Protein AF-A0A1W6BXL9-F1 (afdb_monomer_lite)

Secondary structure (DSSP, 8-state):
--S------GGGS-HHHHHHTHHHHB-TTSPBPTHHHHTTHHHHHHHHHHHHSPTTPEEEEE-BTEEE-GGGHHHHHHHHHHHHHHSEEEEEEEEEGGGTS-HHHHHHTT-TT-HHHHHSEEEPTTEEEEE--HHHHHHHHHHHHHHHH-GGGTSSSPPSSPPPTT-----THHHHHHHHHHHTT-EEE-THHHHSGGGSSEEE----S---S-HHHHHHHHHHHHTT-TTTTS--TTTTSSTTGGG-THHHHHHHHHHHH--SS-HHHHHHHHHHHHHHHHHHHHHHHHHHHTT--GGG----------TTSHHHHHHTSHHHHHHHHHHHHTSSHHHHHHHHHHHHHHHHHHHHHHHHHTTS-PPPGGGSTTHHHHHHHHTSHHHHHHHHHHHHHHTGGGTHHHHIIIIIHHHHHHHHHHHT--

pLDDT: mean 76.91, std 20.84, range [31.7, 98.75]

InterPro domains:
  IPR059418 Repeat of unknown function DUF8374 [PF28160] (266-421)

Structure (mmCIF, N/CA/C/O backbone):
data_AF-A0A1W6BXL9-F1
#
_entry.id   AF-A0A1W6BXL9-F1
#
loop_
_atom_site.group_PDB
_atom_site.id
_atom_site.type_symbol
_atom_site.label_atom_id
_atom_site.label_alt_id
_atom_site.label_comp_id
_atom_site.label_asym_id
_atom_site.label_entity_id
_atom_site.label_seq_id
_atom_site.pdbx_PDB_ins_code
_atom_site.Cartn_x
_atom_site.Cartn_y
_atom_site.Cartn_z
_atom_site.occupancy
_atom_site.B_iso_or_equiv
_atom_site.auth_seq_id
_atom_site.auth_comp_id
_atom_site.auth_asym_id
_atom_site.auth_atom_id
_atom_site.pdbx_PDB_model_num
ATOM 1 N N . MET A 1 1 ? -16.099 10.843 4.651 1.00 71.12 1 MET A N 1
ATOM 2 C CA . MET A 1 1 ? -16.150 9.997 3.437 1.00 71.12 1 MET A CA 1
ATOM 3 C C . MET A 1 1 ? -15.280 8.773 3.623 1.00 71.12 1 MET A C 1
ATOM 5 O O . MET A 1 1 ? -15.787 7.690 3.412 1.00 71.12 1 MET A O 1
ATOM 9 N N . PHE A 1 2 ? -14.034 8.928 4.072 1.00 81.69 2 PHE A N 1
ATOM 10 C CA . PHE A 1 2 ? -13.216 7.807 4.539 1.00 81.69 2 PHE A CA 1
ATOM 11 C C . PHE A 1 2 ? -13.452 7.563 6.031 1.00 81.69 2 PHE A C 1
ATOM 13 O O . PHE A 1 2 ? -13.534 8.529 6.792 1.00 81.69 2 PHE A O 1
ATOM 20 N N . GLU A 1 3 ? -13.597 6.300 6.421 1.00 78.62 3 GLU A N 1
ATOM 21 C CA . GLU A 1 3 ? -13.802 5.892 7.819 1.00 78.62 3 GLU A CA 1
ATOM 22 C C . GLU A 1 3 ? -12.474 5.594 8.519 1.00 78.62 3 GLU A C 1
ATOM 24 O O . GLU A 1 3 ? -12.292 5.942 9.686 1.00 78.62 3 GLU A O 1
ATOM 29 N N . GLU A 1 4 ? -11.523 5.009 7.788 1.00 83.12 4 GLU A N 1
ATOM 30 C CA . GLU A 1 4 ? -10.223 4.591 8.305 1.00 83.12 4 GLU A CA 1
ATOM 31 C C . GLU A 1 4 ? -9.089 4.999 7.352 1.00 83.12 4 GLU A C 1
ATOM 33 O O . GLU A 1 4 ? -9.287 5.159 6.146 1.00 83.12 4 GLU A O 1
ATOM 38 N N . ILE A 1 5 ? -7.892 5.201 7.911 1.00 83.50 5 ILE A N 1
ATOM 39 C CA . ILE A 1 5 ? -6.663 5.498 7.165 1.00 83.50 5 ILE A CA 1
ATOM 40 C C . ILE A 1 5 ? -5.574 4.557 7.674 1.00 83.50 5 ILE A C 1
ATOM 42 O O . ILE A 1 5 ? -5.190 4.618 8.845 1.00 83.50 5 ILE A O 1
ATOM 46 N N . PHE A 1 6 ? -5.053 3.720 6.779 1.00 76.81 6 PHE A N 1
ATOM 47 C CA . PHE A 1 6 ? -3.957 2.804 7.072 1.00 76.81 6 PHE A CA 1
ATOM 48 C C . PHE A 1 6 ? -2.624 3.438 6.680 1.00 76.81 6 PHE A C 1
ATOM 50 O O . PHE A 1 6 ? -2.428 3.854 5.539 1.00 76.81 6 PHE A O 1
ATOM 57 N N . ILE A 1 7 ? -1.692 3.509 7.631 1.00 77.44 7 ILE A N 1
ATOM 58 C CA . ILE A 1 7 ? -0.320 3.964 7.388 1.00 77.44 7 ILE A CA 1
ATOM 59 C C . ILE A 1 7 ? 0.612 2.816 7.750 1.00 77.44 7 ILE A C 1
ATOM 61 O O . ILE A 1 7 ? 0.683 2.405 8.910 1.00 77.44 7 ILE A O 1
ATOM 65 N N . HIS A 1 8 ? 1.339 2.316 6.754 1.00 73.56 8 HIS A N 1
ATOM 66 C CA . HIS A 1 8 ? 2.294 1.230 6.925 1.00 73.56 8 HIS A CA 1
ATOM 67 C C . HIS A 1 8 ? 3.727 1.750 6.857 1.00 73.56 8 HIS A C 1
ATOM 69 O O . HIS A 1 8 ? 4.070 2.595 6.032 1.00 73.56 8 HIS A O 1
ATOM 75 N N . THR A 1 9 ? 4.572 1.213 7.727 1.00 77.94 9 THR A N 1
ATOM 76 C CA . THR A 1 9 ? 6.028 1.365 7.664 1.00 77.94 9 THR A CA 1
ATOM 77 C C . THR A 1 9 ? 6.659 -0.013 7.495 1.00 77.94 9 THR A C 1
ATOM 79 O O . THR A 1 9 ? 5.967 -1.030 7.558 1.00 77.94 9 THR A O 1
ATOM 82 N N . GLU A 1 10 ? 7.980 -0.082 7.330 1.00 76.50 10 GLU A N 1
ATOM 83 C CA . GLU A 1 10 ? 8.687 -1.367 7.316 1.00 76.50 10 GLU A CA 1
ATOM 84 C C . GLU A 1 10 ? 8.339 -2.221 8.551 1.00 76.50 10 GLU A C 1
ATOM 86 O O . GLU A 1 10 ? 8.082 -3.416 8.431 1.00 76.50 10 GLU A O 1
ATOM 91 N N . ALA A 1 11 ? 8.231 -1.607 9.734 1.00 72.44 11 ALA A N 1
ATOM 92 C CA . ALA A 1 11 ? 7.893 -2.307 10.973 1.00 72.44 11 ALA A CA 1
ATOM 93 C C . ALA A 1 11 ? 6.473 -2.904 10.980 1.00 72.44 11 ALA A C 1
ATOM 95 O O . ALA A 1 11 ? 6.205 -3.819 11.760 1.00 72.44 11 ALA A O 1
ATOM 96 N N . SER A 1 12 ? 5.573 -2.404 10.128 1.00 79.06 12 SER A N 1
ATOM 97 C CA . SER A 1 12 ? 4.228 -2.957 9.954 1.00 79.06 12 SER A CA 1
ATOM 98 C C . SER A 1 12 ? 4.239 -4.291 9.203 1.00 79.06 12 SER A C 1
ATOM 100 O O . SER A 1 12 ? 3.307 -5.075 9.364 1.00 79.06 12 SER A O 1
ATOM 102 N N . LEU A 1 13 ? 5.265 -4.563 8.389 1.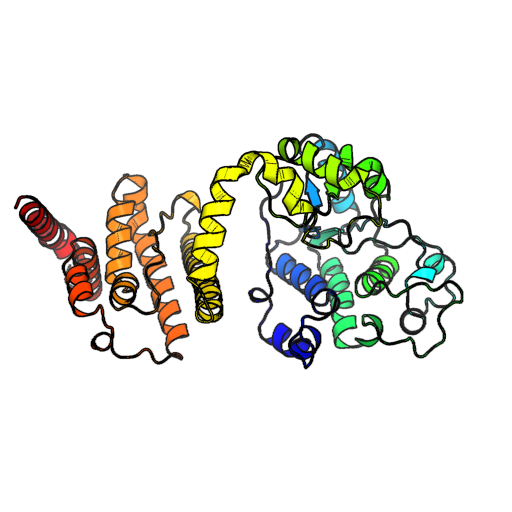00 80.38 13 LEU A N 1
ATOM 103 C CA . LEU A 1 13 ? 5.328 -5.774 7.573 1.00 80.38 13 LEU A CA 1
ATOM 104 C C . LEU A 1 13 ? 5.541 -7.030 8.445 1.00 80.38 13 LEU A C 1
ATOM 106 O O . LEU A 1 13 ? 6.387 -7.012 9.356 1.00 80.38 13 LEU A O 1
ATOM 110 N N . PRO A 1 14 ? 4.847 -8.151 8.145 1.00 83.19 14 PRO A N 1
ATOM 111 C CA . PRO A 1 14 ? 5.012 -9.403 8.877 1.00 83.19 14 PRO A CA 1
ATOM 112 C C . PRO A 1 14 ? 6.471 -9.855 8.940 1.00 83.19 14 PRO A C 1
ATOM 114 O O . PRO A 1 14 ? 7.231 -9.685 7.985 1.00 83.19 14 PRO A O 1
ATOM 117 N N . LEU A 1 15 ? 6.866 -10.460 10.063 1.00 78.69 15 LEU A N 1
ATOM 118 C CA . LEU A 1 15 ? 8.254 -10.875 10.286 1.00 78.69 15 LEU A CA 1
ATOM 119 C C . LEU A 1 15 ? 8.756 -11.827 9.191 1.00 78.69 15 LEU A C 1
ATOM 121 O O . LEU A 1 15 ? 9.838 -11.611 8.656 1.00 78.69 15 LEU A O 1
ATOM 125 N N . GLU A 1 16 ? 7.952 -12.824 8.821 1.00 84.69 16 GLU A N 1
ATOM 126 C CA . GLU A 1 16 ? 8.302 -13.790 7.772 1.00 84.69 16 GLU A CA 1
ATOM 127 C C . GLU A 1 16 ? 8.437 -13.137 6.392 1.00 84.69 16 GLU A C 1
ATOM 129 O O . GLU A 1 16 ? 9.354 -13.456 5.637 1.00 84.69 16 GLU A O 1
ATOM 134 N N . PHE A 1 17 ? 7.601 -12.141 6.088 1.00 89.81 17 PHE A N 1
ATOM 135 C CA . PHE A 1 17 ? 7.720 -11.361 4.856 1.00 89.81 17 PHE A CA 1
ATOM 136 C C . PHE A 1 17 ? 9.050 -10.600 4.806 1.00 89.81 17 PHE A C 1
ATOM 138 O O . PHE A 1 17 ? 9.788 -10.685 3.825 1.00 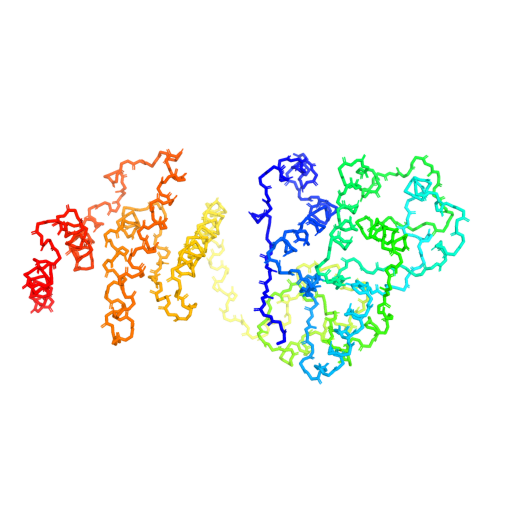89.81 17 PHE A O 1
ATOM 145 N N . ARG A 1 18 ? 9.401 -9.911 5.900 1.00 87.56 18 ARG A N 1
ATOM 146 C CA . ARG A 1 18 ? 10.674 -9.183 6.004 1.00 87.56 18 ARG A CA 1
ATOM 147 C C . ARG A 1 18 ? 11.885 -10.103 5.956 1.00 87.56 18 ARG A C 1
ATOM 149 O O . ARG A 1 18 ? 12.902 -9.712 5.398 1.00 87.56 18 ARG A O 1
ATOM 156 N N . ARG A 1 19 ? 11.792 -11.307 6.527 1.00 87.31 19 ARG A N 1
ATOM 157 C CA . ARG A 1 19 ? 12.846 -12.328 6.436 1.00 87.31 19 ARG A CA 1
ATOM 158 C C . ARG A 1 19 ? 13.033 -12.796 5.000 1.00 87.31 19 ARG A C 1
ATOM 160 O O . ARG A 1 19 ? 14.158 -12.779 4.516 1.00 87.31 19 ARG A O 1
ATOM 167 N N . THR A 1 20 ? 11.937 -13.124 4.320 1.00 91.94 20 THR A N 1
ATOM 168 C CA . THR A 1 20 ? 11.957 -13.619 2.937 1.00 91.94 20 THR A CA 1
ATOM 169 C C . THR A 1 20 ? 12.590 -12.609 1.980 1.00 91.94 20 THR A C 1
ATOM 171 O O . THR A 1 20 ? 13.471 -12.955 1.199 1.00 91.94 20 THR A O 1
ATOM 174 N N . PHE A 1 21 ? 12.212 -11.333 2.087 1.00 92.62 21 PHE A N 1
ATOM 175 C CA . PHE A 1 21 ? 12.704 -10.275 1.198 1.00 92.62 21 PHE A CA 1
ATOM 176 C C . PHE A 1 21 ? 13.869 -9.462 1.777 1.00 92.62 21 PHE A C 1
ATOM 178 O O . PHE A 1 21 ? 14.228 -8.425 1.221 1.00 92.62 21 PHE A O 1
ATOM 185 N N . LYS A 1 22 ? 14.517 -9.917 2.860 1.00 88.19 22 LYS A N 1
ATOM 186 C CA . LYS A 1 22 ? 15.580 -9.156 3.547 1.00 88.19 22 LYS A CA 1
ATOM 187 C C . LYS A 1 22 ? 16.692 -8.715 2.592 1.00 88.19 22 LYS A C 1
ATOM 189 O O . LYS A 1 22 ? 17.056 -7.543 2.562 1.00 88.19 22 LYS A O 1
ATOM 194 N N . HIS A 1 23 ? 17.182 -9.654 1.785 1.00 88.62 23 HIS A N 1
ATOM 195 C CA . HIS A 1 23 ? 18.248 -9.445 0.795 1.00 88.62 23 HIS A CA 1
ATOM 196 C C . HIS A 1 23 ? 17.790 -8.637 -0.426 1.00 88.62 23 HIS A C 1
ATOM 198 O O . HIS A 1 23 ? 18.589 -8.277 -1.284 1.00 88.62 23 HIS A O 1
ATOM 204 N N . LYS A 1 24 ? 16.482 -8.396 -0.537 1.00 92.62 24 LYS A N 1
ATOM 205 C CA . LYS A 1 24 ? 15.890 -7.568 -1.579 1.00 92.62 24 LYS A CA 1
ATOM 206 C C . LYS A 1 24 ? 15.662 -6.141 -1.097 1.00 92.62 24 LYS A C 1
ATOM 208 O O . LYS A 1 24 ? 15.741 -5.232 -1.914 1.00 92.62 24 LYS A O 1
ATOM 213 N N . PHE A 1 25 ? 15.416 -5.927 0.196 1.00 85.88 25 PHE A N 1
ATOM 214 C CA . PHE A 1 25 ? 15.291 -4.596 0.805 1.00 85.88 25 PHE A CA 1
ATOM 215 C C . PHE A 1 25 ? 16.631 -3.888 0.967 1.00 85.88 25 PHE A C 1
ATOM 217 O O . PHE A 1 25 ? 16.742 -2.685 0.721 1.00 85.88 25 PHE A O 1
ATOM 224 N N . TYR A 1 26 ? 17.656 -4.649 1.343 1.00 85.19 26 TYR A N 1
ATOM 225 C CA . TYR A 1 26 ? 18.991 -4.127 1.592 1.00 85.19 26 TYR A CA 1
ATOM 226 C C . TYR A 1 26 ? 20.006 -4.844 0.722 1.00 85.19 26 TYR A C 1
ATOM 228 O O . TYR A 1 26 ? 19.988 -6.072 0.612 1.00 85.19 26 TYR A O 1
ATOM 236 N N . LYS A 1 27 ? 20.898 -4.060 0.122 1.00 81.38 27 LYS A N 1
ATOM 237 C CA . LYS A 1 27 ? 22.081 -4.568 -0.566 1.00 81.38 27 LYS A CA 1
ATOM 238 C C . LYS A 1 27 ? 23.117 -5.043 0.459 1.00 81.38 27 LYS A C 1
ATOM 240 O O . LYS A 1 27 ? 23.005 -4.754 1.651 1.00 81.38 27 LYS A O 1
ATOM 245 N N . GLU A 1 28 ? 24.136 -5.758 -0.008 1.00 81.69 28 GLU A N 1
ATOM 246 C CA . GLU A 1 28 ? 25.209 -6.299 0.844 1.00 81.69 28 GLU A CA 1
ATOM 247 C C . GLU A 1 28 ? 25.963 -5.212 1.626 1.00 81.69 28 GLU A C 1
ATOM 249 O O . GLU A 1 28 ? 26.356 -5.430 2.768 1.00 81.69 28 GLU A O 1
ATOM 254 N N . ASP A 1 29 ? 26.086 -4.014 1.050 1.00 78.00 29 ASP A N 1
ATOM 255 C CA . ASP A 1 29 ? 26.695 -2.835 1.679 1.00 78.00 29 ASP A CA 1
ATOM 256 C C . ASP A 1 29 ? 25.786 -2.138 2.713 1.00 78.00 29 ASP A C 1
ATOM 258 O O . ASP A 1 29 ? 26.145 -1.103 3.278 1.00 78.00 29 ASP A O 1
ATOM 262 N N . GLY A 1 30 ? 24.594 -2.687 2.965 1.00 72.25 30 GLY A N 1
ATOM 263 C CA . GLY A 1 30 ? 23.598 -2.136 3.880 1.00 72.25 30 GLY A CA 1
ATOM 264 C C . GLY A 1 30 ? 22.793 -0.967 3.308 1.00 72.25 30 GLY A C 1
ATOM 265 O O . GLY A 1 30 ? 21.942 -0.420 4.015 1.00 72.25 30 GLY A O 1
ATOM 266 N N . THR A 1 31 ? 23.012 -0.577 2.048 1.00 74.88 31 THR A N 1
ATOM 267 C CA . THR A 1 31 ? 22.200 0.456 1.397 1.00 74.88 31 THR A CA 1
ATOM 268 C C . THR A 1 31 ? 20.825 -0.074 1.010 1.00 74.88 31 THR A C 1
ATOM 270 O O . THR A 1 31 ? 20.621 -1.253 0.716 1.00 74.88 31 THR A O 1
ATOM 273 N N . VAL A 1 32 ? 19.850 0.831 1.011 1.00 74.62 32 VAL A N 1
ATOM 274 C CA . VAL A 1 32 ? 18.477 0.537 0.604 1.00 74.62 32 VAL A CA 1
ATOM 275 C C . VAL A 1 32 ? 18.417 0.288 -0.904 1.00 74.62 32 VAL A C 1
ATOM 277 O O . VAL A 1 32 ? 18.967 1.054 -1.701 1.00 74.62 32 VAL A O 1
ATOM 280 N N . SER A 1 33 ? 17.721 -0.772 -1.308 1.00 84.25 33 SER A N 1
ATOM 281 C CA . SER A 1 33 ? 17.482 -1.066 -2.718 1.00 84.25 33 SER A CA 1
ATOM 282 C C . SER A 1 33 ? 16.438 -0.127 -3.342 1.00 84.25 33 SER A C 1
ATOM 284 O O . SER A 1 33 ? 15.679 0.572 -2.662 1.00 84.25 33 SER A O 1
ATOM 286 N N . ARG A 1 34 ? 16.399 -0.089 -4.679 1.00 87.56 34 ARG A N 1
ATOM 287 C CA . ARG A 1 34 ? 15.476 0.764 -5.444 1.00 87.56 34 ARG A CA 1
ATOM 288 C C . ARG A 1 34 ? 14.029 0.521 -5.002 1.00 87.56 34 ARG A C 1
ATOM 290 O O . ARG A 1 34 ? 13.615 -0.621 -4.826 1.00 87.56 34 ARG A O 1
ATOM 297 N N . GLY A 1 35 ? 13.258 1.593 -4.800 1.00 84.12 35 GLY A N 1
ATOM 298 C CA . GLY A 1 35 ? 11.846 1.478 -4.405 1.00 84.12 35 GLY A CA 1
ATOM 299 C C . GLY A 1 35 ? 11.611 0.797 -3.047 1.00 84.12 35 GLY A C 1
ATOM 300 O O . GLY A 1 35 ? 10.488 0.388 -2.753 1.00 84.12 35 GLY A O 1
ATOM 301 N N . PHE A 1 36 ? 12.681 0.663 -2.248 1.00 80.31 36 PHE A N 1
ATOM 302 C CA . PHE A 1 36 ? 12.841 -0.145 -1.031 1.00 80.31 36 PHE A CA 1
ATOM 303 C C . PHE A 1 36 ? 12.860 -1.674 -1.213 1.00 80.31 36 PHE A C 1
ATOM 305 O O . PHE A 1 36 ? 12.878 -2.418 -0.253 1.00 80.31 36 PHE A O 1
ATOM 312 N N . GLY A 1 37 ? 12.891 -2.201 -2.422 1.00 92.38 37 GLY A N 1
ATOM 313 C CA . GLY A 1 37 ? 12.796 -3.648 -2.659 1.00 92.38 37 GLY A CA 1
ATOM 314 C C . GLY A 1 37 ? 12.002 -3.910 -3.905 1.00 92.38 37 GLY A C 1
ATOM 315 O O . GLY A 1 37 ? 11.149 -4.790 -3.916 1.00 92.38 37 GLY A O 1
ATOM 316 N N . TYR A 1 38 ? 12.195 -3.042 -4.896 1.00 95.25 38 TYR A N 1
ATOM 317 C CA . TYR A 1 38 ? 11.413 -2.997 -6.118 1.00 95.25 38 TYR A CA 1
ATOM 318 C C . TYR A 1 38 ? 9.908 -3.004 -5.828 1.00 95.25 38 TYR A C 1
ATOM 320 O O . TYR A 1 38 ? 9.136 -3.672 -6.499 1.00 95.25 38 TYR A O 1
ATOM 328 N N . TRP A 1 39 ? 9.509 -2.256 -4.789 1.00 96.56 39 TRP A N 1
ATOM 329 C CA . TRP A 1 39 ? 8.121 -2.093 -4.354 1.00 96.56 39 TRP A CA 1
ATOM 330 C C . TRP A 1 39 ? 7.380 -3.397 -4.001 1.00 96.56 39 TRP A C 1
ATOM 332 O O . TRP A 1 39 ? 6.159 -3.375 -3.885 1.00 96.56 39 TRP A O 1
ATOM 342 N N . VAL A 1 40 ? 8.079 -4.505 -3.712 1.00 96.69 40 VAL A N 1
ATOM 343 C CA . VAL A 1 40 ? 7.459 -5.793 -3.308 1.00 96.69 40 VAL A CA 1
ATOM 344 C C . VAL A 1 40 ? 6.509 -5.676 -2.109 1.00 96.69 40 VAL A C 1
ATOM 346 O O . VAL A 1 40 ? 5.555 -6.437 -1.960 1.00 96.69 40 VAL A O 1
ATOM 349 N N . TRP A 1 41 ? 6.734 -4.685 -1.247 1.00 95.31 41 TRP A N 1
ATOM 350 C CA . TRP A 1 41 ? 5.880 -4.388 -0.100 1.00 95.31 41 TRP A CA 1
ATOM 351 C C . TRP A 1 41 ? 4.490 -3.867 -0.497 1.00 95.31 41 TRP A C 1
ATOM 353 O O . TRP A 1 41 ? 3.566 -3.967 0.307 1.00 95.31 41 TRP A O 1
ATOM 363 N N . LYS A 1 42 ? 4.314 -3.324 -1.707 1.00 96.50 42 LYS A N 1
ATOM 364 C CA . LYS A 1 42 ? 3.082 -2.668 -2.163 1.00 96.50 42 LYS A CA 1
ATOM 365 C C . LYS A 1 42 ? 1.876 -3.615 -2.234 1.00 96.50 42 LYS A C 1
ATOM 367 O O . LYS A 1 42 ? 0.915 -3.368 -1.503 1.00 96.50 42 LYS A O 1
ATOM 372 N N . PRO A 1 43 ? 1.896 -4.716 -3.013 1.00 97.94 43 PRO A N 1
ATOM 373 C CA . PRO A 1 43 ? 0.801 -5.686 -2.975 1.00 97.94 43 PRO A CA 1
ATOM 374 C C . PRO A 1 43 ? 0.595 -6.247 -1.563 1.00 97.94 43 PRO A C 1
ATOM 376 O O . PRO A 1 43 ? -0.541 -6.465 -1.144 1.00 97.94 43 PRO A O 1
ATOM 379 N N . LYS A 1 44 ? 1.671 -6.402 -0.774 1.00 97.06 44 LYS A N 1
ATOM 380 C CA . LYS A 1 44 ? 1.562 -6.903 0.599 1.00 97.06 44 LYS A CA 1
ATOM 381 C C . LYS A 1 44 ? 0.767 -5.972 1.516 1.00 97.06 44 LYS A C 1
ATOM 383 O O . LYS A 1 44 ? -0.082 -6.463 2.256 1.00 97.06 44 LYS A O 1
ATOM 388 N N . VAL A 1 45 ? 1.014 -4.662 1.485 1.00 95.88 45 VAL A N 1
ATOM 389 C CA . VAL A 1 45 ? 0.263 -3.712 2.326 1.00 95.88 45 VAL A CA 1
ATOM 390 C C . VAL A 1 45 ? -1.189 -3.571 1.874 1.00 95.88 45 VAL A C 1
ATOM 392 O O . VAL A 1 45 ? -2.063 -3.421 2.721 1.00 95.88 45 VAL A O 1
ATOM 395 N N . ILE A 1 46 ? -1.468 -3.704 0.572 1.00 98.06 46 ILE A N 1
ATOM 396 C CA . ILE A 1 46 ? -2.846 -3.752 0.059 1.00 98.06 46 ILE A CA 1
ATOM 397 C C . ILE A 1 46 ? -3.572 -4.980 0.620 1.00 98.06 46 ILE A C 1
ATOM 399 O O . ILE A 1 46 ? -4.676 -4.848 1.139 1.00 98.06 46 ILE A O 1
ATOM 403 N N . LEU A 1 47 ? -2.943 -6.161 0.587 1.00 98.00 47 LEU A N 1
ATOM 404 C CA . LEU A 1 47 ? -3.517 -7.382 1.169 1.00 98.00 47 LEU A CA 1
ATOM 405 C C . LEU A 1 47 ? -3.751 -7.250 2.677 1.00 98.00 47 LEU A C 1
ATOM 407 O O . LEU A 1 47 ? -4.814 -7.627 3.156 1.00 98.00 47 LEU A O 1
ATOM 411 N N . MET A 1 48 ? -2.800 -6.668 3.412 1.00 94.38 48 MET A N 1
ATOM 412 C CA . MET A 1 48 ? -2.961 -6.412 4.848 1.00 94.38 48 MET A CA 1
ATOM 413 C C . MET A 1 48 ? -4.136 -5.470 5.135 1.00 94.38 48 MET A C 1
ATOM 415 O O . MET A 1 48 ? -4.923 -5.744 6.032 1.00 94.38 48 MET A O 1
ATOM 419 N N . ALA A 1 49 ? -4.295 -4.394 4.360 1.00 95.00 49 ALA A N 1
ATOM 420 C CA . ALA A 1 49 ? -5.437 -3.496 4.512 1.00 95.00 49 ALA A CA 1
ATOM 421 C C . ALA A 1 49 ? -6.760 -4.219 4.204 1.00 95.00 49 ALA A C 1
ATOM 423 O O . ALA A 1 49 ? -7.722 -4.095 4.957 1.00 95.00 49 ALA A O 1
ATOM 424 N N . LEU A 1 50 ? -6.803 -5.038 3.147 1.00 95.06 50 LEU A N 1
ATOM 425 C CA . LEU A 1 50 ? -7.981 -5.846 2.819 1.00 95.06 50 LEU A CA 1
ATOM 426 C C . LEU A 1 50 ? -8.334 -6.848 3.928 1.00 95.06 50 LEU A C 1
ATOM 428 O O . LEU A 1 50 ? -9.513 -7.122 4.117 1.00 95.06 50 LEU A O 1
ATOM 432 N N . GLU A 1 51 ? -7.378 -7.389 4.687 1.00 91.81 51 GLU A N 1
ATOM 433 C CA . GLU A 1 51 ? -7.671 -8.271 5.832 1.00 91.81 51 GLU A CA 1
ATOM 434 C C . GLU A 1 51 ? -8.475 -7.554 6.933 1.00 91.81 51 GLU A C 1
ATOM 436 O O . GLU A 1 51 ? -9.330 -8.180 7.561 1.00 91.81 51 GLU A O 1
ATOM 441 N N . GLU A 1 52 ? -8.257 -6.249 7.126 1.00 88.88 52 GLU A N 1
ATOM 442 C CA . GLU A 1 52 ? -8.928 -5.438 8.156 1.00 88.88 52 GLU A CA 1
ATOM 443 C C . GLU A 1 52 ? -10.333 -4.960 7.744 1.00 88.88 52 GLU A C 1
ATOM 445 O O . GLU A 1 52 ? -11.172 -4.690 8.605 1.00 88.88 52 GLU A O 1
ATOM 450 N N . LEU A 1 53 ? -10.612 -4.896 6.439 1.00 89.31 53 LEU A N 1
ATOM 451 C CA . LEU A 1 53 ? -11.887 -4.427 5.890 1.00 89.31 53 LEU A CA 1
ATOM 452 C C . LEU A 1 53 ? -13.006 -5.479 5.956 1.00 89.31 53 LEU A C 1
ATOM 454 O O . LEU A 1 53 ? -12.756 -6.686 6.018 1.00 89.31 53 LEU A O 1
ATOM 458 N N . LYS A 1 54 ? -14.266 -5.050 5.885 1.00 93.31 54 LYS A N 1
ATOM 459 C CA . LYS A 1 54 ? -15.418 -5.946 5.707 1.00 93.31 54 LYS A CA 1
ATOM 460 C C . LYS A 1 54 ? -15.643 -6.238 4.227 1.00 93.31 54 LYS A C 1
ATOM 462 O O . LYS A 1 54 ? -15.210 -5.492 3.352 1.00 93.31 54 LYS A O 1
ATOM 467 N N . GLU A 1 55 ? -16.309 -7.355 3.946 1.00 96.19 55 GLU A N 1
ATOM 468 C CA . GLU A 1 55 ? -16.732 -7.675 2.581 1.00 96.19 55 GLU A CA 1
ATOM 469 C C . GLU A 1 55 ? -17.521 -6.497 1.998 1.00 96.19 55 GLU A C 1
ATOM 471 O O . GLU A 1 55 ? -18.371 -5.929 2.683 1.00 96.19 55 GLU A O 1
ATOM 476 N N . ASN A 1 56 ? -17.251 -6.161 0.736 1.00 95.62 56 ASN A N 1
ATOM 477 C CA . ASN A 1 56 ? -17.809 -5.024 0.007 1.00 95.62 56 ASN A CA 1
ATOM 478 C C . ASN A 1 56 ? -17.310 -3.615 0.381 1.00 95.62 56 ASN A C 1
ATOM 480 O O . ASN A 1 56 ? -17.718 -2.665 -0.292 1.00 95.62 56 ASN A O 1
ATOM 484 N N . ASP A 1 57 ? -16.407 -3.454 1.352 1.00 96.19 57 ASP A N 1
ATOM 485 C CA . ASP A 1 57 ? -15.765 -2.156 1.613 1.00 96.19 57 ASP A CA 1
ATOM 486 C C . ASP A 1 57 ? -14.845 -1.746 0.452 1.00 96.19 57 ASP A C 1
ATOM 488 O O . ASP A 1 57 ? -14.266 -2.597 -0.221 1.00 96.19 57 ASP A O 1
ATOM 492 N N . ILE A 1 58 ? -14.667 -0.441 0.227 1.00 96.44 58 ILE A N 1
ATOM 493 C CA . ILE A 1 58 ? -13.774 0.090 -0.814 1.00 96.44 58 ILE A CA 1
ATOM 494 C C . ILE A 1 58 ? -12.462 0.566 -0.190 1.00 96.44 58 ILE A C 1
ATOM 496 O O . ILE A 1 58 ? -12.447 1.452 0.664 1.00 96.44 58 ILE A O 1
ATOM 500 N N . LEU A 1 59 ? -11.354 0.030 -0.690 1.00 97.38 59 LEU A N 1
ATOM 501 C CA . LEU A 1 59 ? -10.000 0.475 -0.402 1.00 97.38 59 LEU A CA 1
ATOM 502 C C . LEU A 1 59 ? -9.502 1.402 -1.514 1.00 97.38 59 LEU A C 1
ATOM 504 O O . LEU A 1 59 ? -9.574 1.063 -2.693 1.00 97.38 59 LEU A O 1
ATOM 508 N N . PHE A 1 60 ? -8.932 2.542 -1.130 1.00 95.56 60 PHE A N 1
ATOM 509 C CA . PHE A 1 60 ? -8.104 3.371 -2.004 1.00 95.56 60 PHE A CA 1
ATOM 510 C C . PHE A 1 60 ? -6.642 3.219 -1.581 1.00 95.56 60 PHE A C 1
ATOM 512 O O . PHE A 1 60 ? -6.246 3.716 -0.527 1.00 95.56 60 PHE A O 1
ATOM 519 N N . TYR A 1 61 ? -5.835 2.549 -2.400 1.00 96.19 61 TYR A N 1
ATOM 520 C CA . TYR A 1 61 ? -4.382 2.582 -2.282 1.00 96.19 61 TYR A CA 1
ATOM 521 C C . TYR A 1 61 ? -3.832 3.798 -3.022 1.00 96.19 61 TYR A C 1
ATOM 523 O O . TYR A 1 61 ? -4.122 3.986 -4.205 1.00 96.19 61 TYR A O 1
ATOM 531 N N . LEU A 1 62 ? -3.019 4.590 -2.324 1.00 91.25 62 LEU A N 1
ATOM 532 C CA . LEU A 1 62 ? -2.415 5.816 -2.828 1.00 91.25 62 LEU A CA 1
ATOM 533 C C . LEU A 1 62 ? -0.945 5.890 -2.405 1.00 91.25 62 LEU A C 1
ATOM 535 O O . LEU A 1 62 ? -0.632 5.731 -1.223 1.00 91.25 62 LEU A O 1
ATOM 539 N N . ASP A 1 63 ? -0.052 6.195 -3.346 1.00 87.44 63 ASP A N 1
ATOM 540 C CA . ASP A 1 63 ? 1.318 6.586 -3.004 1.00 87.44 63 ASP A CA 1
ATOM 541 C C . ASP A 1 63 ? 1.322 7.853 -2.126 1.00 87.44 63 ASP A C 1
ATOM 543 O O . ASP A 1 63 ? 0.445 8.719 -2.196 1.00 87.44 63 ASP A O 1
ATOM 547 N N . ILE A 1 64 ? 2.371 8.029 -1.325 1.00 78.50 64 ILE A N 1
ATOM 548 C CA . ILE A 1 64 ? 2.553 9.300 -0.622 1.00 78.50 64 ILE A CA 1
ATOM 549 C C . ILE A 1 64 ? 2.767 10.445 -1.630 1.00 78.50 64 ILE A C 1
ATOM 551 O O . ILE A 1 64 ? 3.582 10.345 -2.554 1.00 78.50 64 ILE A O 1
ATOM 555 N N . GLY A 1 65 ? 2.021 11.537 -1.452 1.00 77.00 65 GLY A N 1
ATOM 556 C CA . GLY A 1 65 ? 1.999 12.689 -2.361 1.00 77.00 65 GLY A CA 1
ATOM 557 C C . GLY A 1 65 ? 0.740 12.800 -3.230 1.00 77.00 65 GLY A C 1
ATOM 558 O O . GLY A 1 65 ? 0.667 13.713 -4.058 1.00 77.00 65 GLY A O 1
ATOM 559 N N . PHE A 1 66 ? -0.230 11.900 -3.051 1.00 82.69 66 PHE A N 1
ATOM 560 C CA . PHE A 1 66 ? -1.622 12.145 -3.423 1.00 82.69 66 PHE A CA 1
ATOM 561 C C . PHE A 1 66 ? -2.342 12.955 -2.331 1.00 82.69 66 PHE A C 1
ATOM 563 O O . PHE A 1 66 ? -2.146 12.715 -1.141 1.00 82.69 66 PHE A O 1
ATOM 570 N N . GLU A 1 67 ? -3.201 13.887 -2.736 1.00 82.44 67 GLU A N 1
ATOM 571 C CA . GLU A 1 67 ? -3.995 14.745 -1.852 1.00 82.44 67 GLU A CA 1
ATOM 572 C C . GLU A 1 67 ? -5.447 14.794 -2.341 1.00 82.44 67 GLU A C 1
ATOM 574 O O . GLU A 1 67 ? -5.704 14.813 -3.543 1.00 82.44 67 GLU A O 1
ATOM 579 N N . PHE A 1 68 ? -6.417 14.799 -1.428 1.00 84.38 68 PHE A N 1
ATOM 580 C CA . PHE A 1 68 ? -7.830 14.911 -1.794 1.00 84.38 68 PHE A CA 1
ATOM 581 C C . PHE A 1 68 ? -8.265 16.371 -1.866 1.00 84.38 68 PHE A C 1
ATOM 583 O O . PHE A 1 68 ? -8.056 17.140 -0.928 1.00 84.38 68 PHE A O 1
ATOM 590 N N . ASN A 1 69 ? -8.956 16.728 -2.946 1.00 84.19 69 ASN A N 1
ATOM 591 C CA . ASN A 1 69 ? -9.549 18.045 -3.107 1.00 84.19 69 ASN A CA 1
ATOM 592 C C . ASN A 1 69 ? -10.978 18.052 -2.547 1.00 84.19 69 ASN A C 1
ATOM 594 O O . ASN A 1 69 ? -11.920 17.566 -3.180 1.00 84.19 69 ASN A O 1
ATOM 598 N N . SER A 1 70 ? -11.156 18.638 -1.361 1.00 83.56 70 SER A N 1
ATOM 599 C CA . SER A 1 70 ? -12.456 18.706 -0.678 1.00 83.56 70 SER A CA 1
ATOM 600 C C . SER A 1 70 ? -13.536 19.418 -1.504 1.00 83.56 70 SER A C 1
ATOM 602 O O . SER A 1 70 ? -14.701 19.008 -1.466 1.00 83.56 70 SER A O 1
ATOM 604 N N . SER A 1 71 ? -13.157 20.411 -2.318 1.00 86.00 71 SER A N 1
ATOM 605 C CA . SER A 1 71 ? -14.082 21.147 -3.197 1.00 86.00 71 SER A CA 1
ATOM 606 C C . SER A 1 71 ? -14.670 20.291 -4.328 1.00 86.00 71 SER A C 1
ATOM 608 O O . SER A 1 71 ? -15.683 20.654 -4.920 1.00 86.00 71 SER A O 1
ATOM 610 N N . LYS A 1 72 ? -14.073 19.127 -4.610 1.00 88.56 72 LYS A N 1
ATOM 611 C CA . LYS A 1 72 ? -14.479 18.185 -5.666 1.00 88.56 72 LYS A CA 1
ATOM 612 C C . LYS A 1 72 ? -15.071 16.890 -5.108 1.00 88.56 72 LYS A C 1
ATOM 614 O O . LYS A 1 72 ? -15.076 15.851 -5.765 1.00 88.56 72 LYS A O 1
ATOM 619 N N . SER A 1 73 ? -15.614 16.945 -3.891 1.00 86.75 73 SER A N 1
ATOM 620 C CA . SER A 1 73 ? -16.220 15.785 -3.225 1.00 86.75 73 SER A CA 1
ATOM 621 C C . SER A 1 73 ? -17.381 15.149 -4.001 1.00 86.75 73 SER A C 1
ATOM 623 O O . SER A 1 73 ? -17.590 13.946 -3.873 1.00 86.75 73 SER A O 1
ATOM 625 N N . HIS A 1 74 ? -18.111 15.910 -4.827 1.00 89.19 74 HIS A N 1
ATOM 626 C CA . HIS A 1 74 ? -19.154 15.362 -5.702 1.00 89.19 74 HIS A CA 1
ATOM 627 C C . HIS A 1 74 ? -18.571 14.406 -6.754 1.00 89.19 74 HIS A C 1
ATOM 629 O O . HIS A 1 74 ? -18.976 13.250 -6.812 1.00 89.19 74 HIS A O 1
ATOM 635 N N . THR A 1 75 ? -17.534 14.828 -7.481 1.00 89.00 75 THR A N 1
ATOM 636 C CA . THR A 1 75 ? -16.831 13.989 -8.468 1.00 89.00 75 THR A CA 1
ATOM 637 C C . THR A 1 75 ? -16.190 12.758 -7.827 1.00 89.00 75 THR A C 1
ATOM 639 O O . THR A 1 75 ? -16.185 11.673 -8.401 1.00 89.00 75 THR A O 1
ATOM 642 N N . LEU A 1 76 ? -15.705 12.873 -6.585 1.00 90.06 76 LEU A N 1
ATOM 643 C CA . LEU A 1 76 ? -15.203 11.708 -5.850 1.00 90.06 76 LEU A CA 1
ATOM 644 C C . LEU A 1 76 ? -16.308 10.677 -5.562 1.00 90.06 76 LEU A C 1
ATOM 646 O O . LEU A 1 76 ? -16.052 9.475 -5.583 1.00 90.06 76 LEU A O 1
ATOM 650 N N . ARG A 1 77 ? -17.553 11.114 -5.337 1.00 91.62 77 ARG A N 1
ATOM 651 C CA . ARG A 1 77 ? -18.696 10.196 -5.196 1.00 91.62 77 ARG A CA 1
ATOM 652 C C . ARG A 1 77 ? -19.036 9.510 -6.517 1.00 91.62 77 ARG A C 1
ATOM 654 O O . ARG A 1 77 ? -19.362 8.329 -6.503 1.00 91.62 77 ARG A O 1
ATOM 661 N N . GLU A 1 78 ? -18.902 10.201 -7.646 1.00 92.75 78 GLU A N 1
ATOM 662 C CA . GLU A 1 78 ? -19.053 9.586 -8.973 1.00 92.75 78 GLU A CA 1
ATOM 663 C C . GLU A 1 78 ? -17.993 8.502 -9.208 1.00 92.75 78 GLU A C 1
ATOM 665 O O . GLU A 1 78 ? -18.318 7.414 -9.683 1.00 92.75 78 GLU A O 1
ATOM 670 N N . TRP A 1 79 ? -16.743 8.751 -8.804 1.00 92.06 79 TRP A N 1
ATOM 671 C CA . TRP A 1 79 ? -15.681 7.741 -8.844 1.00 92.06 79 TRP A CA 1
ATOM 672 C C . TRP A 1 79 ? -16.023 6.526 -7.982 1.00 92.06 79 TRP A C 1
ATOM 674 O O . TRP A 1 79 ? -15.886 5.393 -8.437 1.00 92.06 79 TRP A O 1
ATOM 684 N N . ILE A 1 80 ? -16.522 6.745 -6.763 1.00 93.88 80 ILE A N 1
ATOM 685 C CA . ILE A 1 80 ? -16.975 5.665 -5.873 1.00 93.88 80 ILE A CA 1
ATOM 686 C C . ILE A 1 80 ? -18.107 4.853 -6.518 1.00 93.88 80 ILE A C 1
ATOM 688 O O . ILE A 1 80 ? -18.104 3.626 -6.426 1.00 93.88 80 ILE A O 1
ATOM 692 N N . ASN A 1 81 ? -19.043 5.497 -7.221 1.00 95.12 81 ASN A N 1
ATOM 693 C CA . ASN A 1 81 ? -20.100 4.793 -7.953 1.00 95.12 81 ASN A CA 1
ATOM 694 C C . ASN A 1 81 ? -19.529 3.919 -9.080 1.00 95.12 81 ASN A C 1
ATOM 696 O O . ASN A 1 81 ? -19.924 2.762 -9.210 1.00 95.12 81 ASN A O 1
ATOM 700 N N . GLN A 1 82 ? -18.558 4.426 -9.843 1.00 95.31 82 GLN A N 1
ATOM 701 C CA . GLN A 1 82 ? -17.872 3.637 -10.874 1.00 95.31 82 GLN A CA 1
ATOM 702 C C . GLN A 1 82 ? -17.087 2.463 -10.273 1.00 95.31 82 GLN A C 1
ATOM 704 O O . GLN A 1 82 ? -17.110 1.364 -10.828 1.00 95.31 82 GLN A O 1
ATOM 709 N N . ILE A 1 83 ? -16.438 2.655 -9.122 1.00 96.06 83 ILE A N 1
ATOM 710 C CA . ILE A 1 83 ? -15.749 1.575 -8.398 1.00 96.06 83 ILE A CA 1
ATOM 711 C C . ILE A 1 83 ? -16.754 0.525 -7.918 1.00 96.06 83 ILE A C 1
ATOM 713 O O . ILE A 1 83 ? -16.494 -0.662 -8.051 1.00 96.06 83 ILE A O 1
ATOM 717 N N . ASN A 1 84 ? -17.928 0.925 -7.425 1.00 95.81 84 ASN A N 1
ATOM 718 C CA . ASN A 1 84 ? -18.976 -0.024 -7.040 1.00 95.81 84 ASN A CA 1
ATOM 719 C C . ASN A 1 84 ? -19.492 -0.859 -8.221 1.00 95.81 84 ASN A C 1
ATOM 721 O O . ASN A 1 84 ? -19.821 -2.025 -8.026 1.00 95.81 84 ASN A O 1
ATOM 725 N N . GLN A 1 85 ? -19.554 -0.279 -9.422 1.00 96.31 85 GLN A N 1
ATOM 726 C CA . GLN A 1 85 ? -20.004 -0.972 -10.635 1.00 96.31 85 GLN A CA 1
ATOM 727 C C . GLN A 1 85 ? -18.951 -1.930 -11.205 1.00 96.31 85 GLN A C 1
ATOM 729 O O . GLN A 1 85 ? -19.306 -2.980 -11.727 1.00 96.31 85 GLN A O 1
ATOM 734 N N . ASN A 1 86 ? -17.667 -1.565 -11.133 1.00 97.31 86 ASN A N 1
ATOM 735 C CA . ASN A 1 86 ? -16.578 -2.333 -11.751 1.00 97.31 86 ASN A CA 1
ATOM 736 C C . ASN A 1 86 ? -15.765 -3.163 -10.745 1.00 97.31 86 ASN A C 1
ATOM 738 O O . ASN A 1 86 ? -14.897 -3.931 -11.147 1.00 97.31 86 ASN A O 1
ATOM 742 N N . GLU A 1 87 ? -16.036 -3.003 -9.449 1.00 97.38 87 GLU A N 1
ATOM 743 C CA . GLU A 1 87 ? -15.350 -3.581 -8.285 1.00 97.38 87 GLU A CA 1
ATOM 744 C C . GLU A 1 87 ? -13.886 -3.165 -8.111 1.00 97.38 87 GLU A C 1
ATOM 746 O O . GLU A 1 87 ? -13.426 -3.050 -6.981 1.00 97.38 87 GLU A O 1
ATOM 751 N N . ILE A 1 88 ? -13.142 -2.938 -9.188 1.00 98.12 88 ILE A N 1
ATOM 752 C CA . ILE A 1 88 ? -11.740 -2.532 -9.171 1.00 98.12 88 ILE A CA 1
ATOM 753 C C . ILE A 1 88 ? -11.461 -1.569 -10.321 1.00 98.12 88 ILE A C 1
ATOM 755 O O . ILE A 1 88 ? -11.898 -1.772 -11.453 1.00 98.12 88 ILE A O 1
ATOM 759 N N . MET A 1 89 ? -10.739 -0.498 -10.010 1.00 97.56 89 MET A N 1
ATOM 760 C CA . MET A 1 89 ? -10.392 0.565 -10.940 1.00 97.56 89 MET A CA 1
ATOM 761 C C . MET A 1 89 ? -8.922 0.951 -10.767 1.00 97.56 89 MET A C 1
ATOM 763 O O . MET A 1 89 ? -8.455 1.240 -9.660 1.00 97.56 89 MET A O 1
ATOM 767 N N . GLY A 1 90 ? -8.199 0.980 -11.883 1.00 96.00 90 GLY A N 1
ATOM 768 C CA . GLY A 1 90 ? -6.877 1.585 -11.996 1.00 96.00 90 GLY A CA 1
ATOM 769 C C . GLY A 1 90 ? -6.949 3.043 -12.451 1.00 96.00 90 GLY A C 1
ATOM 770 O O . GLY A 1 90 ? -8.006 3.676 -12.462 1.00 96.00 90 GLY A O 1
ATOM 771 N N . MET A 1 91 ? -5.809 3.571 -12.882 1.00 93.00 91 MET A N 1
ATOM 772 C CA . MET A 1 91 ? -5.706 4.902 -13.475 1.00 93.00 91 MET A CA 1
ATOM 773 C C . MET A 1 91 ? -4.710 4.880 -14.627 1.00 93.00 91 MET A C 1
ATOM 775 O O . MET A 1 91 ? -3.626 4.322 -14.477 1.00 93.00 91 MET A O 1
ATOM 779 N N . ILE A 1 92 ? -5.053 5.484 -15.763 1.00 93.62 92 ILE A N 1
ATOM 780 C CA . ILE A 1 92 ? -4.178 5.515 -16.940 1.00 93.62 92 ILE A CA 1
ATOM 781 C C . ILE A 1 92 ? -2.981 6.447 -16.687 1.00 93.62 92 ILE A C 1
ATOM 783 O O . ILE A 1 92 ? -3.149 7.592 -16.271 1.00 93.62 92 ILE A O 1
ATOM 787 N N . ALA A 1 93 ? -1.768 5.962 -16.970 1.00 88.00 93 ALA A N 1
ATOM 788 C CA . ALA A 1 93 ? -0.513 6.711 -16.859 1.00 88.00 93 ALA A CA 1
ATOM 789 C C . ALA A 1 93 ? -0.026 7.317 -18.195 1.00 88.00 93 ALA A C 1
ATOM 791 O O . ALA A 1 93 ? 0.933 8.084 -18.191 1.00 88.00 93 ALA A O 1
ATOM 792 N N . ASN A 1 94 ? -0.703 7.029 -19.317 1.00 87.50 94 ASN A N 1
ATOM 793 C CA . ASN A 1 94 ? -0.458 7.592 -20.658 1.00 87.50 94 ASN A CA 1
ATOM 794 C C . ASN A 1 94 ? 0.925 7.296 -21.265 1.00 87.50 94 ASN A C 1
ATOM 796 O O . ASN A 1 94 ? 1.503 8.131 -21.962 1.00 87.50 94 ASN A O 1
ATOM 800 N N . PHE A 1 95 ? 1.441 6.087 -21.051 1.00 90.81 95 PHE A N 1
ATOM 801 C CA . PHE A 1 95 ? 2.603 5.594 -21.792 1.00 90.81 95 PHE A CA 1
ATOM 802 C C . PHE A 1 95 ? 2.330 4.207 -22.389 1.00 90.81 95 PHE A C 1
ATOM 804 O O . PHE A 1 95 ? 1.764 3.396 -21.660 1.00 90.81 95 PHE A O 1
ATOM 811 N N . PRO A 1 96 ? 2.729 3.898 -23.638 1.00 95.81 96 PRO A N 1
ATOM 812 C CA . PRO A 1 96 ? 2.480 2.583 -24.244 1.00 95.81 96 PRO A CA 1
ATOM 813 C C . PRO A 1 96 ? 3.246 1.448 -23.548 1.00 95.81 96 PRO A C 1
ATOM 815 O O . PRO A 1 96 ? 4.430 1.610 -23.262 1.00 95.81 96 PRO A O 1
ATOM 818 N N . GLU A 1 97 ? 2.616 0.291 -23.324 1.00 97.69 97 GLU A N 1
ATOM 819 C CA . GLU A 1 97 ? 3.223 -0.864 -22.624 1.00 97.69 97 GLU A CA 1
ATOM 820 C C . GLU A 1 97 ? 4.567 -1.313 -23.217 1.00 97.69 97 GLU A C 1
ATOM 822 O O . GLU A 1 97 ? 5.527 -1.540 -22.479 1.00 97.69 97 GLU A O 1
ATOM 827 N N . LYS A 1 98 ? 4.674 -1.381 -24.550 1.00 96.12 98 LYS A N 1
ATOM 828 C CA . LYS A 1 98 ? 5.877 -1.852 -25.268 1.00 96.12 98 LYS A CA 1
ATOM 829 C C . LYS A 1 98 ? 7.173 -1.119 -24.915 1.00 96.12 98 LYS A C 1
ATOM 831 O O . LYS A 1 98 ? 8.261 -1.667 -25.076 1.00 96.12 98 LYS A O 1
ATOM 836 N N . ASN A 1 99 ? 7.069 0.119 -24.436 1.00 97.19 99 ASN A N 1
ATOM 837 C CA . ASN A 1 99 ? 8.221 0.921 -24.043 1.00 97.19 99 ASN A CA 1
ATOM 838 C C . ASN A 1 99 ? 8.719 0.600 -22.621 1.00 97.19 99 ASN A C 1
ATOM 840 O O . ASN A 1 99 ? 9.827 1.009 -22.277 1.00 97.19 99 ASN A O 1
ATOM 844 N N . TRP A 1 100 ? 7.920 -0.088 -21.795 1.00 96.69 100 TRP A N 1
ATOM 845 C CA . TRP A 1 100 ? 8.113 -0.149 -20.339 1.00 96.69 100 TRP A CA 1
ATOM 846 C C . TRP A 1 100 ? 8.100 -1.559 -19.726 1.00 96.69 100 TRP A C 1
ATOM 848 O O . TRP A 1 100 ? 8.146 -1.698 -18.501 1.00 96.69 100 TRP A O 1
ATOM 858 N N . GLN A 1 101 ? 8.035 -2.593 -20.566 1.00 96.25 101 GLN A N 1
ATOM 859 C CA . GLN A 1 101 ? 7.927 -4.002 -20.182 1.00 96.25 101 GLN A CA 1
ATOM 860 C C . GLN A 1 101 ? 9.156 -4.780 -20.661 1.00 96.25 101 GLN A C 1
ATOM 862 O O . GLN A 1 101 ? 9.536 -4.673 -21.828 1.00 96.25 101 GLN A O 1
ATOM 867 N N . LYS A 1 102 ? 9.775 -5.580 -19.784 1.00 97.75 102 LYS A N 1
ATOM 868 C CA . LYS A 1 102 ? 10.827 -6.522 -20.207 1.00 97.75 102 LYS A CA 1
ATOM 869 C C . LYS A 1 102 ? 10.235 -7.606 -21.109 1.00 97.75 102 LYS A C 1
ATOM 871 O O . LYS A 1 102 ? 9.126 -8.079 -20.860 1.00 97.75 102 LYS A O 1
ATOM 876 N N . MET A 1 103 ? 11.005 -8.054 -22.098 1.00 98.00 103 MET A N 1
ATOM 877 C CA . MET A 1 103 ? 10.566 -9.108 -23.013 1.00 98.00 103 MET A CA 1
ATOM 878 C C . MET A 1 103 ? 10.338 -10.444 -22.308 1.00 98.00 103 MET A C 1
ATOM 880 O O . MET A 1 103 ? 9.331 -11.086 -22.582 1.00 98.00 103 MET A O 1
ATOM 884 N N . ASP A 1 104 ? 11.195 -10.836 -21.362 1.00 98.00 104 ASP A N 1
ATOM 885 C CA . ASP A 1 104 ? 10.985 -12.060 -20.573 1.00 98.00 104 ASP A CA 1
ATOM 886 C C . ASP A 1 104 ? 9.615 -12.056 -19.880 1.00 98.00 104 ASP A C 1
ATOM 888 O O . ASP A 1 104 ? 8.903 -13.059 -19.899 1.00 98.00 104 ASP A O 1
ATOM 892 N N . THR A 1 105 ? 9.215 -10.904 -19.330 1.00 98.12 105 THR A N 1
ATOM 893 C CA . THR A 1 105 ? 7.899 -10.720 -18.716 1.00 98.12 105 THR A CA 1
ATOM 894 C C . THR A 1 105 ? 6.789 -10.872 -19.757 1.00 98.12 105 THR A C 1
ATOM 896 O O . THR A 1 105 ? 5.837 -11.613 -19.533 1.00 98.12 105 THR A O 1
ATOM 899 N N . LEU A 1 106 ? 6.906 -10.210 -20.914 1.00 98.44 106 LEU A N 1
ATOM 900 C CA . LEU A 1 106 ? 5.908 -10.302 -21.986 1.00 98.44 106 LEU A CA 1
ATOM 901 C C . LEU A 1 106 ? 5.733 -11.743 -22.481 1.00 98.44 106 LEU A C 1
ATOM 903 O O . LEU A 1 106 ? 4.604 -12.217 -22.576 1.00 98.44 106 LEU A O 1
ATOM 907 N N . VAL A 1 107 ? 6.833 -12.452 -22.740 1.00 98.44 107 VAL A N 1
ATOM 908 C CA . VAL A 1 107 ? 6.821 -13.845 -23.208 1.00 98.44 107 VAL A CA 1
ATOM 909 C C . VAL A 1 107 ? 6.220 -14.775 -22.156 1.00 98.44 107 VAL A C 1
ATOM 911 O O . VAL A 1 107 ? 5.397 -15.620 -22.500 1.00 98.44 107 VAL A O 1
ATOM 914 N N . HIS A 1 108 ? 6.562 -14.598 -20.875 1.00 98.31 108 HIS A N 1
ATOM 915 C CA . HIS A 1 108 ? 5.998 -15.404 -19.787 1.00 98.31 108 HIS A CA 1
ATOM 916 C C . HIS A 1 108 ? 4.465 -15.331 -19.734 1.00 98.31 108 HIS A C 1
ATOM 918 O O . HIS A 1 108 ? 3.808 -16.344 -19.507 1.00 98.31 108 HIS A O 1
ATOM 924 N N . PHE A 1 109 ? 3.892 -14.150 -19.983 1.00 98.19 109 PHE A N 1
ATOM 925 C CA . PHE A 1 109 ? 2.441 -13.944 -20.006 1.00 98.19 109 PHE A CA 1
ATOM 926 C C . PHE A 1 109 ? 1.803 -14.122 -21.399 1.00 98.19 109 PHE A C 1
ATOM 928 O O . PHE A 1 109 ? 0.600 -13.909 -21.538 1.00 98.19 109 PHE A O 1
ATOM 935 N N . GLY A 1 110 ? 2.569 -14.508 -22.428 1.00 98.12 110 GLY A N 1
ATOM 936 C CA . GLY A 1 110 ? 2.066 -14.675 -23.799 1.00 98.12 110 GLY A CA 1
ATOM 937 C C . GLY A 1 110 ? 1.615 -13.367 -24.466 1.00 98.12 110 GLY A C 1
ATOM 938 O O . GLY A 1 110 ? 0.673 -13.360 -25.258 1.00 98.12 110 GLY A O 1
ATOM 939 N N . LEU A 1 111 ? 2.248 -12.246 -24.111 1.00 98.38 111 LEU A N 1
ATOM 940 C CA . LEU A 1 111 ? 1.904 -10.889 -24.554 1.00 98.38 111 LEU A CA 1
ATOM 941 C C . LEU A 1 111 ? 2.916 -10.287 -25.541 1.00 98.38 111 LEU A C 1
ATOM 943 O O . LEU A 1 111 ? 2.713 -9.172 -26.017 1.00 98.38 111 LEU A O 1
ATOM 947 N N . ASP A 1 112 ? 3.983 -11.009 -25.879 1.00 96.88 112 ASP A N 1
ATOM 948 C CA . ASP A 1 112 ? 5.073 -10.558 -26.757 1.00 96.88 112 ASP A CA 1
ATOM 949 C C . ASP A 1 112 ? 4.623 -10.213 -28.185 1.00 96.88 112 ASP A C 1
ATOM 951 O O . ASP A 1 112 ? 5.257 -9.393 -28.847 1.00 96.88 112 ASP A O 1
ATOM 955 N N . LYS A 1 113 ? 3.505 -10.792 -28.641 1.00 97.00 113 LYS A N 1
ATOM 956 C CA . LYS A 1 113 ? 2.889 -10.530 -29.958 1.00 97.00 113 LYS A CA 1
ATOM 957 C C . LYS A 1 113 ? 1.497 -9.905 -29.869 1.00 97.00 113 LYS A C 1
ATOM 959 O O . LYS A 1 113 ? 0.798 -9.796 -30.874 1.00 97.00 113 LYS A O 1
ATOM 964 N N . ASN A 1 114 ? 1.056 -9.536 -28.669 1.00 98.06 114 ASN A N 1
ATOM 965 C CA . ASN A 1 114 ? -0.271 -8.972 -28.468 1.00 98.06 114 ASN A CA 1
ATOM 966 C C . ASN A 1 114 ? -0.248 -7.462 -28.760 1.00 98.06 114 ASN A C 1
ATOM 968 O O . ASN A 1 114 ? 0.001 -6.654 -27.868 1.00 98.06 114 ASN A O 1
ATOM 972 N N . GLU A 1 115 ? -0.510 -7.076 -30.011 1.00 97.56 115 GLU A N 1
ATOM 973 C CA . GLU A 1 115 ? -0.489 -5.668 -30.441 1.00 97.56 115 GLU A CA 1
ATOM 974 C C . GLU A 1 115 ? -1.475 -4.777 -29.671 1.00 97.56 115 GLU A C 1
ATOM 976 O O . GLU A 1 115 ? -1.177 -3.609 -29.417 1.00 97.56 115 GLU A O 1
ATOM 981 N N . GLU A 1 116 ? -2.625 -5.308 -29.252 1.00 97.81 116 GLU A N 1
ATOM 982 C CA . GLU A 1 116 ? -3.584 -4.557 -28.438 1.00 97.81 116 GLU A CA 1
ATOM 983 C C . GLU A 1 116 ? -2.963 -4.182 -27.087 1.00 97.81 116 GLU A C 1
ATOM 985 O O . GLU A 1 116 ? -2.932 -3.007 -26.713 1.00 97.81 116 GLU A O 1
ATOM 990 N N . PHE A 1 117 ? -2.387 -5.158 -26.382 1.00 98.06 117 PHE A N 1
ATOM 991 C CA . PHE A 1 117 ? -1.701 -4.922 -25.117 1.00 98.06 117 PHE A CA 1
ATOM 992 C C . PHE A 1 117 ? -0.490 -4.002 -25.304 1.00 98.06 117 PHE A C 1
ATOM 994 O O . PHE A 1 117 ? -0.381 -2.989 -24.614 1.00 98.06 117 PHE A O 1
ATOM 1001 N N . LEU A 1 118 ? 0.388 -4.306 -26.262 1.00 97.88 118 LEU A N 1
ATOM 1002 C CA . LEU A 1 118 ? 1.642 -3.582 -26.489 1.00 97.88 118 LEU A CA 1
ATOM 1003 C C . LEU A 1 118 ? 1.431 -2.092 -26.792 1.00 97.88 118 LEU A C 1
ATOM 1005 O O . LEU A 1 118 ? 2.242 -1.259 -26.370 1.00 97.88 118 LEU A O 1
ATOM 1009 N N . ASN A 1 119 ? 0.350 -1.748 -27.498 1.00 96.94 119 ASN A N 1
ATOM 1010 C CA . ASN A 1 119 ? 0.012 -0.364 -27.837 1.00 96.94 119 ASN A CA 1
ATOM 1011 C C . ASN A 1 119 ? -0.955 0.295 -26.840 1.00 96.94 119 ASN A C 1
ATOM 1013 O O . ASN A 1 119 ? -1.139 1.514 -26.884 1.00 96.94 119 ASN A O 1
ATOM 1017 N N . SER A 1 120 ? -1.544 -0.469 -25.917 1.00 96.75 120 SER A N 1
ATOM 1018 C CA . SER A 1 120 ? -2.392 0.085 -24.862 1.00 96.75 120 SER A CA 1
ATOM 1019 C C . SER A 1 120 ? -1.595 0.943 -23.871 1.00 96.75 120 SER A C 1
ATOM 1021 O O . SER A 1 120 ? -0.389 0.772 -23.677 1.00 96.75 120 SER A O 1
ATOM 1023 N N . MET A 1 121 ? -2.281 1.880 -23.212 1.00 96.38 121 MET A N 1
ATOM 1024 C CA . MET A 1 121 ? -1.653 2.743 -22.210 1.00 96.38 121 MET A CA 1
ATOM 1025 C C . MET A 1 121 ? -1.474 2.013 -20.879 1.00 96.38 121 MET A C 1
ATOM 1027 O O . MET A 1 121 ? -2.389 1.350 -20.391 1.00 96.38 121 MET A O 1
ATOM 1031 N N . THR A 1 122 ? -0.303 2.177 -20.274 1.00 96.19 122 THR A N 1
ATOM 1032 C CA . THR A 1 122 ? 0.044 1.715 -18.924 1.00 96.19 122 THR A CA 1
ATOM 1033 C C . THR A 1 122 ? -0.922 2.238 -17.868 1.00 96.19 122 THR A C 1
ATOM 1035 O O . THR A 1 122 ? -1.474 3.339 -17.989 1.00 96.19 122 THR A O 1
ATOM 1038 N N . TYR A 1 123 ? -1.097 1.464 -16.796 1.00 96.56 123 TYR A N 1
ATOM 1039 C CA . TYR A 1 123 ? -1.780 1.924 -15.588 1.00 96.56 123 TYR A CA 1
ATOM 1040 C C . TYR A 1 123 ? -0.764 2.389 -14.545 1.00 96.56 123 TYR A C 1
ATOM 1042 O O . TYR A 1 123 ? 0.300 1.798 -14.371 1.00 96.56 123 TYR A O 1
ATOM 1050 N N . ALA A 1 124 ? -1.097 3.428 -13.794 1.00 92.62 124 ALA A N 1
ATOM 1051 C CA . ALA A 1 124 ? -0.319 3.837 -12.642 1.00 92.62 124 ALA A CA 1
ATOM 1052 C C . ALA A 1 124 ? -0.448 2.804 -11.515 1.00 92.62 124 ALA A C 1
ATOM 1054 O O . ALA A 1 124 ? -1.556 2.428 -11.141 1.00 92.62 124 ALA A O 1
ATOM 1055 N N . ALA A 1 125 ? 0.676 2.401 -10.917 1.00 94.69 125 ALA A N 1
ATOM 1056 C CA . ALA A 1 125 ? 0.678 1.562 -9.709 1.00 94.69 125 ALA A CA 1
ATOM 1057 C C . ALA A 1 125 ? 0.698 2.378 -8.404 1.00 94.69 125 ALA A C 1
ATOM 1059 O O . ALA A 1 125 ? 0.869 1.817 -7.325 1.00 94.69 125 ALA A O 1
ATOM 1060 N N . GLY A 1 126 ? 0.587 3.707 -8.499 1.00 92.44 126 GLY A N 1
ATOM 1061 C CA . GLY A 1 126 ? 0.462 4.603 -7.346 1.00 92.44 126 GLY A CA 1
ATOM 1062 C C . GLY A 1 126 ? -0.988 4.887 -6.946 1.00 92.44 126 GLY A C 1
ATOM 1063 O O . GLY A 1 126 ? -1.210 5.507 -5.914 1.00 92.44 126 GLY A O 1
ATOM 1064 N N . PHE A 1 127 ? -1.961 4.454 -7.752 1.00 94.06 127 PHE A N 1
ATOM 1065 C CA . PHE A 1 127 ? -3.391 4.541 -7.465 1.00 94.06 127 PHE A CA 1
ATOM 1066 C C . PHE A 1 127 ? -4.044 3.206 -7.806 1.00 94.06 127 PHE A C 1
ATOM 1068 O O . PHE A 1 127 ? -3.970 2.761 -8.952 1.00 94.06 127 PHE A O 1
ATOM 1075 N N . ILE A 1 128 ? -4.702 2.589 -6.828 1.00 97.38 128 ILE A N 1
ATOM 1076 C CA . ILE A 1 128 ? -5.549 1.413 -7.045 1.00 97.38 128 ILE A CA 1
ATOM 1077 C C . ILE A 1 128 ? -6.769 1.565 -6.144 1.00 97.38 128 ILE A C 1
ATOM 1079 O O . ILE A 1 128 ? -6.625 1.681 -4.928 1.00 97.38 128 ILE A O 1
ATOM 1083 N N . ALA A 1 129 ? -7.965 1.564 -6.725 1.00 97.31 129 ALA A N 1
ATOM 1084 C CA . ALA A 1 129 ? -9.209 1.569 -5.968 1.00 97.31 129 ALA A CA 1
ATOM 1085 C C . ALA A 1 129 ? -9.922 0.234 -6.161 1.00 97.31 129 ALA A C 1
ATOM 1087 O O . ALA A 1 129 ? -10.166 -0.177 -7.293 1.00 97.31 129 ALA A O 1
ATOM 1088 N N . LEU A 1 130 ? -10.241 -0.458 -5.073 1.00 97.88 130 LEU A N 1
ATOM 1089 C CA . LEU A 1 130 ? -10.823 -1.791 -5.142 1.00 97.88 130 LEU A CA 1
ATOM 1090 C C . LEU A 1 130 ? -11.775 -2.067 -3.991 1.00 97.88 130 LEU A C 1
ATOM 1092 O O . LEU A 1 130 ? -11.517 -1.732 -2.839 1.00 97.88 130 LEU A O 1
ATOM 1096 N N . LYS A 1 131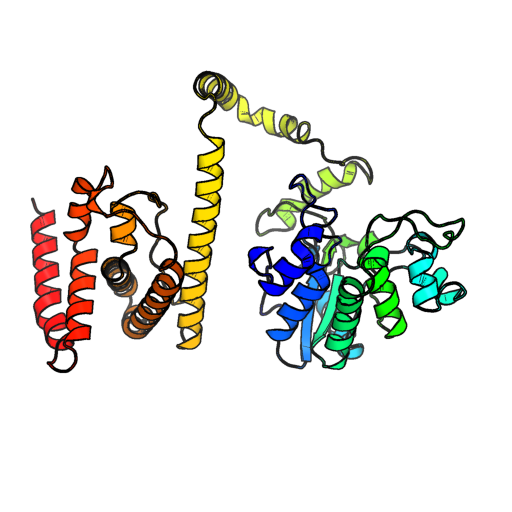 ? -12.869 -2.730 -4.325 1.00 98.12 131 LYS A N 1
ATOM 1097 C CA . LYS A 1 131 ? -13.828 -3.300 -3.400 1.00 98.12 131 LYS A CA 1
ATOM 1098 C C . LYS A 1 131 ? -13.279 -4.615 -2.853 1.00 98.12 131 LYS A C 1
ATOM 1100 O O . LYS A 1 131 ? -12.749 -5.424 -3.622 1.00 98.12 131 LYS A O 1
ATOM 1105 N N . LYS A 1 132 ? -13.409 -4.856 -1.548 1.00 97.88 132 LYS A N 1
ATOM 1106 C CA . LYS A 1 132 ? -13.051 -6.137 -0.939 1.00 97.88 132 LYS A CA 1
ATOM 1107 C C . LYS A 1 132 ? -14.025 -7.206 -1.422 1.00 97.88 132 LYS A C 1
ATOM 1109 O O . LYS A 1 132 ? -15.176 -7.232 -0.995 1.00 97.88 132 LYS A O 1
ATOM 1114 N N . THR A 1 133 ? -13.520 -8.060 -2.307 1.00 98.31 133 THR A N 1
ATOM 1115 C CA . THR A 1 133 ? -14.171 -9.277 -2.791 1.00 98.31 133 THR A CA 1
ATOM 1116 C C . THR A 1 133 ? -13.135 -10.387 -2.925 1.00 98.31 133 THR A C 1
ATOM 1118 O O . THR A 1 133 ? -11.944 -10.121 -3.126 1.00 98.31 133 THR A O 1
ATOM 1121 N N . ALA A 1 134 ? -13.569 -11.648 -2.868 1.00 98.12 134 ALA A N 1
ATOM 1122 C CA . ALA A 1 134 ? -12.674 -12.792 -3.070 1.00 98.12 134 ALA A CA 1
ATOM 1123 C C . ALA A 1 134 ? -11.936 -12.735 -4.423 1.00 98.12 134 ALA A C 1
ATOM 1125 O O . ALA A 1 134 ? -10.766 -13.107 -4.507 1.00 98.12 134 ALA A O 1
ATOM 1126 N N . LYS A 1 135 ? -12.601 -12.232 -5.472 1.00 98.12 135 LYS A N 1
ATOM 1127 C CA . LYS A 1 135 ? -12.013 -12.014 -6.800 1.00 98.12 135 LYS A CA 1
ATOM 1128 C C . LYS A 1 135 ? -10.885 -10.981 -6.746 1.00 98.12 135 LYS A C 1
ATOM 1130 O O . LYS A 1 135 ? -9.772 -11.276 -7.165 1.00 98.12 135 LYS A O 1
ATOM 1135 N N . ASN A 1 136 ? -11.139 -9.800 -6.185 1.00 98.44 136 ASN A N 1
ATOM 1136 C CA . ASN A 1 136 ? -10.145 -8.725 -6.160 1.00 98.44 136 ASN A CA 1
ATOM 1137 C C . ASN A 1 136 ? -8.953 -9.050 -5.253 1.00 98.44 136 ASN A C 1
ATOM 1139 O O . ASN A 1 136 ? -7.825 -8.678 -5.568 1.00 98.44 136 ASN A O 1
ATOM 1143 N N . ILE A 1 137 ? -9.173 -9.796 -4.165 1.00 98.69 137 ILE A N 1
ATOM 1144 C CA . ILE A 1 137 ? -8.080 -10.315 -3.332 1.00 98.69 137 ILE A CA 1
ATOM 1145 C C . ILE A 1 137 ? -7.161 -11.223 -4.161 1.00 98.69 137 ILE A C 1
ATOM 1147 O O . ILE A 1 137 ? -5.943 -11.060 -4.089 1.00 98.69 137 ILE A O 1
ATOM 1151 N N . LYS A 1 138 ? -7.718 -12.126 -4.984 1.00 98.69 138 LYS A N 1
ATOM 1152 C CA . LYS A 1 138 ? -6.926 -13.007 -5.861 1.00 98.69 138 LYS A CA 1
ATOM 1153 C C . LYS A 1 138 ? -6.077 -12.223 -6.861 1.00 98.69 138 LYS A C 1
ATOM 1155 O O . LYS A 1 138 ? -4.903 -12.535 -7.000 1.00 98.69 138 LYS A O 1
ATOM 1160 N N . ILE A 1 139 ? -6.612 -11.156 -7.458 1.00 98.69 139 ILE A N 1
ATOM 1161 C CA . ILE A 1 139 ? -5.856 -10.288 -8.382 1.00 98.69 139 ILE A CA 1
ATOM 1162 C C . ILE A 1 139 ? -4.610 -9.699 -7.691 1.00 98.69 139 ILE A C 1
ATOM 1164 O O . ILE A 1 139 ? -3.507 -9.730 -8.236 1.00 98.69 139 ILE A O 1
ATOM 1168 N N . ILE A 1 140 ? -4.744 -9.195 -6.458 1.00 98.75 140 ILE A N 1
ATOM 1169 C CA . ILE A 1 140 ? -3.589 -8.663 -5.712 1.00 98.75 140 ILE A CA 1
ATOM 1170 C C . ILE A 1 140 ? -2.637 -9.789 -5.268 1.00 98.75 140 ILE A C 1
ATOM 1172 O O . ILE A 1 140 ? -1.421 -9.590 -5.224 1.00 98.75 140 ILE A O 1
ATOM 1176 N N . GLN A 1 141 ? -3.155 -10.984 -4.966 1.00 98.69 141 GLN A N 1
ATOM 1177 C CA . GLN A 1 141 ? -2.331 -12.162 -4.670 1.00 98.69 141 GLN A CA 1
ATOM 1178 C C . GLN A 1 141 ? -1.525 -12.629 -5.887 1.00 98.69 141 GLN A C 1
ATOM 1180 O O . GLN A 1 141 ? -0.360 -12.974 -5.717 1.00 98.69 141 GLN A O 1
ATOM 1185 N N . GLU A 1 142 ? -2.088 -12.593 -7.095 1.00 98.62 142 GLU A N 1
ATOM 1186 C CA . GLU A 1 142 ? -1.365 -12.870 -8.345 1.00 98.62 142 GLU A CA 1
ATOM 1187 C C . GLU A 1 142 ? -0.204 -11.890 -8.524 1.00 98.62 142 GLU A C 1
ATOM 1189 O O . GLU A 1 142 ? 0.915 -12.299 -8.833 1.00 98.62 142 GLU A O 1
ATOM 1194 N N . TRP A 1 143 ? -0.422 -10.607 -8.223 1.00 98.56 143 TRP A N 1
ATOM 1195 C CA . TRP A 1 143 ? 0.650 -9.612 -8.261 1.00 98.56 143 TRP A CA 1
ATOM 1196 C C . TRP A 1 143 ? 1.750 -9.900 -7.241 1.00 98.56 143 TRP A C 1
ATOM 1198 O O . TRP A 1 143 ? 2.934 -9.860 -7.574 1.00 98.56 143 TRP A O 1
ATOM 1208 N N . MET A 1 144 ? 1.371 -10.262 -6.015 1.00 98.38 144 MET A N 1
ATOM 1209 C CA . MET A 1 144 ? 2.318 -10.682 -4.982 1.00 98.38 144 MET A CA 1
ATOM 1210 C C . MET A 1 144 ? 3.101 -11.938 -5.396 1.00 98.38 144 MET A C 1
ATOM 1212 O O . MET A 1 144 ? 4.298 -12.029 -5.126 1.00 98.38 144 MET A O 1
ATOM 1216 N N . LYS A 1 145 ? 2.441 -12.898 -6.051 1.00 98.38 145 LYS A N 1
ATOM 1217 C CA . LYS A 1 145 ? 3.011 -14.188 -6.459 1.00 98.38 145 LYS A CA 1
ATOM 1218 C C . LYS A 1 145 ? 4.195 -14.015 -7.410 1.00 98.38 145 LYS A C 1
ATOM 1220 O O . LYS A 1 145 ? 5.217 -14.666 -7.215 1.00 98.38 145 LYS A O 1
ATOM 1225 N N . VAL A 1 146 ? 4.115 -13.069 -8.348 1.00 98.25 146 VAL A N 1
ATOM 1226 C CA . VAL A 1 146 ? 5.220 -12.772 -9.278 1.00 98.25 146 VAL A CA 1
ATOM 1227 C C . VAL A 1 146 ? 6.503 -12.385 -8.538 1.00 98.25 146 VAL A C 1
ATOM 1229 O O . VAL A 1 146 ? 7.580 -12.814 -8.930 1.00 98.25 146 VAL A O 1
ATOM 1232 N N . PHE A 1 147 ? 6.424 -11.656 -7.422 1.00 97.75 147 PHE A N 1
ATOM 1233 C CA . PHE A 1 147 ? 7.622 -11.341 -6.633 1.00 97.75 147 PHE A CA 1
ATOM 1234 C C . PHE A 1 147 ? 8.261 -12.563 -5.966 1.00 97.75 147 PHE A C 1
ATOM 1236 O O . PHE A 1 147 ? 9.467 -12.559 -5.726 1.00 97.75 147 PHE A O 1
ATOM 1243 N N . TYR A 1 148 ? 7.468 -13.578 -5.620 1.00 97.25 148 TYR A N 1
ATOM 1244 C CA . TYR A 1 148 ? 7.978 -14.809 -5.018 1.00 97.25 148 TYR A CA 1
ATOM 1245 C C . TYR A 1 148 ? 8.591 -15.750 -6.058 1.00 97.25 148 TYR A C 1
ATOM 1247 O O . TYR A 1 148 ? 9.574 -16.418 -5.751 1.00 97.25 148 TYR A O 1
ATOM 1255 N N . GLU A 1 149 ? 8.021 -15.799 -7.262 1.00 97.50 149 GLU A N 1
ATOM 1256 C CA . GLU A 1 149 ? 8.377 -16.797 -8.278 1.00 97.50 149 GLU A CA 1
ATOM 1257 C C . GLU A 1 149 ? 9.303 -16.255 -9.375 1.00 97.50 149 GLU A C 1
ATOM 1259 O O . GLU A 1 149 ? 10.133 -17.002 -9.885 1.00 97.50 149 GLU A O 1
ATOM 1264 N N . HIS A 1 150 ? 9.201 -14.964 -9.705 1.00 97.19 150 HIS A N 1
ATOM 1265 C CA . HIS A 1 150 ? 9.844 -14.346 -10.870 1.00 97.19 150 HIS A CA 1
ATOM 1266 C C . HIS A 1 150 ? 10.420 -12.959 -10.549 1.00 97.19 150 HIS A C 1
ATOM 1268 O O . HIS A 1 150 ? 10.033 -11.928 -11.110 1.00 97.19 150 HIS A O 1
ATOM 1274 N N . TRP A 1 151 ? 11.364 -12.917 -9.610 1.00 96.19 151 TRP A N 1
ATOM 1275 C CA . TRP A 1 151 ? 12.008 -11.673 -9.176 1.00 96.19 151 TRP A CA 1
ATOM 1276 C C . TRP A 1 151 ? 12.711 -10.915 -10.319 1.00 96.19 151 TRP A C 1
ATOM 1278 O O . TRP A 1 151 ? 12.750 -9.684 -10.340 1.00 96.19 151 TRP A O 1
ATOM 1288 N N . GLU A 1 152 ? 13.250 -11.641 -11.290 1.00 96.69 152 GLU A N 1
ATOM 1289 C CA . GLU A 1 152 ? 13.918 -11.112 -12.478 1.00 96.69 152 GLU A CA 1
ATOM 1290 C C . GLU A 1 152 ? 13.001 -10.238 -13.347 1.00 96.69 152 GLU A C 1
ATOM 1292 O O . GLU A 1 152 ? 13.481 -9.359 -14.064 1.00 96.69 152 GLU A O 1
ATOM 1297 N N . PHE A 1 153 ? 11.678 -10.398 -13.260 1.00 97.50 153 PHE A N 1
ATOM 1298 C CA . PHE A 1 153 ? 10.748 -9.544 -14.003 1.00 97.50 153 PHE A CA 1
ATOM 1299 C C . PHE A 1 153 ? 10.648 -8.138 -13.409 1.00 97.50 153 PHE A C 1
ATOM 1301 O O . PHE A 1 153 ? 10.358 -7.179 -14.128 1.00 97.50 153 PHE A O 1
ATOM 1308 N N . VAL A 1 154 ? 10.913 -7.990 -12.108 1.00 96.12 154 VAL A N 1
ATOM 1309 C CA . VAL A 1 154 ? 10.715 -6.727 -11.384 1.00 96.12 154 VAL A CA 1
ATOM 1310 C C . VAL A 1 154 ? 11.996 -5.969 -11.096 1.00 96.12 154 VAL A C 1
ATOM 1312 O O . VAL A 1 154 ? 11.896 -4.782 -10.818 1.00 96.12 154 VAL A O 1
ATOM 1315 N N . ASP A 1 155 ? 13.173 -6.595 -11.130 1.00 95.00 155 ASP A N 1
ATOM 1316 C CA . ASP A 1 155 ? 14.431 -5.922 -10.787 1.00 95.00 155 ASP A CA 1
ATOM 1317 C C . ASP A 1 155 ? 15.124 -5.247 -11.987 1.00 95.00 155 ASP A C 1
ATOM 1319 O O . ASP A 1 155 ? 14.554 -5.138 -13.074 1.00 95.00 155 ASP A O 1
ATOM 1323 N N . ASP A 1 156 ? 16.347 -4.750 -11.790 1.00 94.12 156 ASP A N 1
ATOM 1324 C CA . ASP A 1 156 ? 17.138 -4.072 -12.828 1.00 94.12 156 ASP A CA 1
ATOM 1325 C C . ASP A 1 156 ? 17.975 -5.043 -13.697 1.00 94.12 156 ASP A C 1
ATOM 1327 O O . ASP A 1 156 ? 18.731 -4.590 -14.556 1.00 94.12 156 ASP A O 1
ATOM 1331 N N . SER A 1 157 ? 17.868 -6.368 -13.508 1.00 95.25 157 SER A N 1
ATOM 1332 C CA . SER A 1 157 ? 18.581 -7.327 -14.366 1.00 95.25 157 SER A CA 1
ATOM 1333 C C . SER A 1 157 ? 18.102 -7.232 -15.825 1.00 95.25 157 SER A C 1
ATOM 1335 O O . SER A 1 157 ? 16.924 -6.960 -16.072 1.00 95.25 157 SER A O 1
ATOM 1337 N N . PRO A 1 158 ? 18.975 -7.411 -16.827 1.00 95.88 158 PRO A N 1
ATOM 1338 C CA . PRO A 1 158 ? 18.541 -7.394 -18.218 1.00 95.88 158 PRO A CA 1
ATOM 1339 C C . PRO A 1 158 ? 17.618 -8.581 -18.520 1.00 95.88 158 PRO A C 1
ATOM 1341 O O . PRO A 1 158 ? 17.764 -9.659 -17.948 1.00 95.88 158 PRO A O 1
ATOM 1344 N N . SER A 1 159 ? 16.690 -8.374 -19.454 1.00 97.44 159 SER A N 1
ATOM 1345 C CA . SER A 1 159 ? 15.904 -9.461 -20.046 1.00 97.44 159 SER A CA 1
ATOM 1346 C C . SER A 1 159 ? 16.843 -10.437 -20.766 1.00 97.44 159 SER A C 1
ATOM 1348 O O . SER A 1 159 ? 17.754 -9.997 -21.474 1.00 97.44 159 SER A O 1
ATOM 1350 N N . LYS A 1 160 ? 16.633 -11.744 -20.595 1.00 97.00 160 LYS A N 1
ATOM 1351 C CA . LYS A 1 160 ? 17.372 -12.808 -21.292 1.00 97.00 160 LYS A CA 1
ATOM 1352 C C . LYS A 1 160 ? 17.016 -12.830 -22.774 1.00 97.00 160 LYS A C 1
ATOM 1354 O O . LYS A 1 160 ? 17.885 -13.057 -23.613 1.00 97.00 160 LYS A O 1
ATOM 1359 N N . ILE A 1 161 ? 15.749 -12.577 -23.093 1.00 97.00 161 ILE A N 1
ATOM 1360 C CA . ILE A 1 161 ? 15.273 -12.383 -24.461 1.00 97.00 161 ILE A CA 1
ATOM 1361 C C . ILE A 1 161 ? 15.471 -10.906 -24.838 1.00 97.00 161 ILE A C 1
ATOM 1363 O O . ILE A 1 161 ? 15.137 -10.034 -24.024 1.00 97.00 161 ILE A O 1
ATOM 1367 N N . PRO A 1 162 ? 15.984 -10.595 -26.047 1.00 97.19 162 PRO A N 1
ATOM 1368 C CA . PRO A 1 162 ? 16.129 -9.220 -26.509 1.00 97.19 162 PRO A CA 1
ATOM 1369 C C . PRO A 1 162 ? 14.823 -8.433 -26.391 1.00 97.19 162 PRO A C 1
ATOM 1371 O O . PRO A 1 162 ? 13.769 -8.870 -26.853 1.00 97.19 162 PRO A O 1
ATOM 1374 N N . ASN A 1 163 ? 14.902 -7.256 -25.771 1.00 97.25 163 ASN A N 1
ATOM 1375 C CA . ASN A 1 163 ? 13.762 -6.353 -25.677 1.00 97.25 163 ASN A CA 1
ATOM 1376 C C . ASN A 1 163 ? 13.344 -5.828 -27.057 1.00 97.25 163 ASN A C 1
ATOM 1378 O O . ASN A 1 163 ? 14.141 -5.794 -27.996 1.00 97.25 163 ASN A O 1
ATOM 1382 N N . LEU A 1 164 ? 12.093 -5.368 -27.162 1.00 93.25 164 LEU A N 1
ATOM 1383 C CA . LEU A 1 164 ? 11.620 -4.649 -28.344 1.00 93.25 164 LEU A CA 1
ATOM 1384 C C . LEU A 1 164 ? 12.532 -3.451 -28.629 1.00 93.25 164 LEU A C 1
ATOM 1386 O O . LEU A 1 164 ? 12.986 -2.780 -27.706 1.00 93.25 164 LEU A O 1
ATOM 1390 N N . ALA A 1 165 ? 12.729 -3.119 -29.907 1.00 93.75 165 ALA A N 1
ATOM 1391 C CA . ALA A 1 165 ? 13.587 -1.999 -30.309 1.00 93.75 165 ALA A CA 1
ATOM 1392 C C . ALA A 1 165 ? 13.165 -0.646 -29.696 1.00 93.75 165 ALA A C 1
ATOM 1394 O O . ALA A 1 165 ? 13.981 0.258 -29.564 1.00 93.75 165 ALA A O 1
ATOM 1395 N N . CYS A 1 166 ? 11.891 -0.507 -29.311 1.00 93.31 166 CYS A N 1
ATOM 1396 C CA . CYS A 1 166 ? 11.344 0.688 -28.670 1.00 93.31 166 CYS A CA 1
ATOM 1397 C C . CYS A 1 166 ? 11.359 0.652 -27.129 1.00 93.31 166 CYS A C 1
ATOM 1399 O O . CYS A 1 166 ? 10.870 1.594 -26.502 1.00 93.31 166 CYS A O 1
ATOM 1401 N N . PHE A 1 167 ? 11.880 -0.410 -26.509 1.00 96.19 167 PHE A N 1
ATOM 1402 C CA . PHE A 1 167 ? 11.989 -0.523 -25.056 1.00 96.19 167 PHE A CA 1
ATOM 1403 C C . PHE A 1 167 ? 12.892 0.577 -24.481 1.00 96.19 167 PHE A C 1
ATOM 1405 O O . PHE A 1 167 ? 13.975 0.835 -25.002 1.00 96.19 167 PHE A O 1
ATOM 1412 N N . ILE A 1 168 ? 12.441 1.213 -23.399 1.00 93.31 168 ILE A N 1
ATOM 1413 C CA . ILE A 1 168 ? 13.137 2.323 -22.736 1.00 93.31 168 ILE A CA 1
ATOM 1414 C C . ILE A 1 168 ? 13.735 1.845 -21.409 1.00 93.31 168 ILE A C 1
ATOM 1416 O O . ILE A 1 168 ? 14.951 1.816 -21.248 1.00 93.31 168 ILE A O 1
ATOM 1420 N N . GLU A 1 169 ? 12.887 1.467 -20.452 1.00 93.94 169 GLU A N 1
ATOM 1421 C CA . GLU A 1 169 ? 13.289 0.880 -19.168 1.00 93.94 169 GLU A CA 1
ATOM 1422 C C . GLU A 1 169 ? 12.136 0.063 -18.576 1.00 93.94 169 GLU A C 1
ATOM 1424 O O . GLU A 1 169 ? 10.974 0.295 -18.895 1.00 93.94 169 GLU A O 1
ATOM 1429 N N . ASN A 1 170 ? 12.434 -0.868 -17.668 1.00 95.25 170 ASN A N 1
ATOM 1430 C CA . ASN A 1 170 ? 11.391 -1.610 -16.965 1.00 95.25 170 ASN A CA 1
ATOM 1431 C C . ASN A 1 170 ? 10.701 -0.717 -15.923 1.00 95.25 170 ASN A C 1
ATOM 1433 O O . ASN A 1 170 ? 11.377 0.012 -15.196 1.00 95.25 170 ASN A O 1
ATOM 1437 N N . ARG A 1 171 ? 9.373 -0.822 -15.790 1.00 95.06 171 ARG A N 1
ATOM 1438 C CA . ARG A 1 171 ? 8.595 -0.137 -14.733 1.00 95.06 171 ARG A CA 1
ATOM 1439 C C . ARG A 1 171 ? 8.394 -0.971 -13.460 1.00 95.06 171 ARG A C 1
ATOM 1441 O O . ARG A 1 171 ? 7.540 -0.636 -12.642 1.00 95.06 171 ARG A O 1
ATOM 1448 N N . HIS A 1 172 ? 9.192 -2.023 -13.279 1.00 96.69 172 HIS A N 1
ATOM 1449 C CA . HIS A 1 172 ? 9.292 -2.813 -12.044 1.00 96.69 172 HIS A CA 1
ATOM 1450 C C . HIS A 1 172 ? 7.925 -3.365 -11.594 1.00 96.69 172 HIS A C 1
ATOM 1452 O O . HIS A 1 172 ? 7.288 -4.105 -12.341 1.00 96.69 172 HIS A O 1
ATOM 1458 N N . ASP A 1 173 ? 7.436 -3.012 -10.401 1.00 97.69 173 ASP A N 1
ATOM 1459 C CA . ASP A 1 173 ? 6.148 -3.493 -9.884 1.00 97.69 173 ASP A CA 1
ATOM 1460 C C . ASP A 1 173 ? 4.958 -3.068 -10.749 1.00 97.69 173 ASP A C 1
ATOM 1462 O O . ASP A 1 173 ? 4.004 -3.834 -10.902 1.00 97.69 173 ASP A O 1
ATOM 1466 N N . GLN A 1 174 ? 5.026 -1.866 -11.333 1.00 97.50 174 GLN A N 1
ATOM 1467 C CA . GLN A 1 174 ? 3.960 -1.332 -12.172 1.00 97.50 174 GLN A CA 1
ATOM 1468 C C . GLN A 1 174 ? 3.800 -2.147 -13.454 1.00 97.50 174 GLN A C 1
ATOM 1470 O O . GLN A 1 174 ? 2.671 -2.382 -13.872 1.00 97.50 174 GLN A O 1
ATOM 1475 N N . ALA A 1 175 ? 4.903 -2.610 -14.044 1.00 97.50 175 ALA A N 1
ATOM 1476 C CA . ALA A 1 175 ? 4.876 -3.465 -15.227 1.00 97.50 175 ALA A CA 1
ATOM 1477 C C . ALA A 1 175 ? 4.048 -4.741 -14.973 1.00 97.50 175 ALA A C 1
ATOM 1479 O O . ALA A 1 175 ? 3.155 -5.079 -15.753 1.00 97.50 175 ALA A O 1
ATOM 1480 N N . ILE A 1 176 ? 4.253 -5.378 -13.818 1.00 98.44 176 ILE A N 1
ATOM 1481 C CA . ILE A 1 176 ? 3.491 -6.567 -13.414 1.00 98.44 176 ILE A CA 1
ATOM 1482 C C . ILE A 1 176 ? 2.030 -6.232 -13.115 1.00 98.44 176 ILE A C 1
ATOM 1484 O O . ILE A 1 176 ? 1.130 -6.932 -13.578 1.00 98.44 176 ILE A O 1
ATOM 1488 N N . TRP A 1 177 ? 1.783 -5.141 -12.382 1.00 98.44 177 TRP A N 1
ATOM 1489 C CA . TRP A 1 177 ? 0.423 -4.670 -12.120 1.00 98.44 177 TRP A CA 1
ATOM 1490 C C . TRP A 1 177 ? -0.354 -4.448 -13.419 1.00 98.44 177 TRP A C 1
ATOM 1492 O O . TRP A 1 177 ? -1.511 -4.837 -13.515 1.00 98.44 177 TRP A O 1
ATOM 1502 N N . ASN A 1 178 ? 0.276 -3.851 -14.431 1.00 98.25 178 ASN A N 1
ATOM 1503 C CA . ASN A 1 178 ? -0.355 -3.546 -15.712 1.00 98.25 178 ASN A CA 1
ATOM 1504 C C . ASN A 1 178 ? -0.809 -4.808 -16.450 1.00 98.25 178 ASN A C 1
ATOM 1506 O O . ASN A 1 178 ? -1.951 -4.857 -16.910 1.00 98.25 178 ASN A O 1
ATOM 1510 N N . ILE A 1 179 ? 0.043 -5.834 -16.496 1.00 98.56 179 ILE A N 1
ATOM 1511 C CA . ILE A 1 179 ? -0.289 -7.135 -17.087 1.00 98.56 179 ILE A CA 1
ATOM 1512 C C . ILE A 1 179 ? -1.459 -7.777 -16.339 1.00 98.56 179 ILE A C 1
ATOM 1514 O O . ILE A 1 179 ? -2.495 -8.065 -16.936 1.00 98.56 179 ILE A O 1
ATOM 1518 N N . ILE A 1 180 ? -1.328 -7.943 -15.022 1.00 98.62 180 ILE A N 1
ATOM 1519 C CA . ILE A 1 180 ? -2.323 -8.649 -14.204 1.00 98.62 180 ILE A CA 1
ATOM 1520 C C . ILE A 1 180 ? -3.667 -7.924 -14.222 1.00 98.62 180 ILE A C 1
ATOM 1522 O O . ILE A 1 180 ? -4.708 -8.561 -14.378 1.00 98.62 180 ILE A O 1
ATOM 1526 N N . ALA A 1 181 ? -3.659 -6.596 -14.111 1.00 98.25 181 ALA A N 1
ATOM 1527 C CA . ALA A 1 181 ? -4.869 -5.789 -14.162 1.00 98.25 181 ALA A CA 1
ATOM 1528 C C . ALA A 1 181 ? -5.594 -5.957 -15.506 1.00 98.25 181 ALA A C 1
ATOM 1530 O O . ALA A 1 181 ? -6.804 -6.180 -15.528 1.00 98.25 181 ALA A O 1
ATOM 1531 N N . LYS A 1 182 ? -4.872 -5.903 -16.629 1.00 98.12 182 LYS A N 1
ATOM 1532 C CA . LYS A 1 182 ? -5.479 -6.003 -17.965 1.00 98.12 182 LYS A CA 1
ATOM 1533 C C . LYS A 1 182 ? -5.978 -7.408 -18.284 1.00 98.12 182 LYS A C 1
ATOM 1535 O O . LYS A 1 182 ? -7.094 -7.535 -18.779 1.00 98.12 182 LYS A O 1
ATOM 1540 N N . LEU A 1 183 ? -5.225 -8.448 -17.921 1.00 98.00 183 LEU A N 1
ATOM 1541 C CA . LEU A 1 183 ? -5.677 -9.839 -18.060 1.00 98.00 183 LEU A CA 1
ATOM 1542 C C . LEU A 1 183 ? -6.946 -10.124 -17.240 1.00 98.00 183 LEU A C 1
ATOM 1544 O O . LEU A 1 183 ? -7.776 -10.930 -17.647 1.00 98.00 183 LEU A O 1
ATOM 1548 N N . ASN A 1 184 ? -7.133 -9.417 -16.122 1.00 98.06 184 ASN A N 1
ATOM 1549 C CA . ASN A 1 184 ? -8.333 -9.505 -15.288 1.00 98.06 184 ASN A CA 1
ATOM 1550 C C . ASN A 1 184 ? -9.438 -8.491 -15.661 1.00 98.06 184 ASN A C 1
ATOM 1552 O O . ASN A 1 184 ? -10.422 -8.355 -14.928 1.00 98.06 184 ASN A O 1
ATOM 1556 N N . GLY A 1 185 ? -9.301 -7.767 -16.779 1.00 97.12 185 GLY A N 1
ATOM 1557 C CA . GLY A 1 185 ? -10.315 -6.826 -17.268 1.00 97.12 185 GLY A CA 1
ATOM 1558 C C . GLY A 1 185 ? -10.519 -5.586 -16.387 1.00 97.12 185 GLY A C 1
ATOM 1559 O O . GLY A 1 185 ? -11.598 -4.992 -16.401 1.00 97.12 185 GLY A O 1
ATOM 1560 N N . VAL A 1 186 ? -9.512 -5.192 -15.600 1.00 97.94 186 VAL A N 1
ATOM 1561 C CA . VAL A 1 186 ? -9.568 -3.995 -14.750 1.00 97.94 186 VAL A CA 1
ATOM 1562 C C . VAL A 1 186 ? -9.674 -2.750 -15.628 1.00 97.94 186 VAL A C 1
ATOM 1564 O O . VAL A 1 186 ? -8.801 -2.470 -16.457 1.00 97.94 186 VAL A O 1
ATOM 1567 N N . LYS A 1 187 ? -10.733 -1.967 -15.415 1.00 96.88 187 LYS A N 1
ATOM 1568 C CA . LYS A 1 187 ? -10.910 -0.661 -16.061 1.00 96.88 187 LYS A CA 1
ATOM 1569 C C . LYS A 1 187 ? -10.094 0.406 -15.340 1.00 96.88 187 LYS A C 1
ATOM 1571 O O . LYS A 1 187 ? -9.669 0.222 -14.201 1.00 96.88 187 LYS A O 1
ATOM 1576 N N . ALA A 1 188 ? -9.875 1.540 -15.992 1.00 95.38 188 ALA A N 1
ATOM 1577 C CA . ALA A 1 188 ? -9.093 2.623 -15.420 1.00 95.38 188 ALA A CA 1
ATOM 1578 C C . ALA A 1 188 ? -9.766 3.976 -15.616 1.00 95.38 188 ALA A C 1
ATOM 1580 O O . ALA A 1 188 ? -10.389 4.234 -16.646 1.00 95.38 188 ALA A O 1
ATOM 1581 N N . PHE A 1 189 ? -9.598 4.847 -14.623 1.00 93.06 189 PHE A N 1
ATOM 1582 C CA . PHE A 1 189 ? -9.910 6.258 -14.781 1.00 93.06 189 PHE A CA 1
ATOM 1583 C C . PHE A 1 189 ? -8.992 6.887 -15.831 1.00 93.06 189 PHE A C 1
ATOM 1585 O O . PHE A 1 189 ? -7.826 6.483 -15.958 1.00 93.06 189 PHE A O 1
ATOM 1592 N N . PRO A 1 190 ? -9.504 7.869 -16.581 1.00 88.75 190 PRO A N 1
ATOM 1593 C CA . PRO A 1 190 ? -8.784 8.415 -17.709 1.00 88.75 190 PRO A CA 1
ATOM 1594 C C . PRO A 1 190 ? -7.662 9.358 -17.232 1.00 88.75 190 PRO A C 1
ATOM 1596 O O . PRO A 1 190 ? -7.597 9.781 -16.071 1.00 88.75 190 PRO A O 1
ATOM 1599 N N . ALA A 1 191 ? -6.692 9.611 -18.109 1.00 80.88 191 ALA A N 1
ATOM 1600 C CA . ALA A 1 191 ? -5.419 10.224 -17.733 1.00 80.88 191 ALA A CA 1
ATOM 1601 C C . ALA A 1 191 ? -5.500 11.731 -17.437 1.00 80.88 191 ALA A C 1
ATOM 1603 O O . ALA A 1 191 ? -4.519 12.318 -16.971 1.00 80.88 191 ALA A O 1
ATOM 1604 N N . GLU A 1 192 ? -6.643 12.377 -17.676 1.00 73.31 192 GLU A N 1
ATOM 1605 C CA . GLU A 1 192 ? -6.906 13.789 -17.357 1.00 73.31 192 GLU A CA 1
ATOM 1606 C C . GLU A 1 192 ? -6.692 14.067 -15.873 1.00 73.31 192 GLU A C 1
ATOM 1608 O O . GLU A 1 192 ? -6.389 15.195 -15.494 1.00 73.31 192 GLU A O 1
ATOM 1613 N N . PHE A 1 193 ? -6.749 13.034 -15.039 1.00 68.50 193 PHE A N 1
ATOM 1614 C CA . PHE A 1 193 ? -6.317 13.113 -13.661 1.00 68.50 193 PHE A CA 1
ATOM 1615 C C . PHE A 1 193 ? -4.884 13.652 -13.484 1.00 68.50 193 PHE A C 1
ATOM 1617 O O . PHE A 1 193 ? -4.622 14.483 -12.613 1.00 68.50 193 PHE A O 1
ATOM 1624 N N . TYR A 1 194 ? -3.953 13.221 -14.336 1.00 63.75 194 TYR A N 1
ATOM 1625 C CA . TYR A 1 194 ? -2.569 13.690 -14.312 1.00 63.75 194 TYR A CA 1
ATOM 1626 C C . TYR A 1 194 ? -2.408 15.081 -14.928 1.00 63.75 194 TYR A C 1
ATOM 1628 O O . TYR A 1 194 ? -1.608 15.878 -14.439 1.00 63.75 194 TYR A O 1
ATOM 1636 N N . HIS A 1 195 ? -3.167 15.385 -15.983 1.00 59.75 195 HIS A N 1
ATOM 1637 C CA . HIS A 1 195 ? -3.009 16.628 -16.751 1.00 59.75 195 HIS A CA 1
ATOM 1638 C C . HIS A 1 195 ? -3.813 17.804 -16.183 1.00 59.75 195 HIS A C 1
ATOM 1640 O O . HIS A 1 195 ? -3.407 18.952 -16.333 1.00 59.75 195 HIS A O 1
ATOM 1646 N N . GLN A 1 196 ? -4.918 17.533 -15.486 1.00 65.25 196 GLN A N 1
ATOM 1647 C CA . GLN A 1 196 ? -5.836 18.526 -14.917 1.00 65.25 196 GLN A CA 1
ATOM 1648 C C . GLN A 1 196 ? -5.986 18.387 -13.396 1.00 65.25 196 GLN A C 1
ATOM 1650 O O . GLN A 1 196 ? -7.022 18.759 -12.848 1.00 65.25 196 GLN A O 1
ATOM 1655 N N . ALA A 1 197 ? -4.964 17.870 -12.701 1.00 61.81 197 ALA A N 1
ATOM 1656 C CA . ALA A 1 197 ? -5.018 17.513 -11.278 1.00 61.81 197 ALA A CA 1
ATOM 1657 C C . ALA A 1 197 ? -5.737 18.558 -10.398 1.00 61.81 197 ALA A C 1
ATOM 1659 O O . ALA A 1 197 ? -6.554 18.211 -9.553 1.00 61.81 197 ALA A O 1
ATOM 1660 N N . PHE A 1 198 ? -5.516 19.855 -10.628 1.00 64.75 198 PHE A N 1
ATOM 1661 C CA . PHE A 1 198 ? -6.132 20.927 -9.839 1.00 64.75 198 PHE A CA 1
ATOM 1662 C C . PHE A 1 198 ? -7.666 20.938 -9.837 1.00 64.75 198 PHE A C 1
ATOM 1664 O O . PHE A 1 198 ? -8.261 21.363 -8.847 1.00 64.75 198 PHE A O 1
ATOM 1671 N N . ASN A 1 199 ? -8.306 20.446 -10.898 1.00 75.44 199 ASN A N 1
ATOM 1672 C CA . ASN A 1 199 ? -9.763 20.413 -11.019 1.00 75.44 199 ASN A CA 1
ATOM 1673 C C . ASN A 1 199 ? -10.369 19.037 -10.684 1.00 75.44 199 ASN A C 1
ATOM 1675 O O . ASN A 1 199 ? -11.573 18.847 -10.843 1.00 75.44 199 ASN A O 1
ATOM 1679 N N . GLN A 1 200 ? -9.551 18.089 -10.224 1.00 83.69 200 GLN A N 1
ATOM 1680 C CA . GLN A 1 200 ? -9.935 16.697 -9.993 1.00 83.69 200 GLN A CA 1
ATOM 1681 C C . GLN A 1 200 ? -10.099 16.393 -8.490 1.00 83.69 200 GLN A C 1
ATOM 1683 O O . GLN A 1 200 ? -9.548 17.117 -7.653 1.00 83.69 200 GLN A O 1
ATOM 1688 N N . PRO A 1 201 ? -10.881 15.355 -8.117 1.00 85.62 201 PRO A N 1
ATOM 1689 C CA . PRO A 1 201 ? -11.148 14.995 -6.716 1.00 85.62 201 PRO A CA 1
ATOM 1690 C C . PRO A 1 201 ? -9.923 14.532 -5.937 1.00 85.62 201 PRO A C 1
ATOM 1692 O O . PRO A 1 201 ? -9.872 14.639 -4.711 1.00 85.62 201 PRO A O 1
ATOM 1695 N N . LEU A 1 202 ? -8.938 14.017 -6.648 1.00 86.06 202 LEU A N 1
ATOM 1696 C CA . LEU A 1 202 ? -7.657 13.623 -6.113 1.00 86.06 202 LEU A CA 1
ATOM 1697 C C . LEU A 1 202 ? -6.599 14.436 -6.885 1.00 86.06 202 LEU A C 1
ATOM 1699 O O . LEU A 1 202 ? -6.803 14.842 -8.027 1.00 86.06 202 LEU A O 1
ATOM 1703 N N . GLN A 1 203 ? -5.475 14.727 -6.257 1.00 81.69 203 GLN A N 1
ATOM 1704 C CA . GLN A 1 203 ? -4.416 15.557 -6.809 1.00 81.69 203 GLN A CA 1
ATOM 1705 C C . GLN A 1 203 ? -3.082 14.876 -6.567 1.00 81.69 203 GLN A C 1
ATOM 1707 O O . GLN A 1 203 ? -2.804 14.420 -5.464 1.00 81.69 203 GLN A O 1
ATOM 1712 N N . TYR A 1 204 ? -2.239 14.811 -7.592 1.00 77.31 204 TYR A N 1
ATOM 1713 C CA . TYR A 1 204 ? -0.909 14.225 -7.480 1.00 77.31 204 TYR A CA 1
ATOM 1714 C C . TYR A 1 204 ? 0.153 15.324 -7.428 1.00 77.31 204 TYR A C 1
ATOM 1716 O O . TYR A 1 204 ? 0.724 15.710 -8.449 1.00 77.31 204 TYR A O 1
ATOM 1724 N N . PHE A 1 205 ? 0.405 15.864 -6.234 1.00 69.12 205 PHE A N 1
ATOM 1725 C CA . PHE A 1 205 ? 1.427 16.898 -6.029 1.00 69.12 205 PHE A CA 1
ATOM 1726 C C . PHE A 1 205 ? 2.828 16.314 -5.827 1.00 69.12 205 PHE A C 1
ATOM 1728 O O . PHE A 1 205 ? 3.809 17.052 -5.889 1.00 69.12 205 PHE A O 1
ATOM 1735 N N . ARG A 1 206 ? 2.939 14.996 -5.588 1.00 65.31 206 ARG A N 1
ATOM 1736 C CA . ARG A 1 206 ? 4.199 14.323 -5.212 1.00 65.31 206 ARG A CA 1
ATOM 1737 C C . ARG A 1 206 ? 4.880 14.981 -4.014 1.00 65.31 206 ARG A C 1
ATOM 1739 O O . ARG A 1 206 ? 6.103 14.897 -3.878 1.00 65.31 206 ARG A O 1
ATOM 1746 N N . ASN A 1 207 ? 4.104 15.621 -3.143 1.00 57.22 207 ASN A N 1
ATOM 1747 C CA . ASN A 1 207 ? 4.640 16.208 -1.936 1.00 57.22 207 ASN A CA 1
ATOM 1748 C C . ASN A 1 207 ? 5.035 15.078 -0.979 1.00 57.22 207 ASN A C 1
ATOM 1750 O O . ASN A 1 207 ? 4.203 14.464 -0.316 1.00 57.22 207 ASN A O 1
ATOM 1754 N N . LYS A 1 208 ? 6.329 14.750 -0.972 1.00 55.44 208 LYS A N 1
ATOM 1755 C CA . LYS A 1 208 ? 6.913 13.739 -0.079 1.00 55.44 208 LYS A CA 1
ATOM 1756 C C . LYS A 1 208 ? 7.208 14.307 1.311 1.00 55.44 208 LYS A C 1
ATOM 1758 O O . LYS A 1 208 ? 7.712 13.582 2.165 1.00 55.44 208 LYS A O 1
ATOM 1763 N N . ILE A 1 209 ? 6.936 15.596 1.524 1.00 46.69 209 ILE A N 1
ATOM 1764 C CA . ILE A 1 209 ? 7.095 16.271 2.804 1.00 46.69 209 ILE A CA 1
ATOM 1765 C C . ILE A 1 209 ? 5.723 16.290 3.470 1.00 46.69 209 ILE A C 1
ATOM 1767 O O . ILE A 1 209 ? 4.766 16.842 2.934 1.00 46.69 209 ILE A O 1
ATOM 1771 N N . TYR A 1 210 ? 5.623 15.686 4.651 1.00 43.06 210 TYR A N 1
ATOM 1772 C CA . TYR A 1 210 ? 4.440 15.826 5.489 1.00 43.06 210 TYR A CA 1
ATOM 1773 C C . TYR A 1 210 ? 4.372 17.282 5.977 1.00 43.06 210 TYR A C 1
ATOM 1775 O O . TYR A 1 210 ? 5.067 17.658 6.920 1.00 43.06 210 TYR A O 1
ATOM 1783 N N . LEU A 1 211 ? 3.590 18.118 5.295 1.00 43.00 211 LEU A N 1
ATOM 1784 C CA . LEU A 1 211 ? 3.302 19.503 5.676 1.00 43.00 211 LEU A CA 1
ATOM 1785 C C . LEU A 1 211 ? 1.786 19.656 5.913 1.00 43.00 211 LEU A C 1
ATOM 1787 O O . LEU A 1 211 ? 1.011 18.846 5.410 1.00 43.00 211 LEU A O 1
ATOM 1791 N N . PRO A 1 212 ? 1.373 20.589 6.790 1.00 36.75 212 PRO A N 1
ATOM 1792 C CA . PRO A 1 212 ? 0.176 20.470 7.629 1.00 36.75 212 PRO A CA 1
ATOM 1793 C C . PRO A 1 212 ? -1.168 20.545 6.876 1.00 36.75 212 PRO A C 1
ATOM 1795 O O . PRO A 1 212 ? -1.219 20.792 5.682 1.00 36.75 212 PRO A O 1
ATOM 1798 N N . HIS A 1 213 ? -2.246 20.327 7.645 1.00 36.25 213 HIS A N 1
ATOM 1799 C CA . HIS A 1 213 ? -3.681 20.103 7.355 1.00 36.25 213 HIS A CA 1
ATOM 1800 C C . HIS A 1 213 ? -4.421 20.903 6.245 1.00 36.25 213 HIS A C 1
ATOM 1802 O O . HIS A 1 213 ? -5.644 20.787 6.162 1.00 36.25 213 HIS A O 1
ATOM 1808 N N . ASN A 1 214 ? -3.767 21.704 5.402 1.00 42.19 214 ASN A N 1
ATOM 1809 C CA . ASN A 1 214 ? -4.429 22.649 4.500 1.00 42.19 214 ASN A CA 1
ATOM 1810 C C . ASN A 1 214 ? -3.779 22.687 3.090 1.00 42.19 214 ASN A C 1
ATOM 1812 O O . ASN A 1 214 ? -2.624 23.086 2.927 1.00 42.19 214 ASN A O 1
ATOM 1816 N N . ALA A 1 215 ? -4.564 22.330 2.062 1.00 42.47 215 ALA A N 1
ATOM 1817 C CA . ALA A 1 215 ? -4.181 22.338 0.641 1.00 42.47 215 ALA A CA 1
ATOM 1818 C C . ALA A 1 215 ? -4.024 23.753 0.029 1.00 42.47 215 ALA A C 1
ATOM 1820 O O . ALA A 1 215 ? -3.275 23.962 -0.923 1.00 42.47 215 ALA A O 1
ATOM 1821 N N . GLU A 1 216 ? -4.713 24.749 0.577 1.00 46.62 216 GLU A N 1
ATOM 1822 C CA . GLU A 1 216 ? -4.659 26.154 0.158 1.00 46.62 216 GLU A CA 1
ATOM 1823 C C . GLU A 1 216 ? -3.371 26.843 0.644 1.00 46.62 216 GLU A C 1
ATOM 1825 O O . GLU A 1 216 ? -2.744 27.589 -0.103 1.00 46.62 216 GLU A O 1
ATOM 1830 N N . GLN A 1 217 ? -2.899 26.510 1.850 1.00 42.50 217 GLN A N 1
ATOM 1831 C CA . GLN A 1 217 ? -1.630 27.004 2.409 1.00 42.50 217 GLN A CA 1
ATOM 1832 C C . GLN A 1 217 ? -0.396 26.396 1.728 1.00 42.50 217 GLN A C 1
ATOM 1834 O O . GLN A 1 217 ? 0.666 27.015 1.695 1.00 42.50 217 GLN A O 1
ATOM 1839 N N . THR A 1 218 ? -0.521 25.195 1.165 1.00 46.94 218 THR A N 1
ATOM 1840 C CA . THR A 1 218 ? 0.565 24.523 0.433 1.00 46.94 218 THR A CA 1
ATOM 1841 C C . THR A 1 218 ? 0.595 24.887 -1.055 1.00 46.94 218 THR A C 1
ATOM 1843 O O . THR A 1 218 ? 1.612 24.660 -1.714 1.00 46.94 218 THR A O 1
ATOM 1846 N N . LYS A 1 219 ? -0.461 25.525 -1.583 1.00 46.84 219 LYS A N 1
ATOM 1847 C CA . LYS A 1 219 ? -0.617 25.900 -2.998 1.00 46.84 219 LYS A CA 1
ATOM 1848 C C . LYS A 1 219 ? 0.548 26.739 -3.534 1.00 46.84 219 LYS A C 1
ATOM 1850 O O . LYS A 1 219 ? 1.140 26.354 -4.537 1.00 46.84 219 LYS A O 1
ATOM 1855 N N . THR A 1 220 ? 0.945 27.803 -2.835 1.00 47.19 220 THR A N 1
ATOM 1856 C CA . THR A 1 220 ? 2.023 28.713 -3.271 1.00 47.19 220 THR A CA 1
ATOM 1857 C C . THR A 1 220 ? 3.387 28.017 -3.338 1.00 47.19 220 THR A C 1
ATOM 1859 O O . THR A 1 220 ? 4.143 28.193 -4.293 1.00 47.19 220 THR A O 1
ATOM 1862 N N . ILE A 1 221 ? 3.692 27.163 -2.355 1.00 46.25 221 ILE A N 1
ATOM 1863 C CA . ILE A 1 221 ? 4.933 26.370 -2.317 1.00 46.25 221 ILE A CA 1
ATOM 1864 C C . ILE A 1 221 ? 4.919 25.315 -3.433 1.00 46.25 221 ILE A C 1
ATOM 1866 O O . ILE A 1 221 ? 5.909 25.131 -4.141 1.00 46.25 221 ILE A O 1
ATOM 1870 N N . ASN A 1 222 ? 3.776 24.658 -3.639 1.00 46.12 222 ASN A N 1
ATOM 1871 C CA . ASN A 1 222 ? 3.591 23.647 -4.677 1.00 46.12 222 ASN A CA 1
ATOM 1872 C C . ASN A 1 222 ? 3.662 24.245 -6.095 1.00 46.12 222 ASN A C 1
ATOM 1874 O O . ASN A 1 222 ? 4.188 23.608 -7.007 1.00 46.12 222 ASN A O 1
ATOM 1878 N N . GLU A 1 223 ? 3.164 25.464 -6.301 1.00 47.34 223 GLU A N 1
ATOM 1879 C CA . GLU A 1 223 ? 3.269 26.203 -7.567 1.00 47.34 223 GLU A CA 1
ATOM 1880 C C . GLU A 1 223 ? 4.715 26.644 -7.852 1.00 47.34 223 GLU A C 1
ATOM 1882 O O . GLU A 1 223 ? 5.188 26.468 -8.979 1.00 47.34 223 GLU A O 1
ATOM 1887 N N . MET A 1 224 ? 5.468 27.073 -6.828 1.00 45.62 224 MET A N 1
ATOM 1888 C CA . MET A 1 224 ? 6.912 27.336 -6.949 1.00 45.62 224 MET A CA 1
ATOM 1889 C C . MET A 1 224 ? 7.721 26.083 -7.321 1.00 45.62 224 MET A C 1
ATOM 1891 O O . MET A 1 224 ? 8.647 26.164 -8.130 1.00 45.62 224 MET A O 1
ATOM 1895 N N . ILE A 1 225 ? 7.375 24.914 -6.768 1.00 44.31 225 ILE A N 1
ATOM 1896 C CA . ILE A 1 225 ? 8.031 23.636 -7.105 1.00 44.31 225 ILE A CA 1
ATOM 1897 C C . ILE A 1 225 ? 7.715 23.218 -8.554 1.00 44.31 225 ILE A C 1
ATOM 1899 O O . ILE A 1 225 ? 8.588 22.696 -9.251 1.00 44.31 225 ILE A O 1
ATOM 1903 N N . ARG A 1 226 ? 6.490 23.473 -9.034 1.00 44.50 226 ARG A N 1
ATOM 1904 C CA . ARG A 1 226 ? 6.029 23.096 -10.383 1.00 44.50 226 ARG A CA 1
ATOM 1905 C C . ARG A 1 226 ? 6.657 23.897 -11.520 1.00 44.50 226 ARG A C 1
ATOM 1907 O O . ARG A 1 226 ? 6.907 23.319 -12.578 1.00 44.50 226 ARG A O 1
ATOM 1914 N N . TYR A 1 227 ? 6.927 25.188 -11.318 1.00 43.25 227 TYR A N 1
ATOM 1915 C CA . TYR A 1 227 ? 7.412 26.079 -12.384 1.00 43.25 227 TYR A CA 1
ATOM 1916 C C . TYR A 1 227 ? 8.799 25.702 -12.935 1.00 43.25 227 TYR A C 1
ATOM 1918 O O . TYR A 1 227 ? 9.187 26.169 -14.002 1.00 43.25 227 TYR A O 1
ATOM 1926 N N . LYS A 1 228 ? 9.551 24.828 -12.251 1.00 38.88 228 LYS A N 1
ATOM 1927 C CA . LYS A 1 228 ? 10.897 24.426 -12.682 1.00 38.88 228 LYS A CA 1
ATOM 1928 C C . LYS A 1 228 ? 10.943 23.215 -13.634 1.00 38.88 228 LYS A C 1
ATOM 1930 O O . LYS A 1 228 ? 12.001 22.911 -14.163 1.00 38.88 228 LYS A O 1
ATOM 1935 N N . GLY A 1 229 ? 9.818 22.576 -13.967 1.00 32.22 229 GLY A N 1
ATOM 1936 C CA . GLY A 1 229 ? 9.765 21.558 -15.031 1.00 32.22 229 GLY A CA 1
ATOM 1937 C C . GLY A 1 229 ? 10.303 20.166 -14.652 1.00 32.22 229 GLY A C 1
ATOM 1938 O O . GLY A 1 229 ? 10.981 19.976 -13.642 1.00 32.22 229 GLY A O 1
ATOM 1939 N N . ARG A 1 230 ? 9.968 19.160 -15.485 1.00 37.59 230 ARG A N 1
ATOM 1940 C CA . ARG A 1 230 ? 10.086 17.704 -15.209 1.00 37.59 230 ARG A CA 1
ATOM 1941 C C . ARG A 1 230 ? 11.505 17.195 -14.888 1.00 37.59 230 ARG A C 1
ATOM 1943 O O . ARG A 1 230 ? 11.625 16.075 -14.403 1.00 37.59 230 ARG A O 1
ATOM 1950 N N . GLY A 1 231 ? 12.548 17.995 -15.123 1.00 38.06 231 GLY A N 1
ATOM 1951 C CA . GLY A 1 231 ? 13.947 17.660 -14.828 1.00 38.06 231 GLY A CA 1
ATOM 1952 C C . GLY A 1 231 ? 14.602 18.465 -13.698 1.00 38.06 231 GLY A C 1
ATOM 1953 O O . GLY A 1 231 ? 15.713 18.136 -13.299 1.00 38.06 231 GLY A O 1
ATOM 1954 N N . ALA A 1 232 ? 13.962 19.498 -13.145 1.00 33.12 232 ALA A N 1
ATOM 1955 C CA . ALA A 1 232 ? 14.690 20.467 -12.315 1.00 33.12 232 ALA A CA 1
ATOM 1956 C C . ALA A 1 232 ? 14.820 20.122 -10.829 1.00 33.12 232 ALA A C 1
ATOM 1958 O O . ALA A 1 232 ? 15.342 20.928 -10.064 1.00 33.12 232 ALA A O 1
ATOM 1959 N N . TYR A 1 233 ? 14.393 18.932 -10.414 1.00 39.25 233 TYR A N 1
ATOM 1960 C CA . TYR A 1 233 ? 14.564 18.474 -9.041 1.00 39.25 233 TYR A CA 1
ATOM 1961 C C . TYR A 1 233 ? 14.761 16.954 -8.972 1.00 39.25 233 TYR A C 1
ATOM 1963 O O . TYR A 1 233 ? 14.030 16.234 -8.295 1.00 39.25 233 TYR A O 1
ATOM 1971 N N . GLN A 1 234 ? 15.848 16.465 -9.575 1.00 37.16 234 GLN A N 1
ATOM 1972 C CA . GLN A 1 234 ? 16.716 15.598 -8.773 1.00 37.16 234 GLN A CA 1
ATOM 1973 C C . GLN A 1 234 ? 17.272 16.494 -7.656 1.00 37.16 234 GLN A C 1
ATOM 1975 O O . GLN A 1 234 ? 18.203 17.266 -7.865 1.00 37.16 234 GLN A O 1
ATOM 1980 N N . LEU A 1 235 ? 16.586 16.534 -6.512 1.00 32.38 235 LEU A N 1
ATOM 1981 C CA . LEU A 1 235 ? 16.871 17.490 -5.441 1.00 32.38 235 LEU A CA 1
ATOM 1982 C C . LEU A 1 235 ? 18.269 17.257 -4.856 1.00 32.38 235 LEU A C 1
ATOM 1984 O O . LEU A 1 235 ? 18.466 16.367 -4.033 1.00 32.38 235 LEU A O 1
ATOM 1988 N N . ASN A 1 236 ? 19.214 18.113 -5.250 1.00 36.44 236 ASN A N 1
ATOM 1989 C CA . ASN A 1 236 ? 20.427 18.390 -4.494 1.00 36.44 236 ASN A CA 1
ATOM 1990 C C . ASN A 1 236 ? 20.041 19.256 -3.264 1.00 36.44 236 ASN A C 1
ATOM 1992 O O . ASN A 1 236 ? 19.519 20.361 -3.455 1.00 36.44 236 ASN A O 1
ATOM 1996 N N . PRO A 1 237 ? 20.257 18.791 -2.015 1.00 36.66 237 PRO A N 1
ATOM 1997 C CA . PRO A 1 237 ? 19.780 19.433 -0.779 1.00 36.66 237 PRO A CA 1
ATOM 1998 C C . PRO A 1 237 ? 20.284 20.861 -0.484 1.00 36.66 237 PRO A C 1
ATOM 2000 O O . PRO A 1 237 ? 19.858 21.452 0.507 1.00 36.66 237 PRO A O 1
ATOM 2003 N N . LEU A 1 238 ? 21.191 21.427 -1.290 1.00 35.38 238 LEU A N 1
ATOM 2004 C CA . LEU A 1 238 ? 21.798 22.740 -1.032 1.00 35.38 238 LEU A CA 1
ATOM 2005 C C . LEU A 1 238 ? 20.942 23.951 -1.454 1.00 35.38 238 LEU A C 1
ATOM 2007 O O . LEU A 1 238 ? 20.974 24.967 -0.767 1.00 35.38 238 LEU A O 1
ATOM 2011 N N . ASN A 1 239 ? 20.150 23.873 -2.529 1.00 32.25 239 ASN A N 1
ATOM 2012 C CA . ASN A 1 239 ? 19.551 25.083 -3.129 1.00 32.25 239 ASN A CA 1
ATOM 2013 C C . ASN A 1 239 ? 18.204 25.529 -2.531 1.00 32.25 239 ASN A C 1
ATOM 2015 O O . ASN A 1 239 ? 17.778 26.654 -2.776 1.00 32.25 239 ASN A O 1
ATOM 2019 N N . LEU A 1 240 ? 17.543 24.705 -1.710 1.00 35.91 240 LEU A N 1
ATOM 2020 C CA . LEU A 1 240 ? 16.342 25.121 -0.960 1.00 35.91 240 LEU A CA 1
ATOM 2021 C C . LEU A 1 240 ? 16.698 25.928 0.308 1.00 35.91 240 LEU A C 1
ATOM 2023 O O . LEU A 1 240 ? 15.836 26.540 0.929 1.00 35.91 240 LEU A O 1
ATOM 2027 N N . LYS A 1 241 ? 17.983 25.946 0.684 1.00 35.38 241 LYS A N 1
ATOM 2028 C CA . LYS A 1 241 ? 18.496 26.560 1.913 1.00 35.38 241 LYS A CA 1
ATOM 2029 C C . LYS A 1 241 ? 18.645 28.085 1.824 1.00 35.38 241 LYS A C 1
ATOM 2031 O O . LYS A 1 241 ? 18.627 28.740 2.857 1.00 35.38 241 LYS A O 1
ATOM 2036 N N . ASN A 1 242 ? 18.770 28.643 0.618 1.00 31.70 242 ASN A N 1
ATOM 2037 C CA . ASN A 1 242 ? 19.194 30.036 0.433 1.00 31.70 242 ASN A CA 1
ATOM 2038 C C . ASN A 1 242 ? 18.035 31.047 0.368 1.00 31.70 242 ASN A C 1
ATOM 2040 O O . ASN A 1 242 ? 18.201 32.162 0.836 1.00 31.70 242 ASN A O 1
ATOM 2044 N N . ASN A 1 243 ? 16.842 30.672 -0.110 1.00 32.94 243 ASN A N 1
ATOM 2045 C CA . ASN A 1 243 ? 15.725 31.630 -0.237 1.00 32.94 243 ASN A CA 1
ATOM 2046 C C . ASN A 1 243 ? 14.860 31.774 1.025 1.00 32.94 243 ASN A C 1
ATOM 2048 O O . ASN A 1 243 ? 14.037 32.675 1.105 1.00 32.94 243 ASN A O 1
ATOM 2052 N N . ILE A 1 244 ? 15.052 30.913 2.026 1.00 37.94 244 ILE A N 1
ATOM 2053 C CA . ILE A 1 244 ? 14.454 31.080 3.363 1.00 37.94 244 ILE A CA 1
ATOM 2054 C C . ILE A 1 244 ? 15.400 31.914 4.266 1.00 37.94 244 ILE A C 1
ATOM 2056 O O . ILE A 1 244 ? 15.021 32.349 5.349 1.00 37.94 244 ILE A O 1
ATOM 2060 N N . LEU A 1 245 ? 16.635 32.169 3.806 1.00 37.00 245 LEU A N 1
ATOM 2061 C CA . LEU A 1 245 ? 17.754 32.682 4.601 1.00 37.00 245 LEU A CA 1
ATOM 2062 C C . LEU A 1 245 ? 17.707 34.196 4.872 1.00 37.00 245 LEU A C 1
ATOM 2064 O O . LEU A 1 245 ? 18.338 34.639 5.827 1.00 37.00 245 LEU A O 1
ATOM 2068 N N . GLU A 1 246 ? 16.932 34.986 4.121 1.00 32.62 246 GLU A N 1
ATOM 2069 C CA . GLU A 1 246 ? 16.835 36.439 4.358 1.00 32.62 246 GLU A CA 1
ATOM 2070 C C . GLU A 1 246 ? 16.114 36.806 5.667 1.00 32.62 246 GLU A C 1
ATOM 2072 O O . GLU A 1 246 ? 16.285 37.913 6.167 1.00 32.62 246 GLU A O 1
ATOM 2077 N N . GLN A 1 247 ? 15.380 35.875 6.290 1.00 35.22 247 GLN A N 1
ATOM 2078 C CA . GLN A 1 247 ? 14.740 36.103 7.596 1.00 35.22 247 GLN A CA 1
ATOM 2079 C C . GLN A 1 247 ? 15.538 35.554 8.795 1.00 35.22 247 GLN A C 1
ATOM 2081 O O . GLN A 1 247 ? 15.062 35.637 9.924 1.00 35.22 247 GLN A O 1
ATOM 2086 N N . SER A 1 248 ? 16.737 34.987 8.600 1.00 37.00 248 SER A N 1
ATOM 2087 C CA . SER A 1 248 ? 17.425 34.199 9.646 1.00 37.00 248 SER A CA 1
ATOM 2088 C C . SER A 1 248 ? 18.859 34.632 9.987 1.00 37.00 248 SER A C 1
ATOM 2090 O O . SER A 1 248 ? 19.680 33.790 10.359 1.00 37.00 248 SER A O 1
ATOM 2092 N N . ASN A 1 249 ? 19.191 35.921 9.877 1.00 35.16 249 ASN A N 1
ATOM 2093 C CA . ASN A 1 249 ? 20.573 36.387 10.073 1.00 35.16 249 ASN A CA 1
ATOM 2094 C C . ASN A 1 249 ? 21.096 36.325 11.528 1.00 35.16 249 ASN A C 1
ATOM 2096 O O . ASN A 1 249 ? 22.304 36.229 11.708 1.00 35.16 249 ASN A O 1
ATOM 2100 N N . GLU A 1 250 ? 20.255 36.227 12.563 1.00 35.66 250 GLU A N 1
ATOM 2101 C CA . GLU A 1 250 ? 20.732 36.022 13.953 1.00 35.66 250 GLU A CA 1
ATOM 2102 C C . GLU A 1 250 ? 21.159 34.572 14.265 1.00 35.66 250 GLU A C 1
ATOM 2104 O O . GLU A 1 250 ? 21.880 34.304 15.224 1.00 35.66 250 GLU A O 1
ATOM 2109 N N . TYR A 1 251 ? 20.755 33.593 13.450 1.00 36.81 251 TYR A N 1
ATOM 2110 C CA . TYR A 1 251 ? 20.996 32.174 13.741 1.00 36.81 251 TYR A CA 1
ATOM 2111 C C . TYR A 1 251 ? 22.340 31.651 13.198 1.00 36.81 251 TYR A C 1
ATOM 2113 O O . TYR A 1 251 ? 22.788 30.557 13.567 1.00 36.81 251 TYR A O 1
ATOM 2121 N N . HIS A 1 252 ? 23.002 32.409 12.319 1.00 36.81 252 HIS A N 1
ATOM 2122 C CA . HIS A 1 252 ? 24.249 31.978 11.683 1.00 36.81 252 HIS A CA 1
ATOM 2123 C C . HIS A 1 252 ? 25.469 32.133 12.608 1.00 36.81 252 HIS A C 1
ATOM 2125 O O . HIS A 1 252 ? 26.280 31.207 12.687 1.00 36.81 252 HIS A O 1
ATOM 2131 N N . GLU A 1 253 ? 25.548 33.211 13.398 1.00 40.34 253 GLU A N 1
ATOM 2132 C CA . GLU A 1 253 ? 26.601 33.382 14.417 1.00 40.34 253 GLU A CA 1
ATOM 2133 C C . GLU A 1 253 ? 26.522 32.308 15.514 1.00 40.34 253 GLU A C 1
ATOM 2135 O O . GLU A 1 253 ? 27.534 31.712 15.888 1.00 40.34 253 GLU A O 1
ATOM 2140 N N . TYR A 1 254 ? 25.308 31.951 15.949 1.00 38.62 254 TYR A N 1
ATOM 2141 C CA . TYR A 1 254 ? 25.087 30.900 16.947 1.00 38.62 254 TYR A CA 1
ATOM 2142 C C . TYR A 1 254 ? 25.554 29.510 16.471 1.00 38.62 254 TYR A C 1
ATOM 2144 O O . TYR A 1 254 ? 26.097 28.723 17.251 1.00 38.62 254 TYR A O 1
ATOM 2152 N N . LYS A 1 255 ? 25.381 29.183 15.181 1.00 41.22 255 LYS A N 1
ATOM 2153 C CA . LYS A 1 255 ? 25.771 27.872 14.631 1.00 41.22 255 LYS A CA 1
ATOM 2154 C C . LYS A 1 255 ? 27.270 27.717 14.402 1.00 41.22 255 LYS A C 1
ATOM 2156 O O . LYS A 1 255 ? 27.766 26.602 14.557 1.00 41.22 255 LYS A O 1
ATOM 2161 N N . ILE A 1 256 ? 27.983 28.789 14.059 1.00 45.59 256 ILE A N 1
ATOM 2162 C CA . ILE A 1 256 ? 29.447 28.751 13.920 1.00 45.59 256 ILE A CA 1
ATOM 2163 C C . ILE A 1 256 ? 30.089 28.525 15.297 1.00 45.59 256 ILE A C 1
ATOM 2165 O O . ILE A 1 256 ? 30.958 27.661 15.428 1.00 45.59 256 ILE A O 1
ATOM 2169 N N . LEU A 1 257 ? 29.559 29.180 16.338 1.00 38.69 257 LEU A N 1
ATOM 2170 C CA . LEU A 1 257 ? 29.985 28.984 17.726 1.00 38.69 257 LEU A CA 1
ATOM 2171 C C . LEU A 1 257 ? 29.708 27.548 18.222 1.00 38.69 257 LEU A C 1
ATOM 2173 O O . LEU A 1 257 ? 30.553 26.933 18.866 1.00 38.69 257 LEU A O 1
ATOM 2177 N N . GLN A 1 258 ? 28.559 26.962 17.862 1.00 41.00 258 GLN A N 1
ATOM 2178 C CA . GLN A 1 258 ? 28.198 25.585 18.239 1.00 41.00 258 GLN A CA 1
ATOM 2179 C C . GLN A 1 258 ? 28.966 24.502 17.457 1.00 41.00 258 GLN A C 1
ATOM 2181 O O . GLN A 1 258 ? 29.284 23.445 18.007 1.00 41.00 258 GLN A O 1
ATOM 2186 N N . ALA A 1 259 ? 29.295 24.747 16.185 1.00 41.03 259 ALA A N 1
ATOM 2187 C CA . ALA A 1 259 ? 30.036 23.804 15.342 1.00 41.03 259 ALA A CA 1
ATOM 2188 C C . ALA A 1 259 ? 31.513 23.677 15.749 1.00 41.03 259 ALA A C 1
ATOM 2190 O O . ALA A 1 259 ? 32.097 22.604 15.596 1.00 41.03 259 ALA A O 1
ATOM 2191 N N . GLN A 1 260 ? 32.096 24.728 16.330 1.00 42.47 260 GLN A N 1
ATOM 2192 C CA . GLN A 1 260 ? 33.436 24.673 16.921 1.00 42.47 260 GLN A CA 1
ATOM 2193 C C . GLN A 1 260 ? 33.471 23.856 18.228 1.00 42.47 260 GLN A C 1
ATOM 2195 O O . GLN A 1 260 ? 34.510 23.294 18.569 1.00 42.47 260 GLN A O 1
ATOM 2200 N N . ILE A 1 261 ? 32.336 23.714 18.926 1.00 39.47 261 ILE A N 1
ATOM 2201 C CA . ILE A 1 261 ? 32.239 23.047 20.238 1.00 39.47 261 ILE A CA 1
ATOM 2202 C C . ILE A 1 261 ? 31.975 21.525 20.126 1.00 39.47 261 ILE A C 1
ATOM 2204 O O . ILE A 1 261 ? 32.310 20.776 21.043 1.00 39.47 261 ILE A O 1
ATOM 2208 N N . HIS A 1 262 ? 31.407 21.016 19.022 1.00 41.22 262 HIS A N 1
ATOM 2209 C CA . HIS A 1 262 ? 30.830 19.656 18.966 1.00 41.22 262 HIS A CA 1
ATOM 2210 C C . HIS A 1 262 ? 31.471 18.699 17.936 1.00 41.22 262 HIS A C 1
ATOM 2212 O O . HIS A 1 262 ? 30.879 18.378 16.903 1.00 41.22 262 HIS A O 1
ATOM 2218 N N . SER A 1 263 ? 32.644 18.131 18.247 1.00 35.91 263 SER A N 1
ATOM 2219 C CA . SER A 1 263 ? 33.226 17.033 17.450 1.00 35.91 263 SER A CA 1
ATOM 2220 C C . SER A 1 263 ? 32.918 15.612 17.990 1.00 35.91 263 SER A C 1
ATOM 2222 O O . SER A 1 263 ? 32.966 15.319 19.184 1.00 35.91 263 SER A O 1
ATOM 2224 N N . LYS A 1 264 ? 32.579 14.720 17.043 1.00 39.31 264 LYS A N 1
ATOM 2225 C CA . LYS A 1 264 ? 32.609 13.233 17.006 1.00 39.31 264 LYS A CA 1
ATOM 2226 C C . LYS A 1 264 ? 31.790 12.321 17.956 1.00 39.31 264 LYS A C 1
ATOM 2228 O O . LYS A 1 264 ? 31.789 11.120 17.688 1.00 39.31 264 LYS A O 1
ATOM 2233 N N . LYS A 1 265 ? 31.013 12.777 18.954 1.00 40.78 265 LYS A N 1
ATOM 2234 C CA . LYS A 1 265 ? 30.297 11.848 19.888 1.00 40.78 265 LYS A CA 1
ATOM 2235 C C . LYS A 1 265 ? 28.780 11.593 19.655 1.00 40.78 265 LYS A C 1
ATOM 2237 O O . LYS A 1 265 ? 28.261 10.637 20.227 1.00 40.78 265 LYS A O 1
ATOM 2242 N N . SER A 1 266 ? 28.053 12.353 18.819 1.00 47.12 266 SER A N 1
ATOM 2243 C CA . SER A 1 266 ? 26.564 12.387 18.874 1.00 47.12 266 SER A CA 1
ATOM 2244 C C . SER A 1 266 ? 25.759 11.463 17.934 1.00 47.12 266 SER A C 1
ATOM 2246 O O . SER A 1 266 ? 24.649 11.085 18.297 1.00 47.12 266 SER A O 1
ATOM 2248 N N . LYS A 1 267 ? 26.271 10.996 16.782 1.00 43.47 267 LYS A N 1
ATOM 2249 C CA . LYS A 1 267 ? 25.441 10.247 15.794 1.00 43.47 267 LYS A CA 1
ATOM 2250 C C . LYS A 1 267 ? 24.760 8.972 16.338 1.00 43.47 267 LYS A C 1
ATOM 2252 O O . LYS A 1 267 ? 23.693 8.588 15.870 1.00 43.47 267 LYS A O 1
ATOM 2257 N N . LYS A 1 268 ? 25.353 8.310 17.339 1.00 42.47 268 LYS A N 1
ATOM 2258 C CA . LYS A 1 268 ? 24.791 7.105 17.987 1.00 42.47 268 LYS A CA 1
ATOM 2259 C C . LYS A 1 268 ? 23.665 7.434 18.980 1.00 42.47 268 LYS A C 1
ATOM 2261 O O . LYS A 1 268 ? 22.827 6.579 19.260 1.00 42.47 268 LYS A O 1
ATOM 2266 N N . GLN A 1 269 ? 23.657 8.645 19.535 1.00 41.69 269 GLN A N 1
ATOM 2267 C CA . GLN A 1 269 ? 22.660 9.085 20.512 1.00 41.69 269 GLN A CA 1
ATOM 2268 C C . GLN A 1 269 ? 21.358 9.514 19.822 1.00 41.69 269 GLN A C 1
ATOM 2270 O O . GLN A 1 269 ? 20.286 9.167 20.313 1.00 41.69 269 GLN A O 1
ATOM 2275 N N . ASP A 1 270 ? 21.449 10.121 18.636 1.00 46.50 270 ASP A N 1
ATOM 2276 C CA . ASP A 1 270 ? 20.285 10.565 17.854 1.00 46.50 270 ASP A CA 1
ATOM 2277 C C . ASP A 1 270 ? 19.454 9.386 17.317 1.00 46.50 270 ASP A C 1
ATOM 2279 O O . ASP A 1 270 ? 18.230 9.360 17.445 1.00 46.50 270 ASP A O 1
ATOM 2283 N N . LEU A 1 271 ? 20.112 8.332 16.817 1.00 47.09 271 LEU A N 1
ATOM 2284 C CA . LEU A 1 271 ? 19.431 7.103 16.384 1.00 47.09 271 LEU A CA 1
ATOM 2285 C C . LEU A 1 271 ? 18.750 6.375 17.557 1.00 47.09 271 LEU A C 1
ATOM 2287 O O . LEU A 1 271 ? 17.679 5.785 17.411 1.00 47.09 271 LEU A O 1
ATOM 2291 N N . LYS A 1 272 ? 19.358 6.440 18.749 1.00 47.03 272 LYS A N 1
ATOM 2292 C CA . LYS A 1 272 ? 18.790 5.860 19.973 1.00 47.03 272 LYS A CA 1
ATOM 2293 C C . LYS A 1 272 ? 17.548 6.627 20.435 1.00 47.03 272 LYS A C 1
ATOM 2295 O O . LYS A 1 272 ? 16.632 6.008 20.973 1.00 47.03 272 LYS A O 1
ATOM 2300 N N . LEU A 1 273 ? 17.506 7.939 20.207 1.00 46.19 273 LEU A N 1
ATOM 2301 C CA . LEU A 1 273 ? 16.355 8.785 20.514 1.00 46.19 273 LEU A CA 1
ATOM 2302 C C . LEU A 1 273 ? 15.172 8.482 19.583 1.00 46.19 273 LEU A C 1
ATOM 2304 O O . LEU A 1 273 ? 14.070 8.247 20.074 1.00 46.19 273 LEU A O 1
ATOM 2308 N N . LEU A 1 274 ? 15.418 8.366 18.274 1.00 46.28 274 LEU A N 1
ATOM 2309 C CA . LEU A 1 274 ? 14.384 8.049 17.279 1.00 46.28 274 LEU A CA 1
ATOM 2310 C C . LEU A 1 274 ? 13.758 6.660 17.503 1.00 46.28 274 LEU A C 1
ATOM 2312 O O . LEU A 1 274 ? 12.537 6.504 17.493 1.00 46.28 274 LEU A O 1
ATOM 2316 N N . ASN A 1 275 ? 14.585 5.650 17.790 1.00 48.31 275 ASN A N 1
ATOM 2317 C CA . ASN A 1 275 ? 14.092 4.310 18.130 1.00 48.31 275 ASN A CA 1
ATOM 2318 C C . ASN A 1 275 ? 13.237 4.321 19.405 1.00 48.31 275 ASN A C 1
ATOM 2320 O O . ASN A 1 275 ? 12.225 3.623 19.496 1.00 48.31 275 ASN A O 1
ATOM 2324 N N . LEU A 1 276 ? 13.616 5.141 20.386 1.00 48.16 276 LEU A N 1
ATOM 2325 C CA . LEU A 1 276 ? 12.874 5.262 21.631 1.00 48.16 276 LEU A CA 1
ATOM 2326 C C . LEU A 1 276 ? 11.525 5.966 21.432 1.00 48.16 276 LEU A C 1
ATOM 2328 O O . LEU A 1 276 ? 10.524 5.549 22.017 1.00 48.16 276 LEU A O 1
ATOM 2332 N N . GLU A 1 277 ? 11.473 6.995 20.590 1.00 51.03 277 GLU A N 1
ATOM 2333 C CA . GLU A 1 277 ? 10.226 7.656 20.189 1.00 51.03 277 GLU A CA 1
ATOM 2334 C C . GLU A 1 277 ? 9.262 6.681 19.507 1.00 51.03 277 GLU A C 1
ATOM 2336 O O . GLU A 1 277 ? 8.077 6.625 19.859 1.00 51.03 277 GLU A O 1
ATOM 2341 N N . GLN A 1 278 ? 9.781 5.837 18.615 1.00 50.78 278 GLN A N 1
ATOM 2342 C CA . GLN A 1 278 ? 8.989 4.818 17.932 1.00 50.78 278 GLN A CA 1
ATOM 2343 C C . GLN A 1 278 ? 8.429 3.766 18.904 1.00 50.78 278 GLN A C 1
ATOM 2345 O O . GLN A 1 278 ? 7.253 3.393 18.822 1.00 50.78 278 GLN A O 1
ATOM 2350 N N . GLU A 1 279 ? 9.221 3.330 19.889 1.00 52.91 279 GLU A N 1
ATOM 2351 C CA . GLU A 1 279 ? 8.729 2.448 20.953 1.00 52.91 279 GLU A CA 1
ATOM 2352 C C . GLU A 1 279 ? 7.581 3.072 21.760 1.00 52.91 279 GLU A C 1
ATOM 2354 O O . GLU A 1 279 ? 6.646 2.371 22.164 1.00 52.91 279 GLU A O 1
ATOM 2359 N N . LEU A 1 280 ? 7.646 4.377 22.035 1.00 54.97 280 LEU A N 1
ATOM 2360 C CA . LEU A 1 280 ? 6.605 5.089 22.781 1.00 54.97 280 LEU A CA 1
ATOM 2361 C C . LEU A 1 280 ? 5.286 5.130 22.005 1.00 54.97 280 LEU A C 1
ATOM 2363 O O . LEU A 1 280 ? 4.218 4.956 22.599 1.00 54.97 280 LEU A O 1
ATOM 2367 N N . ILE A 1 281 ? 5.350 5.322 20.687 1.00 57.34 281 ILE A N 1
ATOM 2368 C CA . ILE A 1 281 ? 4.179 5.287 19.801 1.00 57.34 281 ILE A CA 1
ATOM 2369 C C . ILE A 1 281 ? 3.543 3.892 19.819 1.00 57.34 281 ILE A C 1
ATOM 2371 O O . ILE A 1 281 ? 2.335 3.769 20.031 1.00 57.34 281 ILE A O 1
ATOM 2375 N N . ASN A 1 282 ? 4.349 2.834 19.717 1.00 58.62 282 ASN A N 1
ATOM 2376 C CA . ASN A 1 282 ? 3.851 1.456 19.727 1.00 58.62 282 ASN A CA 1
ATOM 2377 C C . ASN A 1 282 ? 3.136 1.101 21.047 1.00 58.62 282 ASN A C 1
ATOM 2379 O O . ASN A 1 282 ? 2.051 0.511 21.034 1.00 58.62 282 ASN A O 1
ATOM 2383 N N . LYS A 1 283 ? 3.684 1.521 22.197 1.00 58.34 283 LYS A N 1
ATOM 2384 C CA . LYS A 1 283 ? 3.060 1.317 23.525 1.00 58.34 283 LYS A CA 1
ATOM 2385 C C . LYS A 1 283 ? 1.710 2.038 23.646 1.00 58.34 283 LYS A C 1
ATOM 2387 O O . LYS A 1 283 ? 0.738 1.483 24.171 1.00 58.34 283 LYS A O 1
ATOM 2392 N N . LYS A 1 284 ? 1.624 3.257 23.102 1.00 61.25 284 LYS A N 1
ATOM 2393 C CA . LYS A 1 284 ? 0.381 4.043 23.027 1.00 61.25 284 LYS A CA 1
ATOM 2394 C C . LYS A 1 284 ? -0.682 3.347 22.169 1.00 61.25 284 LYS A C 1
ATOM 2396 O O . LYS A 1 284 ? -1.825 3.220 22.607 1.00 61.25 284 LYS A O 1
ATOM 2401 N N . LEU A 1 285 ? -0.312 2.860 20.985 1.00 65.06 285 LEU A N 1
ATOM 2402 C CA . LEU A 1 285 ? -1.231 2.170 20.071 1.00 65.06 285 LEU A CA 1
ATOM 2403 C C . LEU A 1 285 ? -1.773 0.867 20.671 1.00 65.06 285 LEU A C 1
ATOM 2405 O O . LEU A 1 285 ? -2.976 0.610 20.607 1.00 65.06 285 LEU A O 1
ATOM 2409 N N . LYS A 1 286 ? -0.918 0.085 21.338 1.00 64.12 286 LYS A N 1
ATOM 2410 C CA . LYS A 1 286 ? -1.320 -1.164 22.002 1.00 64.12 286 LYS A CA 1
ATOM 2411 C C . LYS A 1 286 ? -2.362 -0.927 23.101 1.00 64.12 286 LYS A C 1
ATOM 2413 O O . LYS A 1 286 ? -3.346 -1.653 23.190 1.00 64.12 286 LYS A O 1
ATOM 2418 N N . THR A 1 287 ? -2.189 0.133 23.888 1.00 55.66 287 THR A N 1
ATOM 2419 C CA . THR A 1 287 ? -3.148 0.513 24.939 1.00 55.66 287 THR A CA 1
ATOM 2420 C C . THR A 1 287 ? -4.496 0.938 24.350 1.00 55.66 287 THR A C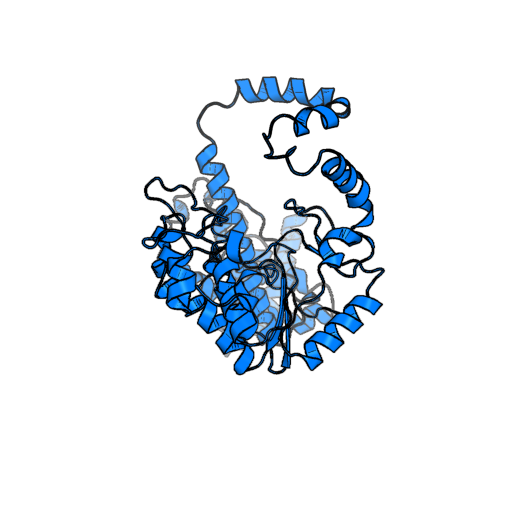 1
ATOM 2422 O O . THR A 1 287 ? -5.541 0.505 24.835 1.00 55.66 287 THR A O 1
ATOM 2425 N N . LYS A 1 288 ? -4.488 1.716 23.257 1.00 63.75 288 LYS A N 1
ATOM 2426 C CA . LYS A 1 288 ? -5.715 2.084 22.529 1.00 63.75 288 LYS A CA 1
ATOM 2427 C C . LYS A 1 288 ? -6.443 0.864 21.959 1.00 63.75 288 LYS A C 1
ATOM 2429 O O . LYS A 1 288 ? -7.662 0.787 22.069 1.00 63.75 288 LYS A O 1
ATOM 2434 N N . LYS A 1 289 ? -5.707 -0.110 21.413 1.00 72.00 289 LYS A N 1
ATOM 2435 C CA . LYS A 1 289 ? -6.279 -1.362 20.890 1.00 72.00 289 LYS A CA 1
ATOM 2436 C C . LYS A 1 289 ? -7.067 -2.122 21.963 1.00 72.00 289 LYS A C 1
ATOM 2438 O O . LYS A 1 289 ? -8.209 -2.496 21.716 1.00 72.00 289 LYS A O 1
ATOM 2443 N N . TYR A 1 290 ? -6.499 -2.300 23.158 1.00 65.69 290 TYR A N 1
ATOM 2444 C CA . TYR A 1 290 ? -7.202 -2.971 24.260 1.00 65.69 290 TYR A CA 1
ATOM 2445 C C . TYR A 1 290 ? -8.391 -2.163 24.786 1.00 65.69 290 TYR A C 1
ATOM 2447 O O . TYR A 1 290 ? -9.422 -2.739 25.115 1.00 65.69 290 TYR A O 1
ATOM 2455 N N . ALA A 1 291 ? -8.287 -0.834 24.825 1.00 58.94 291 ALA A N 1
ATOM 2456 C CA . ALA A 1 291 ? -9.411 0.015 25.206 1.00 58.94 291 ALA A CA 1
ATOM 2457 C C . ALA A 1 291 ? -10.590 -0.108 24.220 1.00 58.94 291 ALA A C 1
ATOM 2459 O O . ALA A 1 291 ? -11.731 -0.251 24.659 1.00 58.94 291 ALA A O 1
ATOM 2460 N N . LYS A 1 292 ? -10.313 -0.155 22.906 1.00 67.44 292 LYS A N 1
ATOM 2461 C CA . LYS A 1 292 ? -11.323 -0.412 21.861 1.00 67.44 292 LYS A CA 1
ATOM 2462 C C . LYS A 1 292 ? -11.990 -1.780 22.053 1.00 67.44 292 LYS A C 1
ATOM 2464 O O . LYS A 1 292 ? -13.208 -1.876 21.971 1.00 67.44 292 LYS A O 1
ATOM 2469 N N . GLN A 1 293 ? -11.214 -2.821 22.372 1.00 69.50 293 GLN A N 1
ATOM 2470 C CA . GLN A 1 293 ? -11.740 -4.168 22.657 1.00 69.50 293 GLN A CA 1
ATOM 2471 C C . GLN A 1 293 ? -12.648 -4.223 23.897 1.00 69.50 293 GLN A C 1
ATOM 2473 O O . GLN A 1 293 ? -13.493 -5.105 23.992 1.00 69.50 293 GLN A O 1
ATOM 2478 N N . LEU A 1 294 ? -12.499 -3.276 24.824 1.00 63.75 294 LEU A N 1
ATOM 2479 C CA . LEU A 1 294 ? -13.336 -3.134 26.019 1.00 63.75 294 LEU A CA 1
ATOM 2480 C C . LEU A 1 294 ? -14.502 -2.143 25.824 1.00 63.75 294 LEU A C 1
ATOM 2482 O O . LEU A 1 294 ? -15.151 -1.774 26.799 1.00 63.75 294 LEU A O 1
ATOM 2486 N N . GLY A 1 295 ? -14.765 -1.694 24.589 1.00 62.72 295 GLY A N 1
ATOM 2487 C CA . GLY A 1 295 ? -15.897 -0.821 24.254 1.00 62.72 295 GLY A CA 1
ATOM 2488 C C . GLY A 1 295 ? -15.686 0.677 24.519 1.00 62.72 295 GLY A C 1
ATOM 2489 O O . GLY A 1 295 ? -16.653 1.435 24.503 1.00 62.72 295 GLY A O 1
ATOM 2490 N N . LEU A 1 296 ? -14.449 1.131 24.762 1.00 60.19 296 LEU A N 1
ATOM 2491 C CA . LEU A 1 296 ? -14.133 2.549 24.994 1.00 60.19 296 LEU A CA 1
ATOM 2492 C C . LEU A 1 296 ? -13.896 3.294 23.665 1.00 60.19 296 LEU A C 1
ATOM 2494 O O . LEU A 1 296 ? -13.179 2.794 22.793 1.00 60.19 296 LEU A O 1
ATOM 2498 N N . LYS A 1 297 ? -14.450 4.509 23.510 1.00 60.44 297 LYS A N 1
ATOM 2499 C CA . LYS A 1 297 ? -14.218 5.354 22.317 1.00 60.44 297 LYS A CA 1
ATOM 2500 C C . LYS A 1 297 ? -12.837 6.028 22.371 1.00 60.44 297 LYS A C 1
ATOM 2502 O O . LYS A 1 297 ? -12.312 6.312 23.447 1.00 60.44 297 LYS A O 1
ATOM 2507 N N . ASN A 1 298 ? -12.255 6.316 21.202 1.00 53.03 298 ASN A N 1
ATOM 2508 C CA . ASN A 1 298 ? -10.875 6.816 21.059 1.00 53.03 298 ASN A CA 1
ATOM 2509 C C . ASN A 1 298 ? -10.575 8.110 21.841 1.00 53.03 298 ASN A C 1
ATOM 2511 O O . ASN A 1 298 ? -9.458 8.263 22.339 1.00 53.03 298 ASN A O 1
ATOM 2515 N N . ASP A 1 299 ? -11.560 8.996 21.985 1.00 57.47 299 ASP A N 1
ATOM 2516 C CA . ASP A 1 299 ? -11.403 10.306 22.637 1.00 57.47 299 ASP A CA 1
ATOM 2517 C C . ASP A 1 299 ? -11.506 10.234 24.170 1.00 57.47 299 ASP A C 1
ATOM 2519 O O . ASP A 1 299 ? -11.213 11.194 24.879 1.00 57.47 299 ASP A O 1
ATOM 2523 N N . GLU A 1 300 ? -11.889 9.074 24.705 1.00 51.38 300 GLU A N 1
ATOM 2524 C CA . GLU A 1 300 ? -12.190 8.877 26.126 1.00 51.38 300 GLU A CA 1
ATOM 2525 C C . GLU A 1 300 ? -11.001 8.291 26.902 1.00 51.38 300 GLU A C 1
ATOM 2527 O O . GLU A 1 300 ? -10.971 8.311 28.134 1.00 51.38 300 GLU A O 1
ATOM 2532 N N . VAL A 1 301 ? -9.992 7.780 26.190 1.00 54.09 301 VAL A N 1
ATOM 2533 C CA . VAL A 1 301 ? -8.804 7.151 26.778 1.00 54.09 301 VAL A CA 1
ATOM 2534 C C . VAL A 1 301 ? -7.728 8.206 26.997 1.00 54.09 301 VAL A C 1
ATOM 2536 O O . VAL A 1 301 ? -6.825 8.416 26.180 1.00 54.09 301 VAL A O 1
ATOM 2539 N N . ILE A 1 302 ? -7.801 8.879 28.143 1.00 54.12 302 ILE A N 1
ATOM 2540 C CA . ILE A 1 302 ? -6.821 9.898 28.495 1.00 54.12 302 ILE A CA 1
ATOM 2541 C C . ILE A 1 302 ? -5.507 9.225 28.947 1.00 54.12 302 ILE A C 1
ATOM 2543 O O . ILE A 1 302 ? -5.313 8.907 30.122 1.00 54.12 302 ILE A O 1
ATOM 2547 N N . MET A 1 303 ? -4.570 9.041 28.011 1.00 55.06 303 MET A N 1
ATOM 2548 C CA . MET A 1 303 ? -3.299 8.355 28.287 1.00 55.06 303 MET A CA 1
ATOM 2549 C C . MET A 1 303 ? -2.296 9.204 29.096 1.00 55.06 303 MET A C 1
ATOM 2551 O O . MET A 1 303 ? -2.235 10.429 28.915 1.00 55.06 303 MET A O 1
ATOM 2555 N N . PRO A 1 304 ? -1.474 8.583 29.968 1.00 48.78 304 PRO A N 1
ATOM 2556 C CA . PRO A 1 304 ? -0.384 9.264 30.665 1.00 48.78 304 PRO A CA 1
ATOM 2557 C C . PRO A 1 304 ? 0.586 9.917 29.673 1.00 48.78 304 PRO A C 1
ATOM 2559 O O . PRO A 1 304 ? 0.902 9.343 28.625 1.00 48.78 304 PRO A O 1
ATOM 2562 N N . ARG A 1 305 ? 1.088 11.114 29.998 1.00 42.56 305 ARG A N 1
ATOM 2563 C CA . ARG A 1 305 ? 2.175 11.733 29.230 1.00 42.56 305 ARG A CA 1
ATOM 2564 C C . ARG A 1 305 ? 3.438 10.930 29.543 1.00 42.56 305 ARG A C 1
ATOM 2566 O O . ARG A 1 305 ? 4.023 11.093 30.606 1.00 42.56 305 ARG A O 1
ATOM 2573 N N . MET A 1 306 ? 3.826 10.024 28.647 1.00 45.72 306 MET A N 1
ATOM 2574 C CA . MET A 1 306 ? 5.150 9.405 28.705 1.00 45.72 306 MET A CA 1
ATOM 2575 C C . MET A 1 306 ? 6.165 10.479 28.323 1.00 45.72 306 MET A C 1
ATOM 2577 O O . MET A 1 306 ? 6.392 10.733 27.142 1.00 45.72 306 MET A O 1
ATOM 2581 N N . THR A 1 307 ? 6.690 11.186 29.317 1.00 36.66 307 THR A N 1
ATOM 2582 C CA . THR A 1 307 ? 7.783 12.134 29.115 1.00 36.66 307 THR A CA 1
ATOM 2583 C C . THR A 1 307 ? 9.035 11.340 28.739 1.00 36.66 307 THR A C 1
ATOM 2585 O O . THR A 1 307 ? 9.341 10.340 29.387 1.00 36.66 307 THR A O 1
ATOM 2588 N N . LEU A 1 308 ? 9.735 11.784 27.692 1.00 36.25 308 LEU A N 1
ATOM 2589 C CA . LEU A 1 308 ? 10.990 11.252 27.132 1.00 36.25 308 LEU A CA 1
ATOM 2590 C C . LEU A 1 308 ? 12.189 11.392 28.089 1.00 36.25 308 LEU A C 1
ATOM 2592 O O . LEU A 1 308 ? 13.294 11.749 27.695 1.00 36.25 308 LEU A O 1
ATOM 2596 N N . ILE A 1 309 ? 11.997 11.122 29.376 1.00 36.78 309 ILE A N 1
ATOM 2597 C CA . ILE A 1 309 ? 13.109 11.083 30.315 1.00 36.78 309 ILE A CA 1
ATOM 2598 C C . ILE A 1 309 ? 13.772 9.718 30.126 1.00 36.78 309 ILE A C 1
ATOM 2600 O O . ILE A 1 309 ? 13.280 8.709 30.614 1.00 36.78 309 ILE A O 1
ATOM 2604 N N . GLN A 1 310 ? 14.827 9.718 29.306 1.00 42.66 310 GLN A N 1
ATOM 2605 C CA . GLN A 1 310 ? 15.960 8.787 29.290 1.00 42.66 310 GLN A CA 1
ATOM 2606 C C . GLN A 1 310 ? 15.633 7.304 29.530 1.00 42.66 310 GLN A C 1
ATOM 2608 O O . GLN A 1 310 ? 15.629 6.820 30.656 1.00 42.66 310 GLN A O 1
ATOM 2613 N N . ALA A 1 311 ? 15.549 6.509 28.460 1.00 48.16 311 ALA A N 1
ATOM 2614 C CA . ALA A 1 311 ? 15.478 5.043 28.551 1.00 48.16 311 ALA A CA 1
ATOM 2615 C C . ALA A 1 311 ? 16.670 4.355 29.253 1.00 48.16 311 ALA A C 1
ATOM 2617 O O . ALA A 1 311 ? 16.664 3.136 29.383 1.00 48.16 311 ALA A O 1
ATOM 2618 N N . ASN A 1 312 ? 17.668 5.115 29.720 1.00 57.09 312 ASN A N 1
ATOM 2619 C CA . ASN A 1 312 ? 18.836 4.612 30.440 1.00 57.09 312 ASN A CA 1
ATOM 2620 C C . ASN A 1 312 ? 18.987 5.256 31.836 1.00 57.09 312 ASN A C 1
ATOM 2622 O O . ASN A 1 312 ? 20.115 5.479 32.262 1.00 57.09 312 ASN A O 1
ATOM 2626 N N . CYS A 1 313 ? 17.894 5.595 32.532 1.00 70.88 313 CYS A N 1
ATOM 2627 C CA . CYS A 1 313 ? 17.949 6.115 33.905 1.00 70.88 313 CYS A CA 1
ATOM 2628 C C . CYS A 1 313 ? 16.977 5.381 34.854 1.00 70.88 313 CYS A C 1
ATOM 2630 O O . CYS A 1 313 ? 15.951 4.828 34.430 1.00 70.88 313 CYS A O 1
ATOM 2632 N N . ALA A 1 314 ? 17.295 5.346 36.150 1.00 76.25 314 ALA A N 1
ATOM 2633 C CA . ALA A 1 314 ? 16.465 4.726 37.183 1.00 76.25 314 ALA A CA 1
ATOM 2634 C C . ALA A 1 314 ? 15.085 5.390 37.283 1.00 76.25 314 ALA A C 1
ATOM 2636 O O . ALA A 1 314 ? 14.077 4.699 37.476 1.00 76.25 314 ALA A O 1
ATOM 2637 N N . LYS A 1 315 ? 15.009 6.709 37.077 1.00 78.69 315 LYS A N 1
ATOM 2638 C CA . LYS A 1 315 ? 13.752 7.473 37.091 1.00 78.69 315 LYS A CA 1
ATOM 2639 C C . LYS A 1 315 ? 12.763 6.975 36.037 1.00 78.69 315 LYS A C 1
ATOM 2641 O O . LYS A 1 315 ? 11.591 6.732 36.330 1.00 78.69 315 LYS A O 1
ATOM 2646 N N . ALA A 1 316 ? 13.251 6.705 34.828 1.00 73.25 316 ALA A N 1
ATOM 2647 C CA . ALA A 1 316 ? 12.446 6.159 33.740 1.00 73.25 316 ALA A CA 1
ATOM 2648 C C . ALA A 1 316 ? 11.918 4.753 34.046 1.00 73.25 316 ALA A C 1
ATOM 2650 O O . ALA A 1 316 ? 10.789 4.412 33.681 1.00 73.25 316 ALA A O 1
ATOM 2651 N N . ARG A 1 317 ? 12.708 3.922 34.737 1.00 77.06 317 ARG A N 1
ATOM 2652 C CA . ARG A 1 317 ? 12.261 2.591 35.180 1.00 77.06 317 ARG A CA 1
ATOM 2653 C C . ARG A 1 317 ? 11.132 2.687 36.203 1.00 77.06 317 ARG A C 1
ATOM 2655 O O . ARG A 1 317 ? 10.183 1.911 36.120 1.00 77.06 317 ARG A O 1
ATOM 2662 N N . ILE A 1 318 ? 11.192 3.663 37.107 1.00 81.56 318 ILE A N 1
ATOM 2663 C CA . ILE A 1 318 ? 10.139 3.920 38.101 1.00 81.56 318 ILE A CA 1
ATOM 2664 C C . ILE A 1 318 ? 8.866 4.445 37.432 1.00 81.56 318 ILE A C 1
ATOM 2666 O O . ILE A 1 318 ? 7.778 3.973 37.751 1.00 81.56 318 ILE A O 1
ATOM 2670 N N . TYR A 1 319 ? 8.976 5.335 36.445 1.00 80.44 319 TYR A N 1
ATOM 2671 C CA . TYR A 1 319 ? 7.814 5.817 35.687 1.00 80.44 319 TYR A CA 1
ATOM 2672 C C . TYR A 1 319 ? 7.183 4.748 34.788 1.00 80.44 319 TYR A C 1
ATOM 2674 O O . TYR A 1 319 ? 5.970 4.745 34.573 1.00 80.44 319 TYR A O 1
ATOM 2682 N N . ASN A 1 320 ? 7.987 3.808 34.291 1.00 79.12 320 ASN A N 1
ATOM 2683 C CA . ASN A 1 320 ? 7.497 2.656 33.536 1.00 79.12 320 ASN A CA 1
ATOM 2684 C C . ASN A 1 320 ? 6.889 1.558 34.420 1.00 79.12 320 ASN A C 1
ATOM 2686 O O . ASN A 1 32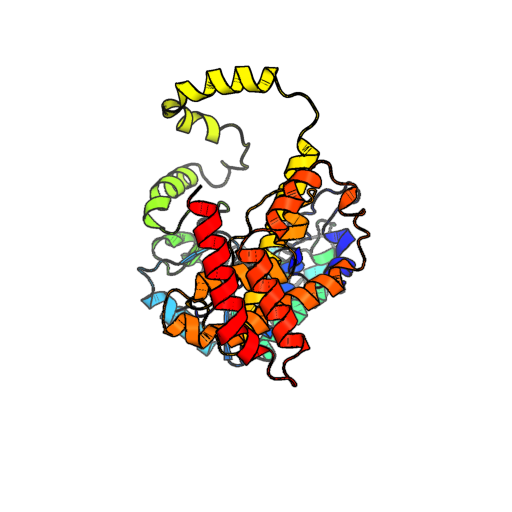0 ? 6.247 0.649 33.887 1.00 79.12 320 ASN A O 1
ATOM 2690 N N . HIS A 1 321 ? 7.061 1.623 35.739 1.00 86.06 321 HIS A N 1
ATOM 2691 C CA . HIS A 1 321 ? 6.464 0.671 36.664 1.00 86.06 321 HIS A CA 1
ATOM 2692 C C . HIS A 1 321 ? 4.931 0.782 36.659 1.00 86.06 321 HIS A C 1
ATOM 2694 O O . HIS A 1 321 ? 4.371 1.882 36.621 1.00 86.06 321 HIS A O 1
ATOM 2700 N N . LEU A 1 322 ? 4.240 -0.360 36.756 1.00 87.88 322 LEU A N 1
ATOM 2701 C CA . LEU A 1 322 ? 2.776 -0.428 36.702 1.00 87.88 322 LEU A CA 1
ATOM 2702 C C . LEU A 1 322 ? 2.097 0.510 37.711 1.00 87.88 322 LEU A C 1
ATOM 2704 O O . LEU A 1 322 ? 1.153 1.209 37.354 1.00 87.88 322 LEU A O 1
ATOM 2708 N N . ALA A 1 323 ? 2.610 0.578 38.944 1.00 90.25 323 ALA A N 1
ATOM 2709 C CA . ALA A 1 323 ? 2.062 1.452 39.983 1.00 90.25 323 ALA A CA 1
ATOM 2710 C C . ALA A 1 323 ? 2.030 2.922 39.540 1.00 90.25 323 ALA A C 1
ATOM 2712 O O . ALA A 1 323 ? 1.004 3.582 39.667 1.00 90.25 323 ALA A O 1
ATOM 2713 N N . TYR A 1 324 ? 3.114 3.430 38.951 1.00 87.62 324 TYR A N 1
ATOM 2714 C CA . TYR A 1 324 ? 3.157 4.817 38.498 1.00 87.62 324 TYR A CA 1
ATOM 2715 C C . TYR A 1 324 ? 2.127 5.080 37.392 1.00 87.62 324 TYR A C 1
ATOM 2717 O O . TYR A 1 324 ? 1.383 6.063 37.447 1.00 87.62 324 TYR A O 1
ATOM 2725 N N . LYS A 1 325 ? 2.028 4.162 36.419 1.00 85.81 325 LYS A N 1
ATOM 2726 C CA . LYS A 1 325 ? 1.069 4.251 35.308 1.00 85.81 325 LYS A CA 1
ATOM 2727 C C . LYS A 1 325 ? -0.389 4.236 35.795 1.00 85.81 325 LYS A C 1
ATOM 2729 O O . LYS A 1 325 ? -1.198 5.042 35.328 1.00 85.81 325 LYS A O 1
ATOM 2734 N N . LEU A 1 326 ? -0.721 3.360 36.749 1.00 87.06 326 LEU A N 1
ATOM 2735 C CA . LEU A 1 326 ? -2.049 3.290 37.374 1.00 87.06 326 LEU A CA 1
ATOM 2736 C C . LEU A 1 326 ? -2.358 4.562 38.175 1.00 87.06 326 LEU A C 1
ATOM 2738 O O . LEU A 1 326 ? -3.424 5.150 38.009 1.00 87.06 326 LEU A O 1
ATOM 2742 N N . GLY A 1 327 ? -1.401 5.020 38.985 1.00 89.31 327 GLY A N 1
ATOM 2743 C CA . GLY A 1 327 ? -1.473 6.258 39.760 1.00 89.31 327 GLY A CA 1
ATOM 2744 C C . GLY A 1 327 ? -1.791 7.482 38.909 1.00 89.31 327 GLY A C 1
ATOM 2745 O O . GLY A 1 327 ? -2.767 8.188 39.168 1.00 89.31 327 GLY A O 1
ATOM 2746 N N . GLN A 1 328 ? -1.008 7.700 37.849 1.00 86.19 328 GLN A N 1
ATOM 2747 C CA . GLN A 1 328 ? -1.247 8.804 36.917 1.00 86.19 328 GLN A CA 1
ATOM 2748 C C . GLN A 1 328 ? -2.619 8.696 36.250 1.00 86.19 328 GLN A C 1
ATOM 2750 O O . GLN A 1 328 ? -3.322 9.698 36.123 1.00 86.19 328 GLN A O 1
ATOM 2755 N N . SER A 1 329 ? -3.007 7.488 35.836 1.00 81.88 329 SER A N 1
ATOM 2756 C CA . SER A 1 329 ? -4.287 7.264 35.160 1.00 81.88 329 SER A CA 1
ATOM 2757 C C . SER A 1 329 ? -5.469 7.568 36.076 1.00 81.88 329 SER A C 1
ATOM 2759 O O . SER A 1 329 ? -6.424 8.195 35.625 1.00 81.88 329 SER A O 1
ATOM 2761 N N . MET A 1 330 ? -5.388 7.214 37.360 1.00 88.00 330 MET A N 1
ATOM 2762 C CA . MET A 1 330 ? -6.414 7.570 38.342 1.00 88.00 330 MET A CA 1
ATOM 2763 C C . MET A 1 330 ? -6.532 9.086 38.519 1.00 88.00 330 MET A C 1
ATOM 2765 O O . MET A 1 330 ? -7.633 9.616 38.422 1.00 88.00 330 MET A O 1
ATOM 2769 N N . ILE A 1 331 ? -5.414 9.797 38.700 1.00 87.38 331 ILE A N 1
ATOM 2770 C CA . ILE A 1 331 ? -5.412 11.263 38.885 1.00 87.38 331 ILE A CA 1
ATOM 2771 C C . ILE A 1 331 ? -5.967 11.985 37.650 1.00 87.38 331 ILE A C 1
ATOM 2773 O O . ILE A 1 331 ? -6.695 12.972 37.756 1.00 87.38 331 ILE A O 1
ATOM 2777 N N . LYS A 1 332 ? -5.611 11.511 36.453 1.00 83.12 332 LYS A N 1
ATOM 2778 C CA . LYS A 1 332 ? -6.006 12.160 35.201 1.00 83.12 332 LYS A CA 1
ATOM 2779 C C . LYS A 1 332 ? -7.481 11.926 34.875 1.00 83.12 332 LYS A C 1
ATOM 2781 O O . LYS A 1 332 ? -8.154 12.853 34.431 1.00 83.12 332 LYS A O 1
ATOM 2786 N N . ASN A 1 333 ? -7.981 10.719 35.139 1.00 79.19 333 ASN A N 1
ATOM 2787 C CA . ASN A 1 333 ? -9.363 10.332 34.856 1.00 79.19 333 ASN A CA 1
ATOM 2788 C C . ASN A 1 333 ? -10.331 10.621 36.016 1.00 79.19 333 ASN A C 1
ATOM 2790 O O . ASN A 1 333 ? -11.531 10.425 35.861 1.00 79.19 333 ASN A O 1
ATOM 2794 N N . SER A 1 334 ? -9.863 11.142 37.154 1.00 82.31 334 SER A N 1
ATOM 2795 C CA . SER A 1 334 ? -10.735 11.557 38.263 1.00 82.31 334 SER A CA 1
ATOM 2796 C C . SER A 1 334 ? -11.324 12.964 38.113 1.00 82.31 334 SER A C 1
ATOM 2798 O O . SER A 1 334 ? -11.964 13.444 39.042 1.00 82.31 334 SER A O 1
ATOM 2800 N N . LYS A 1 335 ? -11.066 13.663 36.999 1.00 77.81 335 LYS A N 1
ATOM 2801 C CA . LYS A 1 335 ? -11.456 15.073 36.819 1.00 77.81 335 LYS A CA 1
ATOM 2802 C C . LYS A 1 335 ? -12.912 15.279 36.399 1.00 77.81 335 LYS A C 1
ATOM 2804 O O . LYS A 1 335 ? -13.470 16.326 36.696 1.00 77.81 335 LYS A O 1
ATOM 2809 N N . THR A 1 336 ? -13.516 14.316 35.705 1.00 78.62 336 THR A N 1
ATOM 2810 C CA . THR A 1 336 ? -14.914 14.396 35.259 1.00 78.62 336 THR A CA 1
ATOM 2811 C C . THR A 1 336 ? -15.676 13.150 35.686 1.00 78.62 336 THR A C 1
ATOM 2813 O O . THR A 1 336 ? -15.086 12.076 35.815 1.00 78.62 336 THR A O 1
ATOM 2816 N N . PHE A 1 337 ? -16.989 13.275 35.876 1.00 76.62 337 PHE A N 1
ATOM 2817 C CA . PHE A 1 337 ? -17.844 12.148 36.252 1.00 76.62 337 PHE A CA 1
ATOM 2818 C C . PHE A 1 337 ? -17.765 11.004 35.228 1.00 76.62 337 PHE A C 1
ATOM 2820 O O . PHE A 1 337 ? -17.557 9.848 35.593 1.00 76.62 337 PHE A O 1
ATOM 2827 N N . LEU A 1 338 ? -17.827 11.331 33.932 1.00 71.00 338 LEU A N 1
ATOM 2828 C CA . LEU A 1 338 ? -17.789 10.334 32.862 1.00 71.00 338 LEU A CA 1
ATOM 2829 C C . LEU A 1 338 ? -16.430 9.618 32.773 1.00 71.00 338 LEU A C 1
ATOM 2831 O O . LEU A 1 338 ? -16.389 8.400 32.600 1.00 71.00 338 LEU A O 1
ATOM 2835 N N . SER A 1 339 ? -15.316 10.341 32.934 1.00 71.19 339 SER A N 1
ATOM 2836 C CA . SER A 1 339 ? -13.980 9.726 32.973 1.00 71.19 339 SER A CA 1
ATOM 2837 C C . SER A 1 339 ? -13.769 8.881 34.232 1.00 71.19 339 SER A C 1
ATOM 2839 O O . SER A 1 339 ? -13.083 7.860 34.178 1.00 71.19 339 SER A O 1
ATOM 2841 N N . TYR A 1 340 ? -14.385 9.271 35.352 1.00 78.88 340 TYR A N 1
ATOM 2842 C CA . TYR A 1 340 ? -14.333 8.522 36.605 1.00 78.88 340 TYR A CA 1
ATOM 2843 C C . TYR A 1 340 ? -15.088 7.191 36.494 1.00 78.88 340 TYR A C 1
ATOM 2845 O O . TYR A 1 340 ? -14.535 6.151 36.845 1.00 78.88 340 TYR A O 1
ATOM 2853 N N . MET A 1 341 ? -16.287 7.194 35.900 1.00 79.06 341 MET A N 1
ATOM 2854 C CA . MET A 1 341 ? -17.067 5.973 35.636 1.00 79.06 341 MET A CA 1
ATOM 2855 C C . MET A 1 341 ? -16.334 4.983 34.717 1.00 79.06 341 MET A C 1
ATOM 2857 O O . MET A 1 341 ? -16.453 3.772 34.883 1.00 79.06 341 MET A O 1
ATOM 2861 N N . LYS A 1 342 ? -15.531 5.481 33.769 1.00 77.56 342 LYS A N 1
ATOM 2862 C CA . LYS A 1 342 ? -14.750 4.655 32.825 1.00 77.56 342 LYS A CA 1
ATOM 2863 C C . LYS A 1 342 ? -13.409 4.178 33.387 1.00 77.56 342 LYS A C 1
ATOM 2865 O O . LYS A 1 342 ? -12.764 3.309 32.798 1.00 77.56 342 LYS A O 1
ATOM 2870 N N . MET A 1 343 ? -12.988 4.719 34.531 1.00 82.12 343 MET A N 1
ATOM 2871 C CA . MET A 1 343 ? -11.694 4.440 35.150 1.00 82.12 343 MET A CA 1
ATOM 2872 C C . MET A 1 343 ? -11.421 2.940 35.370 1.00 82.12 343 MET A C 1
ATOM 2874 O O . MET A 1 343 ? -10.307 2.523 35.047 1.00 82.12 343 MET A O 1
ATOM 2878 N N . PRO A 1 344 ? -12.373 2.099 35.828 1.00 82.06 344 PRO A N 1
ATOM 2879 C CA . PRO A 1 344 ? -12.118 0.667 36.008 1.00 82.06 344 PRO A CA 1
ATOM 2880 C C . PRO A 1 344 ? -11.638 -0.021 34.720 1.00 82.06 344 PRO A C 1
ATOM 2882 O O . PRO A 1 344 ? -10.623 -0.718 34.732 1.00 82.06 344 PRO A O 1
ATOM 2885 N N . TYR A 1 345 ? -12.291 0.251 33.587 1.00 78.12 345 TYR A N 1
ATOM 2886 C CA . TYR A 1 345 ? -11.938 -0.318 32.282 1.00 78.12 345 TYR A CA 1
ATOM 2887 C C . TYR A 1 345 ? -10.581 0.185 31.775 1.00 78.12 345 TYR A C 1
ATOM 2889 O O . TYR A 1 345 ? -9.778 -0.596 31.263 1.00 78.12 345 TYR A O 1
ATOM 2897 N N . ILE A 1 346 ? -10.282 1.474 31.979 1.00 76.25 346 ILE A N 1
ATOM 2898 C CA . ILE A 1 346 ? -8.988 2.078 31.620 1.00 76.25 346 ILE A CA 1
ATOM 2899 C C . ILE A 1 346 ? -7.843 1.415 32.402 1.00 76.25 346 ILE A C 1
ATOM 2901 O O . ILE A 1 346 ? -6.798 1.099 31.828 1.00 76.25 346 ILE A O 1
ATOM 2905 N N . LEU A 1 347 ? -8.031 1.175 33.703 1.00 84.38 347 LEU A N 1
ATOM 2906 C CA . LEU A 1 347 ? -7.021 0.544 34.558 1.00 84.38 347 LEU A CA 1
ATOM 2907 C C . LEU A 1 347 ? -6.793 -0.932 34.188 1.00 84.38 347 LEU A C 1
ATOM 2909 O O . LEU A 1 347 ? -5.645 -1.391 34.208 1.00 84.38 347 LEU A O 1
ATOM 2913 N N . ILE A 1 348 ? -7.849 -1.656 33.791 1.00 78.75 348 ILE A N 1
ATOM 2914 C CA . ILE A 1 348 ? -7.749 -3.028 33.263 1.00 78.75 348 ILE A CA 1
ATOM 2915 C C . ILE A 1 348 ? -6.961 -3.037 31.948 1.00 78.75 348 ILE A C 1
ATOM 2917 O O . ILE A 1 348 ? -5.967 -3.760 31.843 1.00 78.75 348 ILE A O 1
ATOM 2921 N N . ALA A 1 349 ? -7.336 -2.193 30.979 1.00 71.69 349 ALA A N 1
ATOM 2922 C CA . ALA A 1 349 ? -6.653 -2.091 29.686 1.00 71.69 349 ALA A CA 1
ATOM 2923 C C . ALA A 1 349 ? -5.154 -1.797 29.856 1.00 71.69 349 ALA A C 1
ATOM 2925 O O . ALA A 1 349 ? -4.302 -2.440 29.239 1.00 71.69 349 ALA A O 1
ATOM 2926 N N . LEU A 1 350 ? -4.827 -0.858 30.749 1.00 77.62 350 LEU A N 1
ATOM 2927 C CA . LEU A 1 350 ? -3.452 -0.473 31.056 1.00 77.62 350 LEU A CA 1
ATOM 2928 C C . LEU A 1 350 ? -2.657 -1.610 31.715 1.00 77.62 350 LEU A C 1
ATOM 2930 O O . LEU A 1 350 ? -1.478 -1.799 31.408 1.00 77.62 350 LEU A O 1
ATOM 2934 N N . SER A 1 351 ? -3.297 -2.391 32.586 1.00 82.06 351 SER A N 1
ATOM 2935 C CA . SER A 1 351 ? -2.674 -3.549 33.236 1.00 82.06 351 SER A CA 1
ATOM 2936 C C . SER A 1 351 ? -2.391 -4.683 32.245 1.00 82.06 351 SER A C 1
ATOM 2938 O O . SER A 1 351 ? -1.305 -5.266 32.282 1.00 82.06 351 SER A O 1
ATOM 2940 N N . ILE A 1 352 ? -3.321 -4.955 31.320 1.00 72.81 352 ILE A N 1
ATOM 2941 C CA . ILE A 1 352 ? -3.144 -5.940 30.238 1.00 72.81 352 ILE A CA 1
ATOM 2942 C C . ILE A 1 352 ? -2.003 -5.507 29.314 1.00 72.81 352 ILE A C 1
ATOM 2944 O O . ILE A 1 352 ? -1.070 -6.279 29.086 1.00 72.81 352 ILE A O 1
ATOM 2948 N N . ALA A 1 353 ? -2.026 -4.256 28.845 1.00 69.81 353 ALA A N 1
ATOM 2949 C CA . ALA A 1 353 ? -0.980 -3.714 27.983 1.00 69.81 353 ALA A CA 1
ATOM 2950 C C . ALA A 1 353 ? 0.407 -3.830 28.634 1.00 69.81 353 ALA A C 1
ATOM 2952 O O . ALA A 1 353 ? 1.350 -4.297 27.996 1.00 69.81 353 ALA A O 1
ATOM 2953 N N . HIS A 1 354 ? 0.523 -3.481 29.920 1.00 78.44 354 HIS A N 1
ATOM 2954 C CA . HIS A 1 354 ? 1.783 -3.582 30.651 1.00 78.44 354 HIS A CA 1
ATOM 2955 C C . HIS A 1 354 ? 2.261 -5.027 30.840 1.00 78.44 354 HIS A C 1
ATOM 2957 O O . HIS A 1 354 ? 3.451 -5.296 30.701 1.00 78.44 354 HIS A O 1
ATOM 2963 N N . ARG A 1 355 ? 1.360 -5.975 31.126 1.00 77.62 355 ARG A N 1
ATOM 2964 C CA . ARG A 1 355 ? 1.719 -7.399 31.240 1.00 77.62 355 ARG A CA 1
ATOM 2965 C C . ARG A 1 355 ? 2.301 -7.928 29.931 1.00 77.62 355 ARG A C 1
ATOM 2967 O O . ARG A 1 355 ? 3.306 -8.632 29.940 1.00 77.62 355 ARG A O 1
ATOM 2974 N N . GLU A 1 356 ? 1.694 -7.552 28.813 1.00 71.12 356 GLU A N 1
ATOM 2975 C CA . GLU A 1 356 ? 2.166 -7.928 27.484 1.00 71.12 356 GLU A CA 1
ATOM 2976 C C . GLU A 1 356 ? 3.484 -7.230 27.100 1.00 71.12 356 GLU A C 1
ATOM 2978 O O . GLU A 1 356 ? 4.294 -7.811 26.384 1.00 71.12 356 GLU A O 1
ATOM 2983 N N . GLU A 1 357 ? 3.738 -6.006 27.578 1.00 68.81 357 GLU A N 1
ATOM 2984 C CA . GLU A 1 357 ? 5.054 -5.351 27.451 1.00 68.81 357 GLU A CA 1
ATOM 2985 C C . GLU A 1 357 ? 6.155 -6.129 28.191 1.00 68.81 357 GLU A C 1
ATOM 2987 O O . GLU A 1 357 ? 7.255 -6.271 27.660 1.00 68.81 357 GLU A O 1
ATOM 2992 N N . GLN A 1 358 ? 5.874 -6.638 29.397 1.00 68.38 358 GLN A N 1
ATOM 2993 C CA . GLN A 1 358 ? 6.860 -7.388 30.186 1.00 68.38 358 GLN A CA 1
ATOM 2994 C C . GLN A 1 358 ? 7.223 -8.727 29.531 1.00 68.38 358 GLN A C 1
ATOM 2996 O O . GLN A 1 358 ? 8.397 -9.074 29.506 1.00 68.38 358 GLN A O 1
ATOM 3001 N N . LYS A 1 359 ? 6.256 -9.430 28.917 1.00 67.69 359 LYS A N 1
ATOM 3002 C CA . LYS A 1 359 ? 6.515 -10.677 28.167 1.00 67.69 359 LYS A CA 1
ATOM 3003 C C . LYS A 1 359 ? 7.502 -10.486 27.010 1.00 67.69 359 LYS A C 1
ATOM 3005 O O . LYS A 1 359 ? 8.338 -11.346 26.777 1.00 67.69 359 LYS A O 1
ATOM 3010 N N . ILE A 1 360 ? 7.407 -9.360 26.298 1.00 57.50 360 ILE A N 1
ATOM 3011 C CA . ILE A 1 360 ? 8.278 -9.042 25.153 1.00 57.50 360 ILE A CA 1
ATOM 3012 C C . ILE A 1 360 ? 9.685 -8.638 25.627 1.00 57.50 360 ILE A C 1
ATOM 3014 O O . ILE A 1 360 ? 10.671 -8.947 24.966 1.00 57.50 360 ILE A O 1
ATOM 3018 N N . LYS A 1 361 ? 9.786 -7.976 26.788 1.00 56.91 361 LYS A N 1
ATOM 3019 C CA . LYS A 1 361 ? 11.054 -7.495 27.362 1.00 56.91 361 LYS A CA 1
ATOM 3020 C C . LYS A 1 361 ? 11.870 -8.546 28.110 1.00 56.91 361 LYS A C 1
ATOM 3022 O O . LYS A 1 361 ? 13.033 -8.281 28.387 1.00 56.91 361 LYS A O 1
ATOM 3027 N N . CYS A 1 362 ? 11.313 -9.716 28.426 1.00 44.34 362 CYS A N 1
ATOM 3028 C CA . CYS A 1 362 ? 12.051 -10.795 29.096 1.00 44.34 362 CYS A CA 1
ATOM 3029 C C . CYS A 1 362 ? 13.296 -11.284 28.322 1.00 44.34 362 CYS A C 1
ATOM 3031 O O . CYS A 1 362 ? 14.111 -11.985 28.909 1.00 44.34 362 CYS A O 1
ATOM 3033 N N . ASN A 1 363 ? 13.472 -10.879 27.058 1.00 44.53 363 ASN A N 1
ATOM 3034 C CA . ASN A 1 363 ? 14.655 -11.183 26.250 1.00 44.53 363 ASN A CA 1
ATOM 3035 C C . ASN A 1 363 ? 15.806 -10.161 26.395 1.00 44.53 363 ASN A C 1
ATOM 3037 O O . ASN A 1 363 ? 16.922 -10.472 25.989 1.00 44.53 363 ASN A O 1
ATOM 3041 N N . ASP A 1 364 ? 15.575 -8.987 27.001 1.00 51.81 364 ASP A N 1
ATOM 3042 C CA . ASP A 1 364 ? 16.593 -7.946 27.210 1.00 51.81 364 ASP A CA 1
ATOM 3043 C C . ASP A 1 364 ? 16.975 -7.859 28.699 1.00 51.81 364 ASP A C 1
ATOM 3045 O O . ASP A 1 364 ? 16.223 -7.335 29.528 1.00 51.81 364 ASP A O 1
ATOM 3049 N N . ILE A 1 365 ? 18.163 -8.349 29.066 1.00 58.62 365 ILE A N 1
ATOM 3050 C CA . ILE A 1 365 ? 18.664 -8.275 30.447 1.00 58.62 365 ILE A CA 1
ATOM 3051 C C . ILE A 1 365 ? 19.074 -6.825 30.754 1.00 58.62 365 ILE A C 1
ATOM 3053 O O . ILE A 1 365 ? 20.155 -6.367 30.388 1.00 58.62 365 ILE A O 1
ATOM 3057 N N . LEU A 1 366 ? 18.198 -6.080 31.433 1.00 65.25 366 LEU A N 1
ATOM 3058 C CA . LEU A 1 366 ? 18.518 -4.752 31.964 1.00 65.25 366 LEU A CA 1
ATOM 3059 C C . LEU A 1 366 ? 19.383 -4.882 33.230 1.00 65.25 366 LEU A C 1
ATOM 3061 O O . LEU A 1 366 ? 19.079 -5.727 34.076 1.00 65.25 366 LEU A O 1
ATOM 3065 N N . PRO A 1 367 ? 20.395 -4.015 33.431 1.00 71.38 367 PRO A N 1
ATOM 3066 C CA . PRO A 1 367 ? 21.196 -4.048 34.650 1.00 71.38 367 PRO A CA 1
ATOM 3067 C C . PRO A 1 367 ? 20.335 -3.712 35.889 1.00 71.38 367 PRO A C 1
ATOM 3069 O O . PRO A 1 367 ? 19.253 -3.123 35.738 1.00 71.38 367 PRO A O 1
ATOM 3072 N N . PRO A 1 368 ? 20.766 -4.068 37.114 1.00 79.19 368 PRO A N 1
ATOM 3073 C CA . PRO A 1 368 ? 20.058 -3.738 38.358 1.00 79.19 368 PRO A CA 1
ATOM 3074 C C . PRO A 1 368 ? 19.707 -2.244 38.455 1.00 79.19 368 PRO A C 1
ATOM 3076 O O . PRO A 1 368 ? 20.417 -1.402 37.917 1.00 79.19 368 PRO A O 1
ATOM 3079 N N . ILE A 1 369 ? 18.585 -1.873 39.082 1.00 78.75 369 ILE A N 1
ATOM 3080 C CA . ILE A 1 369 ? 18.160 -0.452 39.111 1.00 78.75 369 ILE A CA 1
ATOM 3081 C C . ILE A 1 369 ? 19.117 0.417 39.937 1.00 78.75 369 ILE A C 1
ATOM 3083 O O . ILE A 1 369 ? 19.256 1.609 39.679 1.00 78.75 369 ILE A O 1
ATOM 3087 N N . GLU A 1 370 ? 19.822 -0.217 40.862 1.00 82.56 370 GLU A N 1
ATOM 3088 C CA . GLU A 1 370 ? 20.847 0.330 41.738 1.00 82.56 370 GLU A CA 1
ATOM 3089 C C . GLU A 1 370 ? 22.111 0.733 40.969 1.00 82.56 370 GLU A C 1
ATOM 3091 O O . GLU A 1 370 ? 22.853 1.598 41.425 1.00 82.56 370 GLU A O 1
ATOM 3096 N N . SER A 1 371 ? 22.350 0.141 39.792 1.00 76.56 371 SER A N 1
ATOM 3097 C CA . SER A 1 371 ? 23.542 0.417 38.984 1.00 76.56 371 SER A CA 1
ATOM 3098 C C . SER A 1 371 ? 23.443 1.716 38.176 1.00 76.56 371 SER A C 1
ATOM 3100 O O . SER A 1 371 ? 24.366 2.044 37.432 1.00 76.56 371 SER A O 1
ATOM 3102 N N . TYR A 1 372 ? 22.310 2.421 38.235 1.00 76.06 372 TYR A N 1
ATOM 3103 C CA . TYR A 1 372 ? 22.080 3.639 37.464 1.00 76.06 372 TYR A CA 1
ATOM 3104 C C . TYR A 1 372 ? 22.560 4.872 38.246 1.00 76.06 372 TYR A C 1
ATOM 3106 O O . TYR A 1 372 ? 22.238 4.994 39.431 1.00 76.06 372 TYR A O 1
ATOM 3114 N N . PRO A 1 373 ? 23.260 5.826 37.600 1.00 76.31 373 PRO A N 1
ATOM 3115 C CA . PRO A 1 373 ? 23.801 7.011 38.275 1.00 76.31 373 PRO A CA 1
ATOM 3116 C C . PRO A 1 373 ? 22.756 7.853 39.025 1.00 76.31 373 PRO A C 1
ATOM 3118 O O . PRO A 1 373 ? 23.057 8.431 40.065 1.00 76.31 373 PRO A O 1
ATOM 3121 N N . ASP A 1 374 ? 21.514 7.892 38.534 1.00 81.25 374 ASP A N 1
ATOM 3122 C CA . ASP A 1 374 ? 20.404 8.663 39.105 1.00 81.25 374 ASP A CA 1
ATOM 3123 C C . ASP A 1 374 ? 19.581 7.887 40.150 1.00 81.25 374 ASP A C 1
ATOM 3125 O O . ASP A 1 374 ? 18.567 8.394 40.629 1.00 81.25 374 ASP A O 1
ATOM 3129 N N . TYR A 1 375 ? 19.984 6.670 40.538 1.00 82.94 375 TYR A N 1
ATOM 3130 C CA . TYR A 1 375 ? 19.190 5.801 41.417 1.00 82.94 375 TYR A CA 1
ATOM 3131 C C . TYR A 1 375 ? 18.758 6.480 42.725 1.00 82.94 375 TYR A C 1
ATOM 3133 O O . TYR A 1 375 ? 17.583 6.418 43.098 1.00 82.94 375 TYR A O 1
ATOM 3141 N N . LYS A 1 376 ? 19.678 7.184 43.399 1.00 83.25 376 LYS A N 1
ATOM 3142 C CA . LYS A 1 376 ? 19.388 7.887 44.662 1.00 83.25 376 LYS A CA 1
ATOM 3143 C C . LYS A 1 376 ? 18.331 8.983 44.498 1.00 83.25 376 LYS A C 1
ATOM 3145 O O . LYS A 1 376 ? 17.506 9.173 45.388 1.00 83.25 376 LYS A O 1
ATOM 3150 N N . GLU A 1 377 ? 18.332 9.691 43.371 1.00 80.94 377 GLU A N 1
ATOM 3151 C CA . GLU A 1 377 ? 17.322 10.708 43.068 1.00 80.94 377 GLU A CA 1
ATOM 3152 C C . GLU A 1 377 ? 15.991 10.052 42.686 1.00 80.94 377 GLU A C 1
ATOM 3154 O O . GLU A 1 377 ? 14.931 10.436 43.181 1.00 80.94 377 GLU A O 1
ATOM 3159 N N . ALA A 1 378 ? 16.054 8.999 41.873 1.00 79.69 378 ALA A N 1
ATOM 3160 C CA . ALA A 1 378 ? 14.906 8.240 41.409 1.00 79.69 378 ALA A CA 1
ATOM 3161 C C . ALA A 1 378 ? 14.107 7.615 42.569 1.00 79.69 378 ALA A C 1
ATOM 3163 O O . ALA A 1 378 ? 12.881 7.542 42.500 1.00 79.69 378 ALA A O 1
ATOM 3164 N N . LEU A 1 379 ? 14.756 7.231 43.676 1.00 83.88 379 LEU A N 1
ATOM 3165 C CA . LEU A 1 379 ? 14.067 6.744 44.880 1.00 83.88 379 LEU A CA 1
ATOM 3166 C C . LEU A 1 379 ? 13.032 7.738 45.427 1.00 83.88 379 LEU A C 1
ATOM 3168 O O . LEU A 1 379 ? 11.979 7.306 45.901 1.00 83.88 379 LEU A O 1
ATOM 3172 N N . LYS A 1 380 ? 13.259 9.051 45.282 1.00 84.06 380 LYS A N 1
ATOM 3173 C CA . LYS A 1 380 ? 12.291 10.082 45.692 1.00 84.06 380 LYS A CA 1
ATOM 3174 C C . LYS A 1 380 ? 10.981 9.991 44.898 1.00 84.06 380 LYS A C 1
ATOM 3176 O O . LYS A 1 380 ? 9.917 10.286 45.435 1.00 84.06 380 LYS A O 1
ATOM 3181 N N . GLU A 1 381 ? 11.019 9.496 43.661 1.00 81.69 381 GLU A N 1
ATOM 3182 C CA . GLU A 1 381 ? 9.819 9.299 42.837 1.00 81.69 381 GLU A CA 1
ATOM 3183 C C . GLU A 1 381 ? 8.939 8.141 43.324 1.00 81.69 381 GLU A C 1
ATOM 3185 O O . GLU A 1 381 ? 7.729 8.156 43.098 1.00 81.69 381 GLU A O 1
ATOM 3190 N N . LYS A 1 382 ? 9.491 7.148 44.040 1.00 83.81 382 LYS A N 1
ATOM 3191 C CA . LYS A 1 382 ? 8.661 6.114 44.692 1.00 83.81 382 LYS A CA 1
ATOM 3192 C C . LYS A 1 382 ? 7.859 6.681 45.864 1.00 83.81 382 LYS A C 1
ATOM 3194 O O . LYS A 1 382 ? 6.802 6.147 46.198 1.00 83.81 382 LYS A O 1
ATOM 3199 N N . GLU A 1 383 ? 8.328 7.787 46.438 1.00 85.94 383 GLU A N 1
ATOM 3200 C CA . GLU A 1 383 ? 7.670 8.466 47.550 1.00 85.94 383 GLU A CA 1
ATOM 3201 C C . GLU A 1 383 ? 6.571 9.444 47.114 1.00 85.94 383 GLU A C 1
ATOM 3203 O O . GLU A 1 383 ? 5.812 9.925 47.963 1.00 85.94 383 GLU A O 1
ATOM 3208 N N . CYS A 1 384 ? 6.443 9.720 45.811 1.00 86.94 384 CYS A N 1
ATOM 3209 C CA . CYS A 1 384 ? 5.416 10.624 45.308 1.00 86.94 384 CYS A CA 1
ATOM 3210 C C . CYS A 1 384 ? 4.003 10.033 45.465 1.00 86.94 384 CYS A C 1
ATOM 3212 O O . CYS A 1 384 ? 3.787 8.817 45.406 1.00 86.94 384 CYS A O 1
ATOM 3214 N N . PHE A 1 385 ? 3.011 10.917 45.618 1.00 89.38 385 PHE A N 1
ATOM 3215 C CA . PHE A 1 385 ? 1.606 10.530 45.774 1.00 89.38 385 PHE A CA 1
ATOM 3216 C C . PHE A 1 385 ? 1.124 9.626 44.632 1.00 89.38 385 PHE A C 1
ATOM 3218 O O . PHE A 1 385 ? 0.476 8.615 44.883 1.00 89.38 385 PHE A O 1
ATOM 3225 N N . THR A 1 386 ? 1.505 9.938 43.391 1.00 88.31 386 THR A N 1
ATOM 3226 C CA . THR A 1 386 ? 1.168 9.155 42.194 1.00 88.31 386 THR A CA 1
ATOM 3227 C C . THR A 1 386 ? 1.601 7.695 42.321 1.00 88.31 386 THR A C 1
ATOM 3229 O O . THR A 1 386 ? 0.797 6.789 42.103 1.00 88.31 386 THR A O 1
ATOM 3232 N N . TYR A 1 387 ? 2.855 7.446 42.704 1.00 88.50 387 TYR A N 1
ATOM 3233 C CA . TYR A 1 387 ? 3.388 6.090 42.820 1.00 88.50 387 TYR A CA 1
ATOM 3234 C C . TYR A 1 387 ? 2.722 5.323 43.971 1.00 88.50 387 TYR A C 1
ATOM 3236 O O . TYR A 1 387 ? 2.272 4.188 43.784 1.00 88.50 387 TYR A O 1
ATOM 3244 N N . LYS A 1 388 ? 2.576 5.965 45.138 1.00 93.19 388 LYS A N 1
ATOM 3245 C CA . LYS A 1 388 ? 1.912 5.377 46.315 1.00 93.19 388 LYS A CA 1
ATOM 3246 C C . LYS A 1 388 ? 0.444 5.046 46.061 1.00 93.19 388 LYS A C 1
ATOM 3248 O O . LYS A 1 388 ? -0.021 3.984 46.469 1.00 93.19 388 LYS A O 1
ATOM 3253 N N . LEU A 1 389 ? -0.268 5.913 45.343 1.00 92.81 389 LEU A N 1
ATOM 3254 C CA . LEU A 1 389 ? -1.661 5.705 44.960 1.00 92.81 389 LEU A CA 1
ATOM 3255 C C . LEU A 1 389 ? -1.821 4.443 44.101 1.00 92.81 389 LEU A C 1
ATOM 3257 O O . LEU A 1 389 ? -2.683 3.608 44.373 1.00 92.81 389 LEU A O 1
ATOM 3261 N N . GLY A 1 390 ? -0.960 4.264 43.098 1.00 92.88 390 GLY A N 1
ATOM 3262 C CA . GLY A 1 390 ? -0.969 3.057 42.276 1.00 92.88 390 GLY A CA 1
ATOM 3263 C C . GLY A 1 390 ? -0.575 1.789 43.033 1.00 92.88 390 GLY A C 1
ATOM 3264 O O . GLY A 1 390 ? -1.186 0.744 42.819 1.00 92.88 390 GLY A O 1
ATOM 3265 N N . LEU A 1 391 ? 0.391 1.865 43.956 1.00 94.12 391 LEU A N 1
ATOM 3266 C CA . LEU A 1 391 ? 0.744 0.733 44.823 1.00 94.12 391 LEU A CA 1
ATOM 3267 C C . LEU A 1 391 ? -0.424 0.315 45.721 1.00 94.12 391 LEU A C 1
ATOM 3269 O O . LEU A 1 391 ? -0.692 -0.879 45.860 1.00 94.12 391 LEU A O 1
ATOM 3273 N N . ALA A 1 392 ? -1.128 1.284 46.307 1.00 93.25 392 ALA A N 1
ATOM 3274 C CA . ALA A 1 392 ? -2.300 1.022 47.129 1.00 93.25 392 ALA A CA 1
ATOM 3275 C C . ALA A 1 392 ? -3.411 0.335 46.314 1.00 93.25 392 ALA A C 1
ATOM 3277 O O . ALA A 1 392 ? -3.994 -0.638 46.792 1.00 93.25 392 ALA A O 1
ATOM 3278 N N . LEU A 1 393 ? -3.623 0.742 45.055 1.00 93.31 393 LEU A N 1
ATOM 3279 C CA . LEU A 1 393 ? -4.548 0.058 44.146 1.00 93.31 393 LEU A CA 1
ATOM 3280 C C . LEU A 1 393 ? -4.088 -1.374 43.822 1.00 93.31 393 LEU A C 1
ATOM 3282 O O . LEU A 1 393 ? -4.888 -2.306 43.858 1.00 93.31 393 LEU A O 1
ATOM 3286 N N . MET A 1 394 ? -2.799 -1.582 43.538 1.00 92.94 394 MET A N 1
ATOM 3287 C CA . MET A 1 394 ? -2.256 -2.924 43.286 1.00 92.94 394 MET A CA 1
ATOM 3288 C C . MET A 1 394 ? -2.417 -3.843 44.506 1.00 92.94 394 MET A C 1
ATOM 3290 O O . MET A 1 394 ? -2.744 -5.021 44.352 1.00 92.94 394 MET A O 1
ATOM 3294 N N . LYS A 1 395 ? -2.220 -3.313 45.722 1.00 92.44 395 LYS A N 1
ATOM 3295 C CA . LYS A 1 395 ? -2.452 -4.037 46.981 1.00 92.44 395 LYS A CA 1
ATOM 3296 C C . LYS A 1 395 ? -3.932 -4.386 47.152 1.00 92.44 395 LYS A C 1
ATOM 3298 O O . LYS A 1 395 ? -4.242 -5.526 47.487 1.00 92.44 395 LYS A O 1
ATOM 3303 N N . ALA A 1 396 ? -4.826 -3.442 46.862 1.00 89.69 396 ALA A N 1
ATOM 3304 C CA . ALA A 1 396 ? -6.270 -3.658 46.883 1.00 89.69 396 ALA A CA 1
ATOM 3305 C C . ALA A 1 396 ? -6.694 -4.774 45.920 1.00 89.69 396 ALA A C 1
ATOM 3307 O O . ALA A 1 396 ? -7.411 -5.683 46.323 1.00 89.69 396 ALA A O 1
ATOM 3308 N N . ASN A 1 397 ? -6.164 -4.763 44.693 1.00 88.44 397 ASN A N 1
ATOM 3309 C CA . ASN A 1 397 ? -6.421 -5.787 43.681 1.00 88.44 397 ASN A CA 1
ATOM 3310 C C . ASN A 1 397 ? -5.923 -7.178 44.111 1.00 88.44 397 ASN A C 1
ATOM 3312 O O . ASN A 1 397 ? -6.578 -8.173 43.835 1.00 88.44 397 ASN A O 1
ATOM 3316 N N . LYS A 1 398 ? -4.792 -7.278 44.824 1.00 89.00 398 LYS A N 1
ATOM 3317 C CA . LYS A 1 398 ? -4.312 -8.562 45.380 1.00 89.00 398 LYS A CA 1
ATOM 3318 C C . LYS A 1 398 ? -5.167 -9.075 46.544 1.00 89.00 398 LYS A C 1
ATOM 3320 O O . LYS A 1 398 ? -5.207 -10.277 46.776 1.00 89.00 398 LYS A O 1
ATOM 3325 N N . ALA A 1 399 ? -5.829 -8.179 47.272 1.00 90.44 399 ALA A N 1
ATOM 3326 C CA . ALA A 1 399 ? -6.666 -8.490 48.428 1.00 90.44 399 ALA A CA 1
ATOM 3327 C C . ALA A 1 399 ? -8.164 -8.282 48.140 1.00 90.44 399 ALA A C 1
ATOM 3329 O O . ALA A 1 399 ? -8.936 -8.021 49.064 1.00 90.44 399 ALA A O 1
ATOM 3330 N N . TRP A 1 400 ? -8.583 -8.366 46.871 1.00 84.00 400 TRP A N 1
ATOM 3331 C CA . TRP A 1 400 ? -9.949 -8.032 46.458 1.00 84.00 400 TRP A CA 1
ATOM 3332 C C . TRP A 1 400 ? -10.998 -8.867 47.212 1.00 84.00 400 TRP A C 1
ATOM 3334 O O . TRP A 1 400 ? -11.975 -8.313 47.708 1.00 84.00 400 TRP A O 1
ATOM 3344 N N . TYR A 1 401 ? -10.716 -10.158 47.418 1.00 82.31 401 TYR A N 1
ATOM 3345 C CA . TYR A 1 401 ? -11.553 -11.121 48.146 1.00 82.31 401 TYR A CA 1
ATOM 3346 C C . TYR A 1 401 ? -11.643 -10.864 49.663 1.00 82.31 401 TYR A C 1
ATOM 3348 O O . TYR A 1 401 ? -12.500 -11.430 50.330 1.00 82.31 401 TYR A O 1
ATOM 3356 N N . LYS A 1 402 ? -10.786 -9.995 50.221 1.00 86.38 402 LYS A N 1
ATOM 3357 C CA . LYS A 1 402 ? -10.834 -9.537 51.625 1.00 86.38 402 LYS A CA 1
ATOM 3358 C C . LYS A 1 402 ? -11.374 -8.107 51.754 1.00 86.38 402 LYS A C 1
ATOM 3360 O O . LYS A 1 402 ? -11.064 -7.414 52.718 1.00 86.38 402 LYS A O 1
ATOM 3365 N N . GLY A 1 403 ? -12.096 -7.615 50.744 1.00 86.56 403 GLY A N 1
ATOM 3366 C CA . GLY A 1 403 ? -12.588 -6.235 50.718 1.00 86.56 403 GLY A CA 1
ATOM 3367 C C . GLY A 1 403 ? -11.492 -5.192 50.469 1.00 86.56 403 GLY A C 1
ATOM 3368 O O . GLY A 1 403 ? -11.645 -4.031 50.848 1.00 86.56 403 GLY A O 1
ATOM 3369 N N . GLY A 1 404 ? -10.381 -5.565 49.822 1.00 89.00 404 GLY A N 1
ATOM 3370 C CA . GLY A 1 404 ? -9.236 -4.678 49.585 1.00 89.00 404 GLY A CA 1
ATOM 3371 C C . GLY A 1 404 ? -9.592 -3.347 48.909 1.00 89.00 404 GLY A C 1
ATOM 3372 O O . GLY A 1 404 ? -8.987 -2.324 49.226 1.00 89.00 404 GLY A O 1
ATOM 3373 N N . TYR A 1 405 ? -10.603 -3.325 48.035 1.00 88.00 405 TYR A N 1
ATOM 3374 C CA . TYR A 1 405 ? -11.093 -2.090 47.413 1.00 88.00 405 TYR A CA 1
ATOM 3375 C C . TYR A 1 405 ? -11.845 -1.173 48.385 1.00 88.00 405 TYR A C 1
ATOM 3377 O O . TYR A 1 405 ? -11.676 0.042 48.311 1.00 88.00 405 TYR A O 1
ATOM 3385 N N . LEU A 1 406 ? -12.608 -1.722 49.336 1.00 87.00 406 LEU A N 1
ATOM 3386 C CA . LEU A 1 406 ? -13.260 -0.925 50.382 1.00 87.00 406 LEU A CA 1
ATOM 3387 C C . LEU A 1 406 ? -12.202 -0.240 51.253 1.00 87.00 406 LEU A C 1
ATOM 3389 O O . LEU A 1 406 ? -12.251 0.969 51.472 1.00 87.00 406 LEU A O 1
ATOM 3393 N N . ILE A 1 407 ? -11.176 -0.993 51.659 1.00 88.69 407 ILE A N 1
ATOM 3394 C CA . ILE A 1 407 ? -10.034 -0.451 52.409 1.00 88.69 407 ILE A CA 1
ATOM 3395 C C . ILE A 1 407 ? -9.322 0.635 51.588 1.00 88.69 407 ILE A C 1
ATOM 3397 O O . ILE A 1 407 ? -8.953 1.683 52.120 1.00 88.69 407 ILE A O 1
ATOM 3401 N N . PHE A 1 408 ? -9.159 0.424 50.281 1.00 91.69 408 PHE A N 1
ATOM 3402 C CA . PHE A 1 408 ? -8.538 1.407 49.401 1.00 91.69 408 PHE A CA 1
ATOM 3403 C C . PHE A 1 408 ? -9.306 2.732 49.358 1.00 91.69 408 PHE A C 1
ATOM 3405 O O . PHE A 1 408 ? -8.715 3.780 49.621 1.00 91.69 408 PHE A O 1
ATOM 3412 N N . PHE A 1 409 ? -10.608 2.700 49.066 1.00 87.31 409 PHE A N 1
ATOM 3413 C CA . PHE A 1 409 ? -11.402 3.919 48.895 1.00 87.31 409 PHE A CA 1
ATOM 3414 C C . PHE A 1 409 ? -11.662 4.659 50.209 1.00 87.31 409 PHE A C 1
ATOM 3416 O O . PHE A 1 409 ? -11.578 5.887 50.229 1.00 87.31 409 PHE A O 1
ATOM 3423 N N . PHE A 1 410 ? -11.932 3.937 51.301 1.00 89.06 410 PHE A N 1
ATOM 3424 C CA . PHE A 1 410 ? -12.360 4.551 52.562 1.00 89.06 410 PHE A CA 1
ATOM 3425 C C . PHE A 1 410 ? -11.225 4.795 53.564 1.00 89.06 410 PHE A C 1
ATOM 3427 O O . PHE A 1 410 ? -11.380 5.627 54.455 1.00 89.06 410 PHE A O 1
ATOM 3434 N N . LYS A 1 411 ? -10.070 4.128 53.424 1.00 89.88 411 LYS A N 1
ATOM 3435 C CA . LYS A 1 411 ? -8.944 4.260 54.368 1.00 89.88 411 LYS A CA 1
ATOM 3436 C C . LYS A 1 411 ? -7.660 4.747 53.701 1.00 89.88 411 LYS A C 1
ATOM 3438 O O . LYS A 1 411 ? -7.117 5.778 54.099 1.00 89.88 411 LYS A O 1
ATOM 3443 N N . GLU A 1 412 ? -7.179 4.049 52.675 1.00 90.88 412 GLU A N 1
ATOM 3444 C CA . GLU A 1 412 ? -5.875 4.359 52.067 1.00 90.88 412 GLU A CA 1
ATOM 3445 C C . GLU A 1 412 ? -5.895 5.647 51.241 1.00 90.88 412 GLU A C 1
ATOM 3447 O O . GLU A 1 412 ? -5.000 6.480 51.375 1.00 90.88 412 GLU A O 1
ATOM 3452 N N . LEU A 1 413 ? -6.922 5.853 50.416 1.00 88.94 413 LEU A N 1
ATOM 3453 C CA . LEU A 1 413 ? -7.028 7.039 49.570 1.00 88.94 413 LEU A CA 1
ATOM 3454 C C . LEU A 1 413 ? -7.140 8.340 50.396 1.00 88.94 413 LEU A C 1
ATOM 3456 O O . LEU A 1 413 ? -6.397 9.282 50.097 1.00 88.94 413 LEU A O 1
ATOM 3460 N N . PRO A 1 414 ? -7.977 8.428 51.454 1.00 89.75 414 PRO A N 1
ATOM 3461 C CA . PRO A 1 414 ? -7.984 9.584 52.351 1.00 89.75 414 PRO A CA 1
ATOM 3462 C C . PRO A 1 414 ? -6.647 9.798 53.068 1.00 89.75 414 PRO A C 1
ATOM 3464 O O . PRO A 1 414 ? -6.179 10.936 53.140 1.00 89.75 414 PRO A O 1
ATOM 3467 N N . ARG A 1 415 ? -6.004 8.724 53.553 1.00 92.38 415 ARG A N 1
ATOM 3468 C CA . ARG A 1 415 ? -4.690 8.790 54.217 1.00 92.38 415 ARG A CA 1
ATOM 3469 C C . ARG A 1 415 ? -3.621 9.370 53.290 1.00 92.38 415 ARG A C 1
ATOM 3471 O O . ARG A 1 415 ? -2.972 10.348 53.650 1.00 92.38 415 ARG A O 1
ATOM 3478 N N . LEU A 1 416 ? -3.500 8.838 52.072 1.00 91.06 416 LEU A N 1
ATOM 3479 C CA . LEU A 1 416 ? -2.536 9.313 51.074 1.00 91.06 416 LEU A CA 1
ATOM 3480 C C . LEU A 1 416 ? -2.782 10.778 50.680 1.00 91.06 416 LEU A C 1
ATOM 3482 O O . LEU A 1 416 ? -1.828 11.531 50.488 1.00 91.06 416 LEU A O 1
ATOM 3486 N N . LYS A 1 417 ? -4.050 11.208 50.580 1.00 88.12 417 LYS A N 1
ATOM 3487 C CA . LYS A 1 417 ? -4.391 12.617 50.310 1.00 88.12 417 LYS A CA 1
ATOM 3488 C C . LYS A 1 417 ? -3.955 13.542 51.451 1.00 88.12 417 LYS A C 1
ATOM 3490 O O . LYS A 1 417 ? -3.457 14.631 51.170 1.00 88.12 417 LYS A O 1
ATOM 3495 N N . LYS A 1 418 ? -4.129 13.127 52.713 1.00 87.62 418 LYS A N 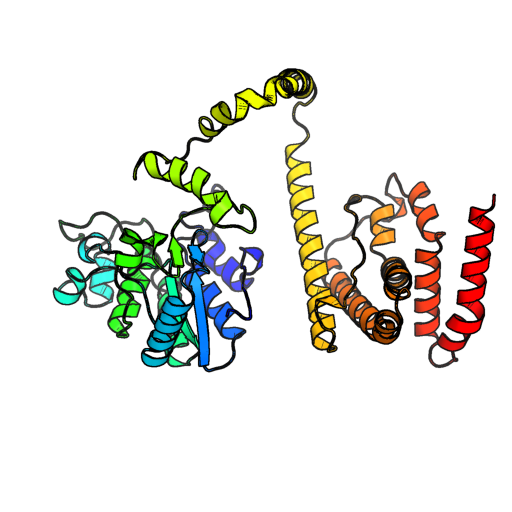1
ATOM 3496 C CA . LYS A 1 418 ? -3.660 13.888 53.887 1.00 87.62 418 LYS A CA 1
ATOM 3497 C C . LYS A 1 418 ? -2.135 13.998 53.899 1.00 87.62 418 LYS A C 1
ATOM 3499 O O . LYS A 1 418 ? -1.616 15.104 53.998 1.00 87.62 418 LYS A O 1
ATOM 3504 N N . GLU A 1 419 ? -1.428 12.885 53.704 1.00 87.50 419 GLU A N 1
ATOM 3505 C CA . GLU A 1 419 ? 0.043 12.858 53.638 1.00 87.50 419 GLU A CA 1
ATOM 3506 C C . GLU A 1 419 ? 0.600 13.771 52.540 1.00 87.50 419 GLU A C 1
ATOM 3508 O O . GLU A 1 419 ? 1.576 14.484 52.763 1.00 87.50 419 GLU A O 1
ATOM 3513 N N . PHE A 1 420 ? -0.032 13.790 51.362 1.00 84.56 420 PHE A N 1
ATOM 3514 C CA . PHE A 1 420 ? 0.379 14.673 50.271 1.00 84.56 420 PHE A CA 1
ATOM 3515 C C . PHE A 1 420 ? 0.133 16.154 50.583 1.00 84.56 420 PHE A C 1
ATOM 3517 O O . PHE A 1 420 ? 0.994 16.980 50.295 1.00 84.56 420 PHE A O 1
ATOM 3524 N N . LYS A 1 421 ? -1.010 16.499 51.196 1.00 79.50 421 LYS A N 1
ATOM 3525 C CA . LYS A 1 421 ? -1.296 17.882 51.611 1.00 79.50 421 LYS A CA 1
ATOM 3526 C C . LYS A 1 421 ? -0.287 18.381 52.647 1.00 79.50 421 LYS A C 1
ATOM 3528 O O . LYS A 1 421 ? 0.234 19.473 52.474 1.00 79.50 421 LYS A O 1
ATOM 3533 N N . HIS A 1 422 ? 0.033 17.577 53.664 1.00 72.69 422 HIS A N 1
ATOM 3534 C CA . HIS A 1 422 ? 1.008 17.959 54.691 1.00 72.69 422 HIS A CA 1
ATOM 3535 C C . HIS A 1 422 ? 2.424 18.160 54.135 1.00 72.69 422 HIS A C 1
ATOM 3537 O O . HIS A 1 422 ? 3.114 19.065 54.582 1.00 72.69 422 HIS A O 1
ATOM 3543 N N . LYS A 1 423 ? 2.851 17.377 53.135 1.00 67.25 423 LYS A N 1
ATOM 3544 C CA . LYS A 1 423 ? 4.180 17.527 52.514 1.00 67.25 423 LYS A CA 1
ATOM 3545 C C . LYS A 1 423 ? 4.341 18.747 51.596 1.00 67.25 423 LYS A C 1
ATOM 3547 O O . LYS A 1 423 ? 5.473 19.084 51.293 1.00 67.25 423 LYS A O 1
ATOM 3552 N N . ASN A 1 424 ? 3.253 19.372 51.137 1.00 59.66 424 ASN A N 1
ATOM 3553 C CA . ASN A 1 424 ? 3.297 20.573 50.284 1.00 59.66 424 ASN A CA 1
ATOM 3554 C C . ASN A 1 424 ? 3.039 21.879 51.064 1.00 59.66 424 ASN A C 1
ATOM 3556 O O . ASN A 1 424 ? 2.941 22.937 50.452 1.00 59.66 424 ASN A O 1
ATOM 3560 N N . LEU A 1 425 ? 2.851 21.794 52.385 1.00 44.84 425 LEU A N 1
ATOM 3561 C CA . LEU A 1 425 ? 2.593 22.926 53.283 1.00 44.84 425 LEU A CA 1
ATOM 3562 C C . LEU A 1 425 ? 3.842 23.359 54.079 1.00 44.84 425 LEU A C 1
ATOM 3564 O O . LEU A 1 425 ? 3.730 24.271 54.892 1.00 44.84 425 LEU A O 1
ATOM 3568 N N . PHE A 1 426 ? 4.998 22.725 53.849 1.00 36.44 426 PHE A N 1
ATOM 3569 C CA . PHE A 1 426 ? 6.282 23.016 54.494 1.00 36.44 426 PHE A CA 1
ATOM 3570 C C . PHE A 1 426 ? 7.389 23.191 53.463 1.00 36.44 426 PHE A C 1
ATOM 3572 O O . PHE A 1 426 ? 7.400 22.396 52.491 1.00 36.44 426 PHE A O 1
#

Foldseek 3Di:
DDPDDDDDDPVNADPVVCVLQVCQQAPPVRDGDVVSRLVLCLLVVVLVVLVVDDAFDKDKAADPQKDFDPVAVVQVVVVVVVCSVQQKAFAFPADFLLQAFACLRCVVLVNNPVPCNRRDTFTDPRIMMGTNDPLVNVLSVQLSVCVVPPVVRQDQDHHPDDGDPNHHYHSRSSSSNRSSCVVSVHHYDYHVCVVVVVNHRMHRLVPPDPDDDDPVVCVVVSVVVPVCDDPRDVPPPPPVPPPVCVVPPVVPVVVVVVVVVDDDDPPVVVVVLVVVVVVVVVLVVQLQVQLVVVVHDPVLQPADPLPPDDPQALLSVLCLDLLLRLLRQCVVQVPDPVSNVCSVSSNVSSVVSSVVVVVVCVVPDDPDSVPGPCSVVSVVVCVDLSSQLSVLVVQLVVCVVVVSVVCSPPPVVVVSVVVNVVVVVD

Organism: NCBI:txid1121267

Sequence (426 aa):
MFEEIFIHTEASLPLEFRRTFKHKFYKEDGTVSRGFGYWVWKPKVILMALEELKENDILFYLDIGFEFNSSKSHTLREWINQINQNEIMGMIANFPEKNWQKMDTLVHFGLDKNEEFLNSMTYAAGFIALKKTAKNIKIIQEWMKVFYEHWEFVDDSPSKIPNLACFIENRHDQAIWNIIAKLNGVKAFPAEFYHQAFNQPLQYFRNKIYLPHNAEQTKTINEMIRYKGRGAYQLNPLNLKNNILEQSNEYHEYKILQAQIHSKKSKKQDLKLLNLEQELINKKLKTKKYAKQLGLKNDEVIMPRMTLIQANCAKARIYNHLAYKLGQSMIKNSKTFLSYMKMPYILIALSIAHREEQKIKCNDILPPIESYPDYKEALKEKECFTYKLGLALMKANKAWYKGGYLIFFFKELPRLKKEFKHKNLF

Radius of gyration: 28.39 Å; chains: 1; bounding box: 54×53×85 Å